Protein AF-0000000066200684 (afdb_homodimer)

Secondary structure (DSSP, 8-state):
-EEEEEE-SSEEEEEEE-TTS-EEEEEEEE---HHHHHHHHHHHHTTS--SEEEEEE-SSB---TTSTTTT-B-S--STTTTT--HHHHHHHHH-S-EEEEEHHHHHHHHHHHHSTTTT-S-EEEEEESSSEEEEEEETTEE--SSS---GGG-B-PPPTT------BTTTBSBHHHHHSHHHHHHHHSS-GGGGTT-HHHHHHHHHHHHHHHHHHHHHH--S-EEEESSGGG-THHHHHHHHHHHHHHTTSS--GGGTTTHHHHEE--TTGGGHHHHHHHHHHHHHHHHHHHHHHHH-/-EEEEEE-SSEEEEEEE-TTS-EEEEEEEE---HHHHHHHHHHHHTTS--SEEEEEE-S-B---TTSTTTT-B-S--STTTTT--HHHHHHHHH-S-EEEEEHHHHHHHHHHHHSTTTT-S-EEEEEESSSEEEEEEETTEE--SSS---GGG-B-PPPTT------BTTTBSBHHHHHSHHHHHHHHSS-GGGGTT-HHHHHHHHHHHHHHHHHHHHHH--S-EEEESSGGG-THHHHHHHHHHHHHHTTSS--GGGTTTHHHHEE--TTGGGHHHHHHHHHHHHHHHHHHHHHHHH-

Structure (mmCIF, N/CA/C/O backbone):
data_AF-0000000066200684-model_v1
#
loop_
_entity.id
_entity.type
_entity.pdbx_description
1 polymer 'Putative fructokinase'
#
loop_
_atom_site.group_PDB
_atom_site.id
_atom_site.type_symbol
_atom_site.label_atom_id
_atom_site.label_alt_id
_atom_site.label_comp_id
_atom_site.label_asym_id
_atom_site.label_entity_id
_atom_site.label_seq_id
_atom_site.pdbx_PDB_ins_code
_atom_site.Cartn_x
_atom_site.Cartn_y
_atom_site.Cartn_z
_atom_site.occupancy
_atom_site.B_iso_or_equiv
_atom_site.auth_seq_id
_atom_site.auth_comp_id
_atom_site.auth_asym_id
_atom_site.auth_atom_id
_atom_site.pdbx_PDB_model_num
ATOM 1 N N . MET A 1 1 ? 25.609 -21.672 -13.266 1 97.44 1 MET A N 1
ATOM 2 C CA . MET A 1 1 ? 24.172 -21.594 -13.477 1 97.44 1 MET A CA 1
ATOM 3 C C . MET A 1 1 ? 23.453 -21.281 -12.172 1 97.44 1 MET A C 1
ATOM 5 O O . MET A 1 1 ? 24.016 -21.453 -11.086 1 97.44 1 MET A O 1
ATOM 9 N N . LEU A 1 2 ? 22.281 -20.672 -12.352 1 98.81 2 LEU A N 1
ATOM 10 C CA . LEU A 1 2 ? 21.422 -20.406 -11.211 1 98.81 2 LEU A CA 1
ATOM 11 C C . LEU A 1 2 ? 20.219 -21.359 -11.203 1 98.81 2 LEU A C 1
ATOM 13 O O . LEU A 1 2 ? 19.797 -21.844 -12.258 1 98.81 2 LEU A O 1
ATOM 17 N N . GLY A 1 3 ? 19.734 -21.672 -10.055 1 98.88 3 GLY A N 1
ATOM 18 C CA . GLY A 1 3 ? 18.516 -22.438 -9.906 1 98.88 3 GLY A CA 1
ATOM 19 C C . GLY A 1 3 ? 17.359 -21.609 -9.352 1 98.88 3 GLY A C 1
ATOM 20 O O . GLY A 1 3 ? 17.578 -20.609 -8.672 1 98.88 3 GLY A O 1
ATOM 21 N N . GLY A 1 4 ? 16.188 -22 -9.742 1 98.88 4 GLY A N 1
ATOM 22 C CA . GLY A 1 4 ? 14.977 -21.359 -9.25 1 98.88 4 GLY A CA 1
ATOM 23 C C . GLY A 1 4 ? 13.891 -22.344 -8.859 1 98.88 4 GLY A C 1
ATOM 24 O O . GLY A 1 4 ? 13.695 -23.359 -9.531 1 98.88 4 GLY A O 1
ATOM 25 N N . ILE A 1 5 ? 13.18 -22.047 -7.75 1 98.88 5 ILE A N 1
ATOM 26 C CA . ILE A 1 5 ? 12.023 -22.812 -7.293 1 98.88 5 ILE A CA 1
ATOM 27 C C . ILE A 1 5 ? 10.812 -21.891 -7.145 1 98.88 5 ILE A C 1
ATOM 29 O O . ILE A 1 5 ? 10.828 -20.969 -6.328 1 98.88 5 ILE A O 1
ATOM 33 N N . GLU A 1 6 ? 9.852 -22.016 -7.914 1 98.56 6 GLU A N 1
ATOM 34 C CA . GLU A 1 6 ? 8.547 -21.406 -7.691 1 98.56 6 GLU A CA 1
ATOM 35 C C . GLU A 1 6 ? 7.582 -22.406 -7.051 1 98.56 6 GLU A C 1
ATOM 37 O O . GLU A 1 6 ? 7.082 -23.312 -7.723 1 98.56 6 GLU A O 1
ATOM 42 N N . ALA A 1 7 ? 7.348 -22.219 -5.812 1 97.44 7 ALA A N 1
ATOM 43 C CA . ALA A 1 7 ? 6.523 -23.125 -5.02 1 97.44 7 ALA A CA 1
ATOM 44 C C . ALA A 1 7 ? 5.074 -22.641 -4.965 1 97.44 7 ALA A C 1
ATOM 46 O O . ALA A 1 7 ? 4.734 -21.766 -4.168 1 97.44 7 ALA A O 1
ATOM 47 N N . GLY A 1 8 ? 4.242 -23.266 -5.758 1 92.31 8 GLY A N 1
ATOM 48 C CA . GLY A 1 8 ? 2.812 -23 -5.715 1 92.31 8 GLY A CA 1
ATOM 49 C C . GLY A 1 8 ? 2.047 -23.984 -4.855 1 92.31 8 GLY A C 1
ATOM 50 O O . GLY A 1 8 ? 2.592 -25.016 -4.449 1 92.31 8 GLY A O 1
ATOM 51 N N . GLY A 1 9 ? 0.836 -23.625 -4.629 1 83 9 GLY A N 1
ATOM 52 C CA . GLY A 1 9 ? 0.002 -24.516 -3.832 1 83 9 GLY A CA 1
ATOM 53 C C . GLY A 1 9 ? -0.308 -25.828 -4.531 1 83 9 GLY A C 1
ATOM 54 O O . GLY A 1 9 ? -0.46 -26.859 -3.877 1 83 9 GLY A O 1
ATOM 55 N N . THR A 1 10 ? -0.384 -25.844 -5.793 1 85.69 10 THR A N 1
ATOM 56 C CA . THR A 1 10 ? -0.782 -27.016 -6.559 1 85.69 10 THR A CA 1
ATOM 57 C C . THR A 1 10 ? 0.421 -27.625 -7.27 1 85.69 10 THR A C 1
ATOM 59 O O . THR A 1 10 ? 0.533 -28.859 -7.367 1 85.69 10 THR A O 1
ATOM 62 N N . LYS A 1 11 ? 1.293 -26.812 -7.715 1 93.25 11 LYS A N 1
ATOM 63 C CA . LYS A 1 11 ? 2.443 -27.328 -8.453 1 93.25 11 LYS A CA 1
ATOM 64 C C . LYS A 1 11 ? 3.717 -26.578 -8.078 1 93.25 11 LYS A C 1
ATOM 66 O O . LYS A 1 11 ? 3.664 -25.406 -7.703 1 93.25 11 LYS A O 1
ATOM 71 N N . PHE A 1 12 ? 4.82 -27.281 -8.211 1 97.5 12 PHE A N 1
ATOM 72 C CA . PHE A 1 12 ? 6.156 -26.703 -8.141 1 97.5 12 PHE A CA 1
ATOM 73 C C . PHE A 1 12 ? 6.762 -26.562 -9.531 1 97.5 12 PHE A C 1
ATOM 75 O O . PHE A 1 12 ? 6.625 -27.453 -10.367 1 97.5 12 PHE A O 1
ATOM 82 N N . VAL A 1 13 ? 7.344 -25.422 -9.758 1 98.44 13 VAL A N 1
ATOM 83 C CA . VAL A 1 13 ? 8.156 -25.219 -10.953 1 98.44 13 VAL A CA 1
ATOM 84 C C . VAL A 1 13 ? 9.617 -25.031 -10.555 1 98.44 13 VAL A C 1
ATOM 86 O O . VAL A 1 13 ? 9.938 -24.234 -9.672 1 98.44 13 VAL A O 1
ATOM 89 N N . CYS A 1 14 ? 10.492 -25.797 -11.148 1 98.81 14 CYS A N 1
ATOM 90 C CA . CYS A 1 14 ? 11.938 -25.641 -10.984 1 98.81 14 CYS A CA 1
ATOM 91 C C . CYS A 1 14 ? 12.609 -25.328 -12.312 1 98.81 14 CYS A C 1
ATOM 93 O O . CYS A 1 14 ? 12.164 -25.797 -13.367 1 98.81 14 CYS A O 1
ATOM 95 N N . ALA A 1 15 ? 13.633 -24.531 -12.227 1 98.81 15 ALA A N 1
ATOM 96 C CA . ALA A 1 15 ? 14.344 -24.188 -13.461 1 98.81 15 ALA A CA 1
ATOM 97 C C . ALA A 1 15 ? 15.812 -23.906 -13.18 1 98.81 15 ALA A C 1
ATOM 99 O O . ALA A 1 15 ? 16.188 -23.594 -12.055 1 98.81 15 ALA A O 1
ATOM 100 N N . VAL A 1 16 ? 16.625 -24.141 -14.156 1 98.81 16 VAL A N 1
ATOM 101 C CA . VAL A 1 16 ? 18 -23.703 -14.211 1 98.81 16 VAL A CA 1
ATOM 102 C C . VAL A 1 16 ? 18.156 -22.609 -15.281 1 98.81 16 VAL A C 1
ATOM 104 O O . VAL A 1 16 ? 17.562 -22.703 -16.359 1 98.81 16 VAL A O 1
ATOM 107 N N . GLY A 1 17 ? 18.875 -21.562 -14.906 1 98.69 17 GLY A N 1
ATOM 108 C CA . GLY A 1 17 ? 19.016 -20.469 -15.844 1 98.69 17 GLY A CA 1
ATOM 109 C C . GLY A 1 17 ? 20.172 -19.531 -15.523 1 98.69 17 GLY A C 1
ATOM 110 O O . GLY A 1 17 ? 21.141 -19.953 -14.891 1 98.69 17 GLY A O 1
ATOM 111 N N . ARG A 1 18 ? 20.062 -18.281 -16.141 1 98.38 18 ARG A N 1
ATOM 112 C CA . ARG A 1 18 ? 21.125 -17.281 -16.016 1 98.38 18 ARG A CA 1
ATOM 113 C C . ARG A 1 18 ? 20.625 -16 -15.352 1 98.38 18 ARG A C 1
ATOM 115 O O . ARG A 1 18 ? 19.406 -15.852 -15.148 1 98.38 18 ARG A O 1
ATOM 122 N N . GLU A 1 19 ? 21.531 -15.109 -15.008 1 96.75 19 GLU A N 1
ATOM 123 C CA . GLU A 1 19 ? 21.203 -13.891 -14.281 1 96.75 19 GLU A CA 1
ATOM 124 C C . GLU A 1 19 ? 20.344 -12.953 -15.125 1 96.75 19 GLU A C 1
ATOM 126 O O . GLU A 1 19 ? 19.672 -12.062 -14.594 1 96.75 19 GLU A O 1
ATOM 131 N N . ASP A 1 20 ? 20.266 -13.156 -16.422 1 97.19 20 ASP A N 1
ATOM 132 C CA . ASP A 1 20 ? 19.5 -12.281 -17.297 1 97.19 20 ASP A CA 1
ATOM 133 C C . ASP A 1 20 ? 18.078 -12.797 -17.484 1 97.19 20 ASP A C 1
ATOM 135 O O . ASP A 1 20 ? 17.328 -12.297 -18.344 1 97.19 20 ASP A O 1
ATOM 139 N N . GLY A 1 21 ? 17.734 -13.891 -16.766 1 97 21 GLY A N 1
ATOM 140 C CA . GLY A 1 21 ? 16.375 -14.414 -16.812 1 97 21 GLY A CA 1
ATOM 141 C C . GLY A 1 21 ? 16.203 -15.531 -17.828 1 97 21 GLY A C 1
ATOM 142 O O . GLY A 1 21 ? 15.125 -16.125 -17.922 1 97 21 GLY A O 1
ATOM 143 N N . THR A 1 22 ? 17.312 -15.891 -18.531 1 98.19 22 THR A N 1
ATOM 144 C CA . THR A 1 22 ? 17.25 -16.984 -19.484 1 98.19 22 THR A CA 1
ATOM 145 C C . THR A 1 22 ? 17.047 -18.312 -18.781 1 98.19 22 THR A C 1
ATOM 147 O O . THR A 1 22 ? 17.812 -18.656 -17.875 1 98.19 22 THR A O 1
ATOM 150 N N . ILE A 1 23 ? 16.062 -19.094 -19.234 1 98.56 23 ILE A N 1
ATOM 151 C CA . ILE A 1 23 ? 15.812 -20.422 -18.703 1 98.56 23 ILE A CA 1
ATOM 152 C C . ILE A 1 23 ? 16.5 -21.469 -19.594 1 98.56 23 ILE A C 1
ATOM 154 O O . ILE A 1 23 ? 16.281 -21.5 -20.797 1 98.56 23 ILE A O 1
ATOM 158 N N . ILE A 1 24 ? 17.281 -22.25 -19.047 1 98.69 24 ILE A N 1
ATOM 159 C CA . ILE A 1 24 ? 18.016 -23.281 -19.75 1 98.69 24 ILE A CA 1
ATOM 160 C C . ILE A 1 24 ? 17.266 -24.609 -19.672 1 98.69 24 ILE A C 1
ATOM 162 O O . ILE A 1 24 ? 17.203 -25.359 -20.656 1 98.69 24 ILE A O 1
ATOM 166 N N . ASP A 1 25 ? 16.75 -24.984 -18.516 1 98.69 25 ASP A N 1
ATOM 167 C CA . ASP A 1 25 ? 15.969 -26.188 -18.25 1 98.69 25 ASP A CA 1
ATOM 168 C C . ASP A 1 25 ? 14.867 -25.922 -17.234 1 98.69 25 ASP A C 1
ATOM 170 O O . ASP A 1 25 ? 14.984 -25 -16.422 1 98.69 25 ASP A O 1
ATOM 174 N N . ARG A 1 26 ? 13.867 -26.75 -17.344 1 98.25 26 ARG A N 1
ATOM 175 C CA . ARG A 1 26 ? 12.703 -26.5 -16.5 1 98.25 26 ARG A CA 1
ATOM 176 C C . ARG A 1 26 ? 11.898 -27.781 -16.297 1 98.25 26 ARG A C 1
ATOM 178 O O . ARG A 1 26 ? 11.836 -28.641 -17.188 1 98.25 26 ARG A O 1
ATOM 185 N N . ILE A 1 27 ? 11.219 -27.875 -15.148 1 98.44 27 ILE A N 1
ATOM 186 C CA . ILE A 1 27 ? 10.352 -29 -14.852 1 98.44 27 ILE A CA 1
ATOM 187 C C . ILE A 1 27 ? 9.203 -28.562 -13.953 1 98.44 27 ILE A C 1
ATOM 189 O O . ILE A 1 27 ? 9.297 -27.516 -13.297 1 98.44 27 ILE A O 1
ATOM 193 N N . GLU A 1 28 ? 8.078 -29.188 -14.031 1 98.12 28 GLU A N 1
ATOM 194 C CA . GLU A 1 28 ? 6.934 -28.969 -13.148 1 98.12 28 GLU A CA 1
ATOM 195 C C . GLU A 1 28 ? 6.449 -30.281 -12.539 1 98.12 28 GLU A C 1
ATOM 197 O O . GLU A 1 28 ? 6.457 -31.328 -13.203 1 98.12 28 GLU A O 1
ATOM 202 N N . PHE A 1 29 ? 6.094 -30.328 -11.336 1 97.25 29 PHE A N 1
ATOM 203 C CA . PHE A 1 29 ? 5.504 -31.484 -10.68 1 97.25 29 PHE A CA 1
ATOM 204 C C . PHE A 1 29 ? 4.562 -31.062 -9.562 1 97.25 29 PHE A C 1
ATOM 206 O O . PHE A 1 29 ? 4.633 -29.922 -9.086 1 97.25 29 PHE A O 1
ATOM 213 N N . PRO A 1 30 ? 3.604 -31.891 -9.141 1 96.12 30 PRO A N 1
ATOM 214 C CA . PRO A 1 30 ? 2.596 -31.531 -8.141 1 96.12 30 PRO A CA 1
ATOM 215 C C . PRO A 1 30 ? 3.199 -31.25 -6.766 1 96.12 30 PRO A C 1
ATOM 217 O O . PRO A 1 30 ? 4.156 -31.922 -6.363 1 96.12 30 PRO A O 1
ATOM 220 N N . THR A 1 31 ? 2.684 -30.234 -6.141 1 94.5 31 THR A N 1
ATOM 221 C CA . THR A 1 31 ? 3.021 -30.016 -4.738 1 94.5 31 THR A CA 1
ATOM 222 C C . THR A 1 31 ? 2.436 -31.109 -3.863 1 94.5 31 THR A C 1
ATOM 224 O O . THR A 1 31 ? 1.216 -31.281 -3.797 1 94.5 31 THR A O 1
ATOM 227 N N . LYS A 1 32 ? 3.242 -31.891 -3.248 1 96.12 32 LYS A N 1
ATOM 228 C CA . LYS A 1 32 ? 2.865 -32.938 -2.289 1 96.12 32 LYS A CA 1
ATOM 229 C C . LYS A 1 32 ? 3.391 -32.625 -0.895 1 96.12 32 LYS A C 1
ATOM 231 O O . LYS A 1 32 ? 3.506 -31.438 -0.523 1 96.12 32 LYS A O 1
ATOM 236 N N . MET A 1 33 ? 3.541 -33.594 -0.08 1 96.62 33 MET A N 1
ATOM 237 C CA . MET A 1 33 ? 4.141 -33.344 1.232 1 96.62 33 MET A CA 1
ATOM 238 C C . MET A 1 33 ? 5.566 -32.844 1.098 1 96.62 33 MET A C 1
ATOM 240 O O . MET A 1 33 ? 6.254 -33.125 0.118 1 96.62 33 MET A O 1
ATOM 244 N N . PRO A 1 34 ? 6.012 -32.062 2.076 1 96.88 34 PRO A N 1
ATOM 245 C CA . PRO A 1 34 ? 7.312 -31.406 1.968 1 96.88 34 PRO A CA 1
ATOM 246 C C . PRO A 1 34 ? 8.445 -32.375 1.637 1 96.88 34 PRO A C 1
ATOM 248 O O . PRO A 1 34 ? 9.219 -32.125 0.709 1 96.88 34 PRO A O 1
ATOM 251 N N . ASP A 1 35 ? 8.539 -33.5 2.352 1 96.69 35 ASP A N 1
ATOM 252 C CA . ASP A 1 35 ? 9.641 -34.438 2.156 1 96.69 35 ASP A CA 1
ATOM 253 C C . ASP A 1 35 ? 9.672 -34.969 0.726 1 96.69 35 ASP A C 1
ATOM 255 O O . ASP A 1 35 ? 10.727 -35 0.092 1 96.69 35 ASP A O 1
ATOM 259 N N . GLU A 1 36 ? 8.5 -35.312 0.261 1 97.44 36 GLU A N 1
ATOM 260 C CA . GLU A 1 36 ? 8.375 -35.844 -1.096 1 97.44 36 GLU A CA 1
ATOM 261 C C . GLU A 1 36 ? 8.703 -34.781 -2.133 1 97.44 36 GLU A C 1
ATOM 263 O O . GLU A 1 36 ? 9.422 -35.031 -3.102 1 97.44 36 GLU A O 1
ATOM 268 N N . THR A 1 37 ? 8.156 -33.625 -1.969 1 97.94 37 THR A N 1
ATOM 269 C CA . THR A 1 37 ? 8.336 -32.531 -2.922 1 97.94 37 THR A CA 1
ATOM 270 C C . THR A 1 37 ? 9.797 -32.094 -2.961 1 97.94 37 THR A C 1
ATOM 272 O O . THR A 1 37 ? 10.367 -31.922 -4.039 1 97.94 37 THR A O 1
ATOM 275 N N . ILE A 1 38 ? 10.43 -31.953 -1.785 1 98.06 38 ILE A N 1
ATOM 276 C CA . ILE A 1 38 ? 11.797 -31.453 -1.69 1 98.06 38 ILE A CA 1
ATOM 277 C C . ILE A 1 38 ? 12.758 -32.5 -2.26 1 98.06 38 ILE A C 1
ATOM 279 O O . ILE A 1 38 ? 13.766 -32.125 -2.883 1 98.06 38 ILE A O 1
ATOM 283 N N . GLU A 1 39 ? 12.469 -33.719 -2.045 1 98.12 39 GLU A N 1
ATOM 284 C CA . GLU A 1 39 ? 13.297 -34.781 -2.635 1 98.12 39 GLU A CA 1
ATOM 285 C C . GLU A 1 39 ? 13.352 -34.656 -4.152 1 98.12 39 GLU A C 1
ATOM 287 O O . GLU A 1 39 ? 14.414 -34.781 -4.754 1 98.12 39 GLU A O 1
ATOM 292 N N . LYS A 1 40 ? 12.211 -34.375 -4.785 1 98.38 40 LYS A N 1
ATOM 293 C CA . LYS A 1 40 ? 12.148 -34.219 -6.234 1 98.38 40 LYS A CA 1
ATOM 294 C C . LYS A 1 40 ? 12.938 -32.969 -6.668 1 98.38 40 LYS A C 1
ATOM 296 O O . LYS A 1 40 ? 13.609 -33 -7.699 1 98.38 40 LYS A O 1
ATOM 301 N N . VAL A 1 41 ? 12.805 -31.969 -5.883 1 98.62 41 VAL A N 1
ATOM 302 C CA . VAL A 1 41 ? 13.516 -30.719 -6.16 1 98.62 41 VAL A CA 1
ATOM 303 C C . VAL A 1 41 ? 15.023 -30.969 -6.148 1 98.62 41 VAL A C 1
ATOM 305 O O . VAL A 1 41 ? 15.727 -30.594 -7.082 1 98.62 41 VAL A O 1
ATOM 308 N N . ILE A 1 42 ? 15.523 -31.641 -5.09 1 98.19 42 ILE A N 1
ATOM 309 C CA . ILE A 1 42 ? 16.953 -31.891 -4.922 1 98.19 42 ILE A CA 1
ATOM 310 C C . ILE A 1 42 ? 17.438 -32.812 -6.031 1 98.19 42 ILE A C 1
ATOM 312 O O . ILE A 1 42 ? 18.516 -32.594 -6.59 1 98.19 42 ILE A O 1
ATOM 316 N N . GLN A 1 43 ? 16.641 -33.812 -6.32 1 98.25 43 GLN A N 1
ATOM 317 C CA . GLN A 1 43 ? 16.984 -34.719 -7.398 1 98.25 43 GLN A CA 1
ATOM 318 C C . GLN A 1 43 ? 17.141 -33.969 -8.727 1 98.25 43 GLN A C 1
ATOM 320 O O . GLN A 1 43 ? 18.078 -34.219 -9.477 1 98.25 43 GLN A O 1
ATOM 325 N N . TYR A 1 44 ? 16.25 -33.125 -9.031 1 98.56 44 TYR A N 1
ATOM 326 C CA . TYR A 1 44 ? 16.297 -32.344 -10.258 1 98.56 44 TYR A CA 1
ATOM 327 C C . TYR A 1 44 ? 17.562 -31.5 -10.32 1 98.56 44 TYR A C 1
ATOM 329 O O . TYR A 1 44 ? 18.266 -31.5 -11.336 1 98.56 44 TYR A O 1
ATOM 337 N N . PHE A 1 45 ? 17.859 -30.797 -9.242 1 98.56 45 PHE A N 1
ATOM 338 C CA . PHE A 1 45 ? 18.953 -29.844 -9.266 1 98.56 45 PHE A CA 1
ATOM 339 C C . PHE A 1 45 ? 20.297 -30.547 -9.164 1 98.56 45 PHE A C 1
ATOM 341 O O . PHE A 1 45 ? 21.344 -29.984 -9.516 1 98.56 45 PHE A O 1
ATOM 348 N N . SER A 1 46 ? 20.312 -31.812 -8.672 1 97.06 46 SER A N 1
ATOM 349 C CA . SER A 1 46 ? 21.562 -32.562 -8.484 1 97.06 46 SER A CA 1
ATOM 350 C C . SER A 1 46 ? 22.25 -32.812 -9.82 1 97.06 46 SER A C 1
ATOM 352 O O . SER A 1 46 ? 23.438 -33.156 -9.859 1 97.06 46 SER A O 1
ATOM 354 N N . GLN A 1 47 ? 21.547 -32.594 -10.883 1 97 47 GLN A N 1
ATOM 355 C CA . GLN A 1 47 ? 22.078 -32.875 -12.211 1 97 47 GLN A CA 1
ATOM 356 C C . GLN A 1 47 ? 22.859 -31.672 -12.742 1 97 47 GLN A C 1
ATOM 358 O O . GLN A 1 47 ? 23.5 -31.75 -13.797 1 97 47 GLN A O 1
ATOM 363 N N . PHE A 1 48 ? 22.859 -30.609 -12 1 98.25 48 PHE A N 1
ATOM 364 C CA . PHE A 1 48 ? 23.453 -29.375 -12.484 1 98.25 48 PHE A CA 1
ATOM 365 C C . PHE A 1 48 ? 24.469 -28.828 -11.477 1 98.25 48 PHE A C 1
ATOM 367 O O . PHE A 1 48 ? 24.391 -29.141 -10.289 1 98.25 48 PHE A O 1
ATOM 374 N N . SER A 1 49 ? 25.453 -28.094 -12 1 97.81 49 SER A N 1
ATOM 375 C CA . SER A 1 49 ? 26.344 -27.297 -11.148 1 97.81 49 SER A CA 1
ATOM 376 C C . SER A 1 49 ? 25.781 -25.891 -10.938 1 97.81 49 SER A C 1
ATOM 378 O O . SER A 1 49 ? 25.844 -25.047 -11.844 1 97.81 49 SER A O 1
ATOM 380 N N . LEU A 1 50 ? 25.281 -25.641 -9.789 1 98.62 50 LEU A N 1
ATOM 381 C CA . LEU A 1 50 ? 24.594 -24.375 -9.5 1 98.62 50 LEU A CA 1
ATOM 382 C C . LEU A 1 50 ? 25.422 -23.516 -8.562 1 98.62 50 LEU A C 1
ATOM 384 O O . LEU A 1 50 ? 26.062 -24.016 -7.637 1 98.62 50 LEU A O 1
ATOM 388 N N . GLN A 1 51 ? 25.344 -22.203 -8.789 1 98.56 51 GLN A N 1
ATOM 389 C CA . GLN A 1 51 ? 26.031 -21.25 -7.934 1 98.56 51 GLN A CA 1
ATOM 390 C C . GLN A 1 51 ? 25.125 -20.75 -6.82 1 98.56 51 GLN A C 1
ATOM 392 O O . GLN A 1 51 ? 25.594 -20.344 -5.754 1 98.56 51 GLN A O 1
ATOM 397 N N . ALA A 1 52 ? 23.891 -20.688 -7.039 1 98.81 52 ALA A N 1
ATOM 398 C CA . ALA A 1 52 ? 22.875 -20.219 -6.098 1 98.81 52 ALA A CA 1
ATOM 399 C C . ALA A 1 52 ? 21.484 -20.688 -6.508 1 98.81 52 ALA A C 1
ATOM 401 O O . ALA A 1 52 ? 21.266 -21.078 -7.656 1 98.81 52 ALA A O 1
ATOM 402 N N . ILE A 1 53 ? 20.562 -20.656 -5.59 1 98.81 53 ILE A N 1
ATOM 403 C CA . ILE A 1 53 ? 19.172 -21.016 -5.84 1 98.81 53 ILE A CA 1
ATOM 404 C C . ILE A 1 53 ? 18.25 -19.938 -5.266 1 98.81 53 ILE A C 1
ATOM 406 O O . ILE A 1 53 ? 18.547 -19.359 -4.215 1 98.81 53 ILE A O 1
ATOM 410 N N . GLY A 1 54 ? 17.234 -19.578 -6 1 98.88 54 GLY A N 1
ATOM 411 C CA . GLY A 1 54 ? 16.188 -18.703 -5.492 1 98.88 54 GLY A CA 1
ATOM 412 C C . GLY A 1 54 ? 14.867 -19.422 -5.281 1 98.88 54 GLY A C 1
ATOM 413 O O . GLY A 1 54 ? 14.477 -20.266 -6.09 1 98.88 54 GLY A O 1
ATOM 414 N N . ILE A 1 55 ? 14.172 -19.078 -4.211 1 98.88 55 ILE A N 1
ATOM 415 C CA . ILE A 1 55 ? 12.891 -19.688 -3.877 1 98.88 55 ILE A CA 1
ATOM 416 C C . ILE A 1 55 ? 11.805 -18.625 -3.816 1 98.88 55 ILE A C 1
ATOM 418 O O . ILE A 1 55 ? 11.922 -17.641 -3.072 1 98.88 55 ILE A O 1
ATOM 422 N N . GLY A 1 56 ? 10.812 -18.688 -4.625 1 98.62 56 GLY A N 1
ATOM 423 C CA . GLY A 1 56 ? 9.539 -18.016 -4.484 1 98.62 56 GLY A CA 1
ATOM 424 C C . GLY A 1 56 ? 8.43 -18.922 -3.98 1 98.62 56 GLY A C 1
ATOM 425 O O . GLY A 1 56 ? 7.965 -19.797 -4.707 1 98.62 56 GLY A O 1
ATOM 426 N N . SER A 1 57 ? 7.938 -18.672 -2.811 1 97.88 57 SER A N 1
ATOM 427 C CA . SER A 1 57 ? 7.09 -19.641 -2.129 1 97.88 57 SER A CA 1
ATOM 428 C C . SER A 1 57 ? 5.676 -19.109 -1.938 1 97.88 57 SER A C 1
ATOM 430 O O . SER A 1 57 ? 5.484 -17.906 -1.755 1 97.88 57 SER A O 1
ATOM 432 N N . PHE A 1 58 ? 4.762 -20.062 -1.97 1 93.81 58 PHE A N 1
ATOM 433 C CA . PHE A 1 58 ? 3.455 -19.688 -1.44 1 93.81 58 PHE A CA 1
ATOM 434 C C . PHE A 1 58 ? 3.549 -19.344 0.04 1 93.81 58 PHE A C 1
ATOM 436 O O . PHE A 1 58 ? 4.535 -19.672 0.7 1 93.81 58 PHE A O 1
ATOM 443 N N . GLY A 1 59 ? 2.543 -18.578 0.516 1 87.31 59 GLY A N 1
ATOM 444 C CA . GLY A 1 59 ? 2.666 -18.062 1.867 1 87.31 59 GLY A CA 1
ATOM 445 C C . GLY A 1 59 ? 1.455 -18.344 2.732 1 87.31 59 GLY A C 1
ATOM 446 O O . GLY A 1 59 ? 0.623 -19.188 2.383 1 87.31 59 GLY A O 1
ATOM 447 N N . PRO A 1 60 ? 1.637 -17.656 3.707 1 91.69 60 PRO A N 1
ATOM 448 C CA . PRO A 1 60 ? 2.582 -16.625 4.133 1 91.69 60 PRO A CA 1
ATOM 449 C C . PRO A 1 60 ? 3.938 -17.203 4.539 1 91.69 60 PRO A C 1
ATOM 451 O O . PRO A 1 60 ? 4.039 -18.375 4.871 1 91.69 60 PRO A O 1
ATOM 454 N N . VAL A 1 61 ? 4.988 -16.328 4.445 1 96.19 61 VAL A N 1
ATOM 455 C CA . VAL A 1 61 ? 6.34 -16.75 4.805 1 96.19 61 VAL A CA 1
ATOM 456 C C . VAL A 1 61 ? 6.996 -15.68 5.688 1 96.19 61 VAL A C 1
ATOM 458 O O . VAL A 1 61 ? 6.523 -14.547 5.754 1 96.19 61 VAL A O 1
ATOM 461 N N . ASP A 1 62 ? 8 -16.062 6.406 1 94.94 62 ASP A N 1
ATOM 462 C CA . ASP A 1 62 ? 8.867 -15.109 7.082 1 94.94 62 ASP A CA 1
ATOM 463 C C . ASP A 1 62 ? 9.984 -14.625 6.156 1 94.94 62 ASP A C 1
ATOM 465 O O . ASP A 1 62 ? 10.977 -15.328 5.965 1 94.94 62 ASP A O 1
ATOM 469 N N . ASN A 1 63 ? 9.867 -13.383 5.684 1 94.31 63 ASN A N 1
ATOM 470 C CA . ASN A 1 63 ? 10.82 -12.812 4.738 1 94.31 63 ASN A CA 1
ATOM 471 C C . ASN A 1 63 ? 11.797 -11.867 5.434 1 94.31 63 ASN A C 1
ATOM 473 O O . ASN A 1 63 ? 12.609 -11.211 4.777 1 94.31 63 ASN A O 1
ATOM 477 N N . ASP A 1 64 ? 11.672 -11.789 6.664 1 91.62 64 ASP A N 1
ATOM 478 C CA . ASP A 1 64 ? 12.57 -10.914 7.422 1 91.62 64 ASP A CA 1
ATOM 479 C C . ASP A 1 64 ? 13.938 -11.57 7.613 1 91.62 64 ASP A C 1
ATOM 481 O O . ASP A 1 64 ? 14.078 -12.492 8.422 1 91.62 64 ASP A O 1
ATOM 485 N N . LYS A 1 65 ? 14.906 -11.039 6.98 1 92.44 65 LYS A N 1
ATOM 486 C CA . LYS A 1 65 ? 16.234 -11.633 6.98 1 92.44 65 LYS A CA 1
ATOM 487 C C . LYS A 1 65 ? 16.859 -11.602 8.375 1 92.44 65 LYS A C 1
ATOM 489 O O . LYS A 1 65 ? 17.812 -12.336 8.656 1 92.44 65 LYS A O 1
ATOM 494 N N . THR A 1 66 ? 16.312 -10.719 9.234 1 90.5 66 THR A N 1
ATOM 495 C CA . THR A 1 66 ? 16.859 -10.609 10.578 1 90.5 66 THR A CA 1
ATOM 496 C C . THR A 1 66 ? 16.141 -11.555 11.531 1 90.5 66 THR A C 1
ATOM 498 O O . THR A 1 66 ? 16.531 -11.703 12.695 1 90.5 66 THR A O 1
ATOM 501 N N . SER A 1 67 ? 15.156 -12.195 11.055 1 93.44 67 SER A N 1
ATOM 502 C CA . SER A 1 67 ? 14.375 -13.109 11.883 1 93.44 67 SER A CA 1
ATOM 503 C C . SER A 1 67 ? 15.062 -14.461 12.016 1 93.44 67 SER A C 1
ATOM 505 O O . SER A 1 67 ? 15.672 -14.953 11.055 1 93.44 67 SER A O 1
ATOM 507 N N . GLN A 1 68 ? 14.836 -15.133 13.109 1 94.25 68 GLN A N 1
ATOM 508 C CA . GLN A 1 68 ? 15.383 -16.469 13.336 1 94.25 68 GLN A CA 1
ATOM 509 C C . GLN A 1 68 ? 14.688 -17.5 12.453 1 94.25 68 GLN A C 1
ATOM 511 O O . GLN A 1 68 ? 15.227 -18.578 12.219 1 94.25 68 GLN A O 1
ATOM 516 N N . THR A 1 69 ? 13.531 -17.141 12.016 1 94.94 69 THR A N 1
ATOM 517 C CA . THR A 1 69 ? 12.766 -18.094 11.211 1 94.94 69 THR A CA 1
ATOM 518 C C . THR A 1 69 ? 12.688 -17.641 9.758 1 94.94 69 THR A C 1
ATOM 520 O O . THR A 1 69 ? 11.797 -18.062 9.016 1 94.94 69 THR A O 1
ATOM 523 N N . TYR A 1 70 ? 13.625 -16.781 9.383 1 96.06 70 TYR A N 1
ATOM 524 C CA . TYR A 1 70 ? 13.68 -16.344 7.992 1 96.06 70 TYR A CA 1
ATOM 525 C C . TYR A 1 70 ? 13.656 -17.531 7.043 1 96.06 70 TYR A C 1
ATOM 527 O O . TYR A 1 70 ? 14.406 -18.484 7.223 1 96.06 70 TYR A O 1
ATOM 535 N N . GLY A 1 71 ? 12.703 -17.469 6.074 1 97.62 71 GLY A N 1
ATOM 536 C CA . GLY A 1 71 ? 12.648 -18.5 5.051 1 97.62 71 GLY A CA 1
ATOM 537 C C . GLY A 1 71 ? 11.68 -19.609 5.379 1 97.62 71 GLY A C 1
ATOM 538 O O . GLY A 1 71 ? 11.547 -20.578 4.617 1 97.62 71 GLY A O 1
ATOM 539 N N . THR A 1 72 ? 10.922 -19.438 6.488 1 97.31 72 THR A N 1
ATOM 540 C CA . THR A 1 72 ? 9.969 -20.438 6.938 1 97.31 72 THR A CA 1
ATOM 541 C C . THR A 1 72 ? 8.562 -20.109 6.445 1 97.31 72 THR A C 1
ATOM 543 O O . THR A 1 72 ? 8.148 -18.953 6.461 1 97.31 72 THR A O 1
ATOM 546 N N . ILE A 1 73 ? 7.883 -21.125 5.941 1 95.75 73 ILE A N 1
ATOM 547 C CA . ILE A 1 73 ? 6.449 -20.984 5.719 1 95.75 73 ILE A CA 1
ATOM 548 C C . ILE A 1 73 ? 5.719 -20.922 7.059 1 95.75 73 ILE A C 1
ATOM 550 O O . ILE A 1 73 ? 6.016 -21.703 7.965 1 95.75 73 ILE A O 1
ATOM 554 N N . THR A 1 74 ? 4.781 -19.984 7.211 1 91.12 74 THR A N 1
ATOM 555 C CA . THR A 1 74 ? 4.148 -19.781 8.508 1 91.12 74 THR A CA 1
ATOM 556 C C . THR A 1 74 ? 2.752 -20.391 8.531 1 91.12 74 THR A C 1
ATOM 558 O O . THR A 1 74 ? 2.605 -21.625 8.555 1 91.12 74 THR A O 1
ATOM 561 N N . ALA A 1 75 ? 1.654 -19.562 8.508 1 82.94 75 ALA A N 1
ATOM 562 C CA . ALA A 1 75 ? 0.297 -20.047 8.734 1 82.94 75 ALA A CA 1
ATOM 563 C C . ALA A 1 75 ? -0.356 -20.469 7.422 1 82.94 75 ALA A C 1
ATOM 565 O O . ALA A 1 75 ? -1.23 -19.781 6.902 1 82.94 75 ALA A O 1
ATOM 566 N N . THR A 1 76 ? 0.048 -21.594 6.863 1 86 76 THR A N 1
ATOM 567 C CA . THR A 1 76 ? -0.591 -22.125 5.66 1 86 76 THR A CA 1
ATOM 568 C C . THR A 1 76 ? -1.462 -23.328 5.988 1 86 76 THR A C 1
ATOM 570 O O . THR A 1 76 ? -1.126 -24.125 6.871 1 86 76 THR A O 1
ATOM 573 N N . PRO A 1 77 ? -2.58 -23.422 5.328 1 80.5 77 PRO A N 1
ATOM 574 C CA . PRO A 1 77 ? -3.424 -24.594 5.551 1 80.5 77 PRO A CA 1
ATOM 575 C C . PRO A 1 77 ? -2.922 -25.828 4.812 1 80.5 77 PRO A C 1
ATOM 577 O O . PRO A 1 77 ? -3.461 -26.922 4.992 1 80.5 77 PRO A O 1
ATOM 580 N N . LYS A 1 78 ? -1.913 -25.688 4.035 1 85.56 78 LYS A N 1
ATOM 581 C CA . LYS A 1 78 ? -1.423 -26.797 3.23 1 85.56 78 LYS A CA 1
ATOM 582 C C . LYS A 1 78 ? -0.755 -27.859 4.105 1 85.56 78 LYS A C 1
ATOM 584 O O . LYS A 1 78 ? 0.148 -27.547 4.883 1 85.56 78 LYS A O 1
ATOM 589 N N . ALA A 1 79 ? -1.184 -29.016 3.85 1 86.25 79 ALA A N 1
ATOM 590 C CA . ALA A 1 79 ? -0.767 -30.125 4.703 1 86.25 79 ALA A CA 1
ATOM 591 C C . ALA A 1 79 ? 0.753 -30.266 4.719 1 86.25 79 ALA A C 1
ATOM 593 O O . ALA A 1 79 ? 1.387 -30.344 3.662 1 86.25 79 ALA A O 1
ATOM 594 N N . GLY A 1 80 ? 1.324 -30.25 5.883 1 93.56 80 GLY A N 1
ATOM 595 C CA . GLY A 1 80 ? 2.736 -30.531 6.074 1 93.56 80 GLY A CA 1
ATOM 596 C C . GLY A 1 80 ? 3.621 -29.312 5.922 1 93.56 80 GLY A C 1
ATOM 597 O O . GLY A 1 80 ? 4.785 -29.328 6.332 1 93.56 80 GLY A O 1
ATOM 598 N N . TRP A 1 81 ? 3.111 -28.297 5.387 1 95.69 81 TRP A N 1
ATOM 599 C CA . TRP A 1 81 ? 3.955 -27.172 5.02 1 95.69 81 TRP A CA 1
ATOM 600 C C . TRP A 1 81 ? 3.932 -26.094 6.105 1 95.69 81 TRP A C 1
ATOM 602 O O . TRP A 1 81 ? 4.754 -25.188 6.098 1 95.69 81 TRP A O 1
ATOM 612 N N . ARG A 1 82 ? 3.002 -26.219 7.027 1 92.75 82 ARG A N 1
ATOM 613 C CA . ARG A 1 82 ? 2.914 -25.25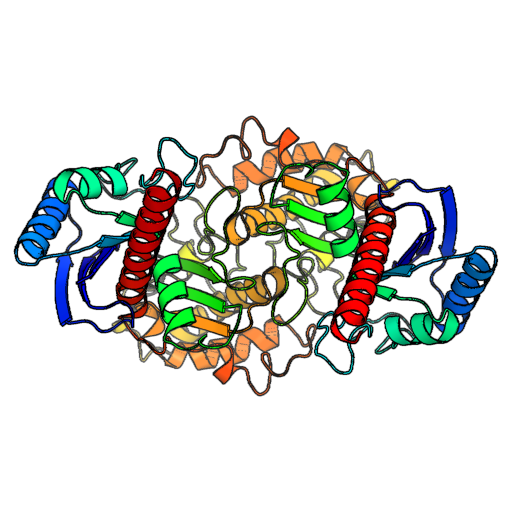 8.117 1 92.75 82 ARG A CA 1
ATOM 614 C C . ARG A 1 82 ? 4.203 -25.219 8.93 1 92.75 82 ARG A C 1
ATOM 616 O O . ARG A 1 82 ? 4.676 -26.266 9.391 1 92.75 82 ARG A O 1
ATOM 623 N N . HIS A 1 83 ? 4.855 -24.047 8.992 1 94.44 83 HIS A N 1
ATOM 624 C CA . HIS A 1 83 ? 6.082 -23.797 9.734 1 94.44 83 HIS A CA 1
ATOM 625 C C . HIS A 1 83 ? 7.258 -24.562 9.141 1 94.44 83 HIS A C 1
ATOM 627 O O . HIS A 1 83 ? 8.188 -24.938 9.859 1 94.44 83 HIS A O 1
ATOM 633 N N . TYR A 1 84 ? 7.176 -24.844 7.926 1 96.81 84 TYR A N 1
ATOM 634 C CA . TYR A 1 84 ? 8.242 -25.562 7.246 1 96.81 84 TYR A CA 1
ATOM 635 C C . TYR A 1 84 ? 9.438 -24.656 6.988 1 96.81 84 TYR A C 1
ATOM 637 O O . TYR A 1 84 ? 9.305 -23.609 6.363 1 96.81 84 TYR A O 1
ATOM 645 N N . PRO A 1 85 ? 10.633 -25 7.477 1 98 85 PRO A N 1
ATOM 646 C CA . PRO A 1 85 ? 11.844 -24.203 7.258 1 98 85 PRO A CA 1
ATOM 647 C C . PRO A 1 85 ? 12.422 -24.375 5.855 1 98 85 PRO A C 1
ATOM 649 O O . PRO A 1 85 ? 13.516 -24.922 5.699 1 98 85 PRO A O 1
ATOM 652 N N . PHE A 1 86 ? 11.773 -23.828 4.863 1 98.38 86 PHE A N 1
ATOM 653 C CA . PHE A 1 86 ? 11.984 -24.062 3.439 1 98.38 86 PHE A CA 1
ATOM 654 C C . PHE A 1 86 ? 13.391 -23.641 3.027 1 98.38 86 PHE A C 1
ATOM 656 O O . PHE A 1 86 ? 14.156 -24.438 2.484 1 98.38 86 PHE A O 1
ATOM 663 N N . LEU A 1 87 ? 13.742 -22.406 3.309 1 98.56 87 LEU A N 1
ATOM 664 C CA . LEU A 1 87 ? 15.047 -21.859 2.947 1 98.56 87 LEU A CA 1
ATOM 665 C C . LEU A 1 87 ? 16.172 -22.688 3.547 1 98.56 87 LEU A C 1
ATOM 667 O O . LEU A 1 87 ? 17.109 -23.094 2.84 1 98.56 87 LEU A O 1
ATOM 671 N N . GLN A 1 88 ? 16.109 -22.969 4.852 1 98.06 88 GLN A N 1
ATOM 672 C CA . GLN A 1 88 ? 17.156 -23.688 5.555 1 98.06 88 GLN A CA 1
ATOM 673 C C . GLN A 1 88 ? 17.312 -25.109 5.012 1 98.06 88 GLN A C 1
ATOM 675 O O . GLN A 1 88 ? 18.422 -25.625 4.91 1 98.06 88 GLN A O 1
ATOM 680 N N . THR A 1 89 ? 16.188 -25.734 4.727 1 98.38 89 THR A N 1
ATOM 681 C CA . THR A 1 89 ? 16.219 -27.094 4.188 1 98.38 89 THR A CA 1
ATOM 682 C C . THR A 1 89 ? 16.984 -27.141 2.873 1 98.38 89 THR A C 1
ATOM 684 O O . THR A 1 89 ? 17.875 -27.984 2.693 1 98.38 89 THR A O 1
ATOM 687 N N . VAL A 1 90 ? 16.656 -26.219 1.979 1 98.38 90 VAL A N 1
ATOM 688 C CA . VAL A 1 90 ? 17.328 -26.188 0.682 1 98.38 90 VAL A CA 1
ATOM 689 C C . VAL A 1 90 ? 18.797 -25.828 0.869 1 98.38 90 VAL A C 1
ATOM 691 O O . VAL A 1 90 ? 19.672 -26.406 0.219 1 98.38 90 VAL A O 1
ATOM 694 N N . LYS A 1 91 ? 19.047 -24.891 1.725 1 97.62 91 LYS A N 1
ATOM 695 C CA . LYS A 1 91 ? 20.422 -24.484 2.006 1 97.62 91 LYS A CA 1
ATOM 696 C C . LYS A 1 91 ? 21.25 -25.656 2.518 1 97.62 91 LYS A C 1
ATOM 698 O O . LYS A 1 91 ? 22.406 -25.828 2.119 1 97.62 91 LYS A O 1
ATOM 703 N N . ASN A 1 92 ? 20.703 -26.438 3.434 1 97.62 92 ASN A N 1
ATOM 704 C CA . ASN A 1 92 ? 21.391 -27.594 4.016 1 97.62 92 ASN A CA 1
ATOM 705 C C . ASN A 1 92 ? 21.688 -28.656 2.967 1 97.62 92 ASN A C 1
ATOM 707 O O . ASN A 1 92 ? 22.734 -29.312 3.018 1 97.62 92 ASN A O 1
ATOM 711 N N . GLU A 1 93 ? 20.812 -28.859 2.09 1 97.44 93 GLU A N 1
ATOM 712 C CA . GLU A 1 93 ? 20.938 -29.922 1.095 1 97.44 93 GLU A CA 1
ATOM 713 C C . GLU A 1 93 ? 21.875 -29.516 -0.044 1 97.44 93 GLU A C 1
ATOM 715 O O . GLU A 1 93 ? 22.656 -30.312 -0.545 1 97.44 93 GLU A O 1
ATOM 720 N N . MET A 1 94 ? 21.812 -28.281 -0.458 1 97.56 94 MET A N 1
ATOM 721 C CA . MET A 1 94 ? 22.484 -27.844 -1.677 1 97.56 94 MET A CA 1
ATOM 722 C C . MET A 1 94 ? 23.828 -27.203 -1.355 1 97.56 94 MET A C 1
ATOM 724 O O . MET A 1 94 ? 24.719 -27.172 -2.205 1 97.56 94 MET A O 1
ATOM 728 N N . LYS A 1 95 ? 23.984 -26.547 -0.17 1 97.5 95 LYS A N 1
ATOM 729 C CA . LYS A 1 95 ? 25.219 -25.953 0.332 1 97.5 95 LYS A CA 1
ATOM 730 C C . LYS A 1 95 ? 25.703 -24.828 -0.576 1 97.5 95 LYS A C 1
ATOM 732 O O . LYS A 1 95 ? 26.906 -24.719 -0.865 1 97.5 95 LYS A O 1
ATOM 737 N N . ILE A 1 96 ? 24.828 -24.109 -1.107 1 98 96 ILE A N 1
ATOM 738 C CA . ILE A 1 96 ? 25.078 -22.906 -1.896 1 98 96 ILE A CA 1
ATOM 739 C C . ILE A 1 96 ? 24.172 -21.781 -1.414 1 98 96 ILE A C 1
ATOM 741 O O . ILE A 1 96 ? 23.234 -22 -0.65 1 98 96 ILE A O 1
ATOM 745 N N . PRO A 1 97 ? 24.453 -20.484 -1.809 1 98.31 97 PRO A N 1
ATOM 746 C CA . PRO A 1 97 ? 23.578 -19.375 -1.425 1 98.31 97 PRO A CA 1
ATOM 747 C C . PRO A 1 97 ? 22.125 -19.594 -1.88 1 98.31 97 PRO A C 1
ATOM 749 O O . PRO A 1 97 ? 21.891 -20.078 -2.984 1 98.31 97 PRO A O 1
ATOM 752 N N . VAL A 1 98 ? 21.188 -19.188 -1.012 1 98.69 98 VAL A N 1
ATOM 753 C CA . VAL A 1 98 ? 19.781 -19.359 -1.318 1 98.69 98 VAL A CA 1
ATOM 754 C C . VAL A 1 98 ? 19.031 -18.047 -1.059 1 98.69 98 VAL A C 1
ATOM 756 O O . VAL A 1 98 ? 19.141 -17.469 0.03 1 98.69 98 VAL A O 1
ATOM 759 N N . GLY A 1 99 ? 18.422 -17.484 -2.082 1 98.44 99 GLY A N 1
ATOM 760 C CA . GLY A 1 99 ? 17.5 -16.375 -1.933 1 98.44 99 GLY A CA 1
ATOM 761 C C . GLY A 1 99 ? 16.078 -16.828 -1.66 1 98.44 99 GLY A C 1
ATOM 762 O O . GLY A 1 99 ? 15.695 -17.953 -2.021 1 98.44 99 GLY A O 1
ATOM 763 N N . PHE A 1 100 ? 15.281 -15.969 -1.053 1 98.56 100 PHE A N 1
ATOM 764 C CA . PHE A 1 100 ? 13.969 -16.406 -0.612 1 98.56 100 PHE A CA 1
ATOM 765 C C . PHE A 1 100 ? 12.984 -15.25 -0.584 1 98.56 100 PHE A C 1
ATOM 767 O O . PHE A 1 100 ? 13.328 -14.148 -0.15 1 98.56 100 PHE A O 1
ATOM 774 N N . SER A 1 101 ? 11.805 -15.438 -1.055 1 98.19 101 SER A N 1
ATOM 775 C CA . SER A 1 101 ? 10.664 -14.523 -0.949 1 98.19 101 SER A CA 1
ATOM 776 C C . SER A 1 101 ? 9.359 -15.242 -1.271 1 98.19 101 SER A C 1
ATOM 778 O O . SER A 1 101 ? 9.305 -16.469 -1.28 1 98.19 101 SER A O 1
ATOM 780 N N . THR A 1 102 ? 8.336 -14.547 -1.391 1 97.69 102 THR A N 1
ATOM 781 C CA . THR A 1 102 ? 7.074 -15.125 -1.838 1 97.69 102 THR A CA 1
ATOM 782 C C . THR A 1 102 ? 7.07 -15.32 -3.352 1 97.69 102 THR A C 1
ATOM 784 O O . THR A 1 102 ? 7.855 -14.688 -4.062 1 97.69 102 THR A O 1
ATOM 787 N N . ASP A 1 103 ? 6.195 -16.188 -3.822 1 97.69 103 ASP A N 1
ATOM 788 C CA . ASP A 1 103 ? 6.07 -16.438 -5.254 1 97.69 103 ASP A CA 1
ATOM 789 C C . ASP A 1 103 ? 5.648 -15.164 -5.996 1 97.69 103 ASP A C 1
ATOM 791 O O . ASP A 1 103 ? 6.148 -14.883 -7.09 1 97.69 103 ASP A O 1
ATOM 795 N N . VAL A 1 104 ? 4.84 -14.32 -5.406 1 98.06 104 VAL A N 1
ATOM 796 C CA . VAL A 1 104 ? 4.363 -13.117 -6.082 1 98.06 104 VAL A CA 1
ATOM 797 C C . VAL A 1 104 ? 5.441 -12.039 -6.043 1 98.06 104 VAL A C 1
ATOM 799 O O . VAL A 1 104 ? 5.559 -11.234 -6.973 1 98.06 104 VAL A O 1
ATOM 802 N N . ASN A 1 105 ? 6.223 -11.969 -4.98 1 98.44 105 ASN A N 1
ATOM 803 C CA . ASN A 1 105 ? 7.387 -11.094 -4.988 1 98.44 105 ASN A CA 1
ATOM 804 C C . ASN A 1 105 ? 8.375 -11.477 -6.09 1 98.44 105 ASN A C 1
ATOM 806 O O . ASN A 1 105 ? 8.922 -10.602 -6.766 1 98.44 105 ASN A O 1
ATOM 810 N N . ALA A 1 106 ? 8.57 -12.781 -6.223 1 98.62 106 ALA A N 1
ATOM 811 C CA . ALA A 1 106 ? 9.438 -13.242 -7.297 1 98.62 106 ALA A CA 1
ATOM 812 C C . ALA A 1 106 ? 8.898 -12.82 -8.664 1 98.62 106 ALA A C 1
ATOM 814 O O . ALA A 1 106 ? 9.648 -12.32 -9.5 1 98.62 106 ALA A O 1
ATOM 815 N N . ALA A 1 107 ? 7.621 -13.016 -8.844 1 98.62 107 ALA A N 1
ATOM 816 C CA . ALA A 1 107 ? 7.008 -12.625 -10.117 1 98.62 107 ALA A CA 1
ATOM 817 C C . ALA A 1 107 ? 7.152 -11.125 -10.352 1 98.62 107 ALA A C 1
ATOM 819 O O . ALA A 1 107 ? 7.453 -10.695 -11.469 1 98.62 107 ALA A O 1
ATOM 820 N N . ALA A 1 108 ? 6.941 -10.336 -9.336 1 98.81 108 ALA A N 1
ATOM 821 C CA . ALA A 1 108 ? 7.125 -8.891 -9.438 1 98.81 108 ALA A CA 1
ATOM 822 C C . ALA A 1 108 ? 8.555 -8.539 -9.859 1 98.81 108 ALA A C 1
ATOM 824 O O . ALA A 1 108 ? 8.766 -7.707 -10.742 1 98.81 108 ALA A O 1
ATOM 825 N N . LEU A 1 109 ? 9.516 -9.211 -9.25 1 98.69 109 LEU A N 1
ATOM 826 C CA . LEU A 1 109 ? 10.922 -8.984 -9.578 1 98.69 109 LEU A CA 1
ATOM 827 C C . LEU A 1 109 ? 11.203 -9.32 -11.039 1 98.69 109 LEU A C 1
ATOM 829 O O . LEU A 1 109 ? 11.914 -8.586 -11.727 1 98.69 109 LEU A O 1
ATOM 833 N N . GLY A 1 110 ? 10.648 -10.477 -11.453 1 98.81 110 GLY A N 1
ATOM 834 C CA . GLY A 1 110 ? 10.82 -10.859 -12.844 1 98.81 110 GLY A CA 1
ATOM 835 C C . GLY A 1 110 ? 10.328 -9.812 -13.828 1 98.81 110 GLY A C 1
ATOM 836 O O . GLY A 1 110 ? 11.062 -9.398 -14.719 1 98.81 110 GLY A O 1
ATOM 837 N N . GLU A 1 111 ? 9.102 -9.383 -13.641 1 98.88 111 GLU A N 1
ATOM 838 C CA . GLU A 1 111 ? 8.5 -8.406 -14.539 1 98.88 111 GLU A CA 1
ATOM 839 C C . GLU A 1 111 ? 9.18 -7.047 -14.422 1 98.88 111 GLU A C 1
ATOM 841 O O . GLU A 1 111 ? 9.273 -6.301 -15.398 1 98.88 111 GLU A O 1
ATOM 846 N N . PHE A 1 112 ? 9.688 -6.734 -13.242 1 98.69 112 PHE A N 1
ATOM 847 C CA . PHE A 1 112 ? 10.383 -5.48 -12.969 1 98.69 112 PHE A CA 1
ATOM 848 C C . PHE A 1 112 ? 11.695 -5.406 -13.742 1 98.69 112 PHE A C 1
ATOM 850 O O . PHE A 1 112 ? 12.023 -4.359 -14.312 1 98.69 112 PHE A O 1
ATOM 857 N N . LEU A 1 113 ? 12.367 -6.5 -13.812 1 98.62 113 LEU A N 1
ATOM 858 C CA . LEU A 1 113 ? 13.703 -6.469 -14.391 1 98.62 113 LEU A CA 1
ATOM 859 C C . LEU A 1 113 ? 13.664 -6.836 -15.875 1 98.62 113 LEU A C 1
ATOM 861 O O . LEU A 1 113 ? 14.438 -6.309 -16.672 1 98.62 113 LEU A O 1
ATOM 865 N N . PHE A 1 114 ? 12.711 -7.734 -16.234 1 98.62 114 PHE A N 1
ATOM 866 C CA . PHE A 1 114 ? 12.812 -8.305 -17.578 1 98.62 114 PHE A CA 1
ATOM 867 C C . PHE A 1 114 ? 11.484 -8.211 -18.312 1 98.62 114 PHE A C 1
ATOM 869 O O . PHE A 1 114 ? 11.383 -8.625 -19.469 1 98.62 114 PHE A O 1
ATOM 876 N N . GLY A 1 115 ? 10.461 -7.648 -17.703 1 98.69 115 GLY A N 1
ATOM 877 C CA . GLY A 1 115 ? 9.133 -7.703 -18.297 1 98.69 115 GLY A CA 1
ATOM 878 C C . GLY A 1 115 ? 8.484 -6.34 -18.422 1 98.69 115 GLY A C 1
ATOM 879 O O . GLY A 1 115 ? 9.117 -5.391 -18.906 1 98.69 115 GLY A O 1
ATOM 880 N N . GLU A 1 116 ? 7.172 -6.246 -18.078 1 98.69 116 GLU A N 1
ATOM 881 C CA . GLU A 1 116 ? 6.297 -5.113 -18.359 1 98.69 116 GLU A CA 1
ATOM 882 C C . GLU A 1 116 ? 6.719 -3.883 -17.562 1 98.69 116 GLU A C 1
ATOM 884 O O . GLU A 1 116 ? 6.41 -2.752 -17.938 1 98.69 116 GLU A O 1
ATOM 889 N N . ALA A 1 117 ? 7.441 -4.098 -16.469 1 98.62 117 ALA A N 1
ATOM 890 C CA . ALA A 1 117 ? 7.758 -2.963 -15.602 1 98.62 117 ALA A CA 1
ATOM 891 C C . ALA A 1 117 ? 9.219 -2.543 -15.758 1 98.62 117 ALA A C 1
ATOM 893 O O . ALA A 1 117 ? 9.742 -1.773 -14.953 1 98.62 117 ALA A O 1
ATOM 894 N N . LYS A 1 118 ? 9.898 -3.129 -16.781 1 98.31 118 LYS A N 1
ATOM 895 C CA . LYS A 1 118 ? 11.289 -2.764 -17.031 1 98.31 118 LYS A CA 1
ATOM 896 C C . LYS A 1 118 ? 11.43 -1.264 -17.281 1 98.31 118 LYS A C 1
ATOM 898 O O . LYS A 1 118 ? 10.664 -0.677 -18.031 1 98.31 118 LYS A O 1
ATOM 903 N N . GLY A 1 119 ? 12.406 -0.666 -16.578 1 97.75 119 GLY A N 1
ATOM 904 C CA . GLY A 1 119 ? 12.672 0.754 -16.734 1 97.75 119 GLY A CA 1
ATOM 905 C C . GLY A 1 119 ? 11.883 1.624 -15.781 1 97.75 119 GLY A C 1
ATOM 906 O O . GLY A 1 119 ? 12.133 2.828 -15.68 1 97.75 119 GLY A O 1
ATOM 907 N N . LEU A 1 120 ? 10.953 1.092 -15.07 1 97.31 120 LEU A N 1
ATOM 908 C CA . LEU A 1 120 ? 10.18 1.8 -14.055 1 97.31 120 LEU A CA 1
ATOM 909 C C . LEU A 1 120 ? 10.766 1.574 -12.672 1 97.31 120 LEU A C 1
ATOM 911 O O . LEU A 1 120 ? 11.664 0.745 -12.5 1 97.31 120 LEU A O 1
ATOM 915 N N . ASP A 1 121 ? 10.32 2.295 -11.719 1 96.5 121 ASP A N 1
ATOM 916 C CA . ASP A 1 121 ? 10.812 2.111 -10.359 1 96.5 121 ASP A CA 1
ATOM 917 C C . ASP A 1 121 ? 9.695 1.642 -9.43 1 96.5 121 ASP A C 1
ATOM 919 O O . ASP A 1 121 ? 9.891 1.556 -8.219 1 96.5 121 ASP A O 1
ATOM 923 N N . SER A 1 122 ? 8.539 1.354 -10.047 1 97.31 122 SER A N 1
ATOM 924 C CA . SER A 1 122 ? 7.426 0.861 -9.25 1 97.31 122 SER A CA 1
ATOM 925 C C . SER A 1 122 ? 6.461 0.034 -10.094 1 97.31 122 SER A C 1
ATOM 927 O O . SER A 1 122 ? 6.207 0.362 -11.25 1 97.31 122 SER A O 1
ATOM 929 N N . CYS A 1 123 ? 5.93 -1.049 -9.508 1 98.69 123 CYS A N 1
ATOM 930 C CA . CYS A 1 123 ? 4.902 -1.868 -10.141 1 98.69 123 CYS A CA 1
ATOM 931 C C . CYS A 1 123 ? 4.211 -2.762 -9.117 1 98.69 123 CYS A C 1
ATOM 933 O O . CYS A 1 123 ? 4.676 -2.889 -7.98 1 98.69 123 CYS A O 1
ATOM 935 N N . LEU A 1 124 ? 3.082 -3.234 -9.523 1 98.88 124 LEU A N 1
ATOM 936 C CA . LEU A 1 124 ? 2.291 -4.207 -8.773 1 98.88 124 LEU A CA 1
ATOM 937 C C . LEU A 1 124 ? 2.02 -5.449 -9.617 1 98.88 124 LEU A C 1
ATOM 939 O O . LEU A 1 124 ? 1.521 -5.344 -10.742 1 98.88 124 LEU A O 1
ATOM 943 N N . TYR A 1 125 ? 2.445 -6.566 -9.125 1 98.88 125 TYR A N 1
ATOM 944 C CA . TYR A 1 125 ? 2.094 -7.844 -9.734 1 98.88 125 TYR A CA 1
ATOM 945 C C . TYR A 1 125 ? 1.073 -8.586 -8.883 1 98.88 125 TYR A C 1
ATOM 947 O O . TYR A 1 125 ? 1.281 -8.781 -7.68 1 98.88 125 TYR A O 1
ATOM 955 N N . ILE A 1 126 ? -0.001 -9.008 -9.477 1 98.81 126 ILE A N 1
ATOM 956 C CA . ILE A 1 126 ? -1.051 -9.758 -8.789 1 98.81 126 ILE A CA 1
ATOM 957 C C . ILE A 1 126 ? -1.304 -11.07 -9.523 1 98.81 126 ILE A C 1
ATOM 959 O O . ILE A 1 126 ? -1.487 -11.086 -10.742 1 98.81 126 ILE A O 1
ATOM 963 N N . THR A 1 127 ? -1.26 -12.109 -8.812 1 97.62 127 THR A N 1
ATOM 964 C CA . THR A 1 127 ? -1.66 -13.406 -9.352 1 97.62 127 THR A CA 1
ATOM 965 C C . THR A 1 127 ? -3.072 -13.766 -8.898 1 97.62 127 THR A C 1
ATOM 967 O O . THR A 1 127 ? -3.381 -13.703 -7.707 1 97.62 127 THR A O 1
ATOM 970 N N . ILE A 1 128 ? -3.938 -14.078 -9.82 1 97.38 128 ILE A N 1
ATOM 971 C CA . ILE A 1 128 ? -5.277 -14.578 -9.547 1 97.38 128 ILE A CA 1
ATOM 972 C C . ILE A 1 128 ? -5.418 -16 -10.086 1 97.38 128 ILE A C 1
ATOM 974 O O . ILE A 1 128 ? -5.527 -16.203 -11.297 1 97.38 128 ILE A O 1
ATOM 978 N N . GLY A 1 129 ? -5.375 -16.969 -9.258 1 94.44 129 GLY A N 1
ATOM 979 C CA . GLY A 1 129 ? -5.465 -18.406 -9.539 1 94.44 129 GLY A CA 1
ATOM 980 C C . GLY A 1 129 ? -6.078 -19.203 -8.406 1 94.44 129 GLY A C 1
ATOM 981 O O . GLY A 1 129 ? -7.156 -18.859 -7.918 1 94.44 129 GLY A O 1
ATOM 982 N N . THR A 1 130 ? -5.324 -20.219 -7.926 1 91.06 130 THR A N 1
ATOM 983 C CA . THR A 1 130 ? -5.797 -20.953 -6.762 1 91.06 130 THR A CA 1
ATOM 984 C C . THR A 1 130 ? -6.043 -20.016 -5.586 1 91.06 130 THR A C 1
ATOM 986 O O . THR A 1 130 ? -7.039 -20.156 -4.871 1 91.06 130 THR A O 1
ATOM 989 N N . GLY A 1 131 ? -5.211 -19.156 -5.324 1 93.75 131 GLY A N 1
ATOM 990 C CA . GLY A 1 131 ? -5.359 -18.031 -4.418 1 93.75 131 GLY A CA 1
ATOM 991 C C . GLY A 1 131 ? -5.09 -16.688 -5.082 1 93.75 131 GLY A C 1
ATOM 992 O O . GLY A 1 131 ? -4.945 -16.609 -6.305 1 93.75 131 GLY A O 1
ATOM 993 N N . ILE A 1 132 ? -5.176 -15.656 -4.359 1 96.94 132 ILE A N 1
ATOM 994 C CA . ILE A 1 132 ? -4.809 -14.336 -4.855 1 96.94 132 ILE A CA 1
ATOM 995 C C . ILE A 1 132 ? -3.68 -13.766 -4.004 1 96.94 132 ILE A C 1
ATOM 997 O O . ILE A 1 132 ? -3.791 -13.695 -2.777 1 96.94 132 ILE A O 1
ATOM 1001 N N . GLY A 1 133 ? -2.605 -13.398 -4.602 1 96.81 133 GLY A N 1
ATOM 1002 C CA . GLY A 1 133 ? -1.462 -12.75 -3.975 1 96.81 133 GLY A CA 1
ATOM 1003 C C . GLY A 1 133 ? -0.864 -11.641 -4.824 1 96.81 133 GLY A C 1
ATOM 1004 O O . GLY A 1 133 ? -1.106 -11.578 -6.031 1 96.81 133 GLY A O 1
ATOM 1005 N N . ALA A 1 134 ? -0.132 -10.797 -4.148 1 98.19 134 ALA A N 1
ATOM 1006 C CA . ALA A 1 134 ? 0.464 -9.688 -4.883 1 98.19 134 ALA A CA 1
ATOM 1007 C C . ALA A 1 134 ? 1.837 -9.328 -4.32 1 98.19 134 ALA A C 1
ATOM 1009 O O . ALA A 1 134 ? 2.096 -9.523 -3.131 1 98.19 134 ALA A O 1
ATOM 1010 N N . GLY A 1 135 ? 2.699 -8.961 -5.184 1 98.19 135 GLY A N 1
ATOM 1011 C CA . GLY A 1 135 ? 3.969 -8.328 -4.867 1 98.19 135 GLY A CA 1
ATOM 1012 C C . GLY A 1 135 ? 4.113 -6.945 -5.48 1 98.19 135 GLY A C 1
ATOM 1013 O O . GLY A 1 135 ? 3.676 -6.715 -6.609 1 98.19 135 GLY A O 1
ATOM 1014 N N . ALA A 1 136 ? 4.75 -6.051 -4.734 1 98.5 136 ALA A N 1
ATOM 1015 C CA . ALA A 1 136 ? 4.887 -4.684 -5.223 1 98.5 136 ALA A CA 1
ATOM 1016 C C . ALA A 1 136 ? 6.336 -4.207 -5.125 1 98.5 136 ALA A C 1
ATOM 1018 O O . ALA A 1 136 ? 7.039 -4.539 -4.168 1 98.5 136 ALA A O 1
ATOM 1019 N N . ILE A 1 137 ? 6.75 -3.547 -6.137 1 98.06 137 ILE A N 1
ATOM 1020 C CA . ILE A 1 137 ? 8.008 -2.799 -6.137 1 98.06 137 ILE A CA 1
ATOM 1021 C C . ILE A 1 137 ? 7.719 -1.311 -5.957 1 98.06 137 ILE A C 1
ATOM 1023 O O . ILE A 1 137 ? 6.879 -0.744 -6.664 1 98.06 137 ILE A O 1
ATOM 1027 N N . VAL A 1 138 ? 8.32 -0.731 -4.965 1 96.56 138 VAL A N 1
ATOM 1028 C CA . VAL A 1 138 ? 8.227 0.695 -4.672 1 96.56 138 VAL A CA 1
ATOM 1029 C C . VAL A 1 138 ? 9.625 1.312 -4.641 1 96.56 138 VAL A C 1
ATOM 1031 O O . VAL A 1 138 ? 10.484 0.872 -3.875 1 96.56 138 VAL A O 1
ATOM 1034 N N . GLU A 1 139 ? 9.836 2.299 -5.41 1 93.12 139 GLU A N 1
ATOM 1035 C CA . GLU A 1 139 ? 11.133 2.957 -5.52 1 93.12 139 GLU A CA 1
ATOM 1036 C C . GLU A 1 139 ? 12.25 1.941 -5.758 1 93.12 139 GLU A C 1
ATOM 1038 O O . GLU A 1 139 ? 13.281 1.98 -5.09 1 93.12 139 GLU A O 1
ATOM 1043 N N . GLY A 1 140 ? 11.961 0.975 -6.504 1 95.56 140 GLY A N 1
ATOM 1044 C CA . GLY A 1 140 ? 12.953 0.027 -6.992 1 95.56 140 GLY A CA 1
ATOM 1045 C C . GLY A 1 140 ? 13.164 -1.148 -6.059 1 95.56 140 GLY A C 1
ATOM 1046 O O . GLY A 1 140 ? 14.016 -2.006 -6.316 1 95.56 140 GLY A O 1
ATOM 1047 N N . ARG A 1 141 ? 12.406 -1.231 -5.004 1 95.38 141 ARG A N 1
ATOM 1048 C CA . ARG A 1 141 ? 12.586 -2.301 -4.027 1 95.38 141 ARG A CA 1
ATOM 1049 C C . ARG A 1 141 ? 11.266 -3.004 -3.729 1 95.38 141 ARG A C 1
ATOM 1051 O O . ARG A 1 141 ? 10.203 -2.398 -3.834 1 95.38 141 ARG A O 1
ATOM 1058 N N . LEU A 1 142 ? 11.391 -4.254 -3.354 1 96.75 142 LEU A N 1
ATOM 1059 C CA . LEU A 1 142 ? 10.203 -4.984 -2.936 1 96.75 142 LEU A CA 1
ATOM 1060 C C . LEU A 1 142 ? 9.57 -4.34 -1.704 1 96.75 142 LEU A C 1
ATOM 1062 O O . LEU A 1 142 ? 10.281 -3.98 -0.759 1 96.75 142 LEU A O 1
ATOM 1066 N N . LEU A 1 143 ? 8.289 -4.168 -1.736 1 97.31 143 LEU A N 1
ATOM 1067 C CA . LEU A 1 143 ? 7.535 -3.656 -0.596 1 97.31 143 LEU A CA 1
ATOM 1068 C C . LEU A 1 143 ? 7.539 -4.66 0.554 1 97.31 143 LEU A C 1
ATOM 1070 O O . LEU A 1 143 ? 7.156 -5.816 0.376 1 97.31 143 LEU A O 1
ATOM 1074 N N . GLN A 1 144 ? 8.023 -4.184 1.68 1 94.56 144 GLN A N 1
ATOM 1075 C CA . GLN A 1 144 ? 8.078 -5 2.889 1 94.56 144 GLN A CA 1
ATOM 1076 C C . GLN A 1 144 ? 7.984 -4.137 4.141 1 94.56 144 GLN A C 1
ATOM 1078 O O . GLN A 1 144 ? 8.516 -3.023 4.176 1 94.56 144 GLN A O 1
ATOM 1083 N N . GLY A 1 145 ? 7.293 -4.555 5.152 1 94.25 145 GLY A N 1
ATOM 1084 C CA . GLY A 1 145 ? 7.223 -3.941 6.469 1 94.25 145 GLY A CA 1
ATOM 1085 C C . GLY A 1 145 ? 7.277 -4.949 7.602 1 94.25 145 GLY A C 1
ATOM 1086 O O . GLY A 1 145 ? 8.211 -5.746 7.688 1 94.25 145 GLY A O 1
ATOM 1087 N N . LEU A 1 146 ? 6.262 -5.008 8.367 1 92.75 146 LEU A N 1
ATOM 1088 C CA . LEU A 1 146 ? 6.156 -6.039 9.398 1 92.75 146 LEU A CA 1
ATOM 1089 C C . LEU A 1 146 ? 6.223 -7.434 8.773 1 92.75 146 LEU A C 1
ATOM 1091 O O . LEU A 1 146 ? 6.738 -8.367 9.391 1 92.75 146 LEU A O 1
ATOM 1095 N N . SER A 1 147 ? 5.719 -7.484 7.602 1 92.62 147 SER A N 1
ATOM 1096 C CA . SER A 1 147 ? 5.711 -8.672 6.754 1 92.62 147 SER A CA 1
ATOM 1097 C C . SER A 1 147 ? 5.59 -8.297 5.277 1 92.62 147 SER A C 1
ATOM 1099 O O . SER A 1 147 ? 5.578 -7.113 4.934 1 92.62 147 SER A O 1
ATOM 1101 N N . HIS A 1 148 ? 5.652 -9.336 4.422 1 94.31 148 HIS A N 1
ATOM 1102 C CA . HIS A 1 148 ? 5.242 -9.094 3.043 1 94.31 148 HIS A CA 1
ATOM 1103 C C . HIS A 1 148 ? 3.742 -8.828 2.957 1 94.31 148 HIS A C 1
ATOM 1105 O O . HIS A 1 148 ? 2.982 -9.234 3.836 1 94.31 148 HIS A O 1
ATOM 1111 N N . PRO A 1 149 ? 3.273 -8.148 1.891 1 94.25 149 PRO A N 1
ATOM 1112 C CA . PRO A 1 149 ? 1.846 -7.879 1.703 1 94.25 149 PRO A CA 1
ATOM 1113 C C . PRO A 1 149 ? 1.019 -9.156 1.552 1 94.25 149 PRO A C 1
ATOM 1115 O O . PRO A 1 149 ? 1.526 -10.172 1.071 1 94.25 149 PRO A O 1
ATOM 1118 N N . GLU A 1 150 ? -0.198 -9.109 1.98 1 96.44 150 GLU A N 1
ATOM 1119 C CA . GLU A 1 150 ? -1.228 -10.125 1.761 1 96.44 150 GLU A CA 1
ATOM 1120 C C . GLU A 1 150 ? -2.475 -9.508 1.127 1 96.44 150 GLU A C 1
ATOM 1122 O O . GLU A 1 150 ? -3.562 -9.578 1.7 1 96.44 150 GLU A O 1
ATOM 1127 N N . MET A 1 151 ? -2.256 -9.078 -0.086 1 98 151 MET A N 1
ATOM 1128 C CA . MET A 1 151 ? -3.191 -8.18 -0.755 1 98 151 MET A CA 1
ATOM 1129 C C . MET A 1 151 ? -4.438 -8.938 -1.211 1 98 151 MET A C 1
ATOM 1131 O O . MET A 1 151 ? -5.457 -8.32 -1.527 1 98 151 MET A O 1
ATOM 1135 N N . GLY A 1 152 ? -4.406 -10.234 -1.234 1 98.06 152 GLY A N 1
ATOM 1136 C CA . GLY A 1 152 ? -5.562 -11.016 -1.643 1 98.06 152 GLY A CA 1
ATOM 1137 C C . GLY A 1 152 ? -6.664 -11.039 -0.599 1 98.06 152 GLY A C 1
ATOM 1138 O O . GLY A 1 152 ? -7.789 -11.461 -0.886 1 98.06 152 GLY A O 1
ATOM 1139 N N . HIS A 1 153 ? -6.422 -10.523 0.562 1 97.44 153 HIS A N 1
ATOM 1140 C CA . HIS A 1 153 ? -7.352 -10.719 1.669 1 97.44 153 HIS A CA 1
ATOM 1141 C C . HIS A 1 153 ? -8.016 -9.406 2.068 1 97.44 153 HIS A C 1
ATOM 1143 O O . HIS A 1 153 ? -8.648 -9.32 3.125 1 97.44 153 HIS A O 1
ATOM 1149 N N . ILE A 1 154 ? -7.906 -8.391 1.217 1 98.25 154 ILE A N 1
ATOM 1150 C CA . ILE A 1 154 ? -8.57 -7.121 1.489 1 98.25 154 ILE A CA 1
ATOM 1151 C C . ILE A 1 154 ? -10.078 -7.285 1.315 1 98.25 154 ILE A C 1
ATOM 1153 O O . ILE A 1 154 ? -10.539 -8.203 0.632 1 98.25 154 ILE A O 1
ATOM 1157 N N . TYR A 1 155 ? -10.789 -6.34 1.926 1 96.81 155 TYR A N 1
ATOM 1158 C CA . TYR A 1 155 ? -12.234 -6.293 1.737 1 96.81 155 TYR A CA 1
ATOM 1159 C C . TYR A 1 155 ? -12.594 -5.586 0.438 1 96.81 155 TYR A C 1
ATOM 1161 O O . TYR A 1 155 ? -11.953 -4.594 0.067 1 96.81 155 TYR A O 1
ATOM 1169 N N . ILE A 1 156 ? -13.508 -6.125 -0.239 1 96.62 156 ILE A N 1
ATOM 1170 C CA . ILE A 1 156 ? -14.156 -5.469 -1.363 1 96.62 156 ILE A CA 1
ATOM 1171 C C . ILE A 1 156 ? -15.672 -5.531 -1.186 1 96.62 156 ILE A C 1
ATOM 1173 O O . ILE A 1 156 ? -16.172 -6.262 -0.33 1 96.62 156 ILE A O 1
ATOM 1177 N N . ARG A 1 157 ? -16.391 -4.742 -1.88 1 95.44 157 ARG A N 1
ATOM 1178 C CA . ARG A 1 157 ? -17.844 -4.703 -1.798 1 95.44 157 ARG A CA 1
ATOM 1179 C C . ARG A 1 157 ? -18.469 -5.777 -2.682 1 95.44 157 ARG A C 1
ATOM 1181 O O . ARG A 1 157 ? -18.141 -5.887 -3.863 1 95.44 157 ARG A O 1
ATOM 1188 N N . ARG A 1 158 ? -19.328 -6.508 -2.096 1 95.5 158 ARG A N 1
ATOM 1189 C CA . ARG A 1 158 ? -20.047 -7.527 -2.854 1 95.5 158 ARG A CA 1
ATOM 1190 C C . ARG A 1 158 ? -21 -6.891 -3.855 1 95.5 158 ARG A C 1
ATOM 1192 O O . ARG A 1 158 ? -21.672 -5.914 -3.537 1 95.5 158 ARG A O 1
ATOM 1199 N N . HIS A 1 159 ? -21 -7.43 -5.02 1 96.31 159 HIS A N 1
ATOM 1200 C CA . HIS A 1 159 ? -22.016 -7.02 -5.98 1 96.31 159 HIS A CA 1
ATOM 1201 C C . HIS A 1 159 ? -23.422 -7.234 -5.426 1 96.31 159 HIS A C 1
ATOM 1203 O O . HIS A 1 159 ? -23.688 -8.25 -4.785 1 96.31 159 HIS A O 1
ATOM 1209 N N . PRO A 1 160 ? -24.281 -6.293 -5.648 1 93.69 160 PRO A N 1
ATOM 1210 C CA . PRO A 1 160 ? -25.609 -6.371 -5.035 1 93.69 160 PRO A CA 1
ATOM 1211 C C . PRO A 1 160 ? -26.359 -7.645 -5.422 1 93.69 160 PRO A C 1
ATOM 1213 O O . PRO A 1 160 ? -27.156 -8.148 -4.637 1 93.69 160 PRO A O 1
ATOM 1216 N N . ASP A 1 161 ? -26.094 -8.211 -6.543 1 95.06 161 ASP A N 1
ATOM 1217 C CA . ASP A 1 161 ? -26.812 -9.375 -7.035 1 95.06 161 ASP A CA 1
ATOM 1218 C C . ASP A 1 161 ? -26.078 -10.664 -6.699 1 95.06 161 ASP A C 1
ATOM 1220 O O . ASP A 1 161 ? -26.547 -11.758 -7.023 1 95.06 161 ASP A O 1
ATOM 1224 N N . ASP A 1 162 ? -24.938 -10.57 -6.133 1 96.62 162 ASP A N 1
ATOM 1225 C CA . ASP A 1 162 ? -24.141 -11.766 -5.836 1 96.62 162 ASP A CA 1
ATOM 1226 C C . ASP A 1 162 ? -24.5 -12.336 -4.465 1 96.62 162 ASP A C 1
ATOM 1228 O O . ASP A 1 162 ? -24.188 -11.727 -3.438 1 96.62 162 ASP A O 1
ATOM 1232 N N . VAL A 1 163 ? -25.031 -13.523 -4.414 1 95.69 163 VAL A N 1
ATOM 1233 C CA . VAL A 1 163 ? -25.469 -14.125 -3.158 1 95.69 163 VAL A CA 1
ATOM 1234 C C . VAL A 1 163 ? -24.406 -15.117 -2.662 1 95.69 163 VAL A C 1
ATOM 1236 O O . VAL A 1 163 ? -24.578 -15.727 -1.603 1 95.69 163 VAL A O 1
ATOM 1239 N N . TYR A 1 164 ? -23.406 -15.289 -3.443 1 96.81 164 TYR A N 1
ATOM 1240 C CA . TYR A 1 164 ? -22.344 -16.219 -3.076 1 96.81 164 TYR A CA 1
ATOM 1241 C C . TYR A 1 164 ? -21.641 -15.766 -1.797 1 96.81 164 TYR A C 1
ATOM 1243 O O . TYR A 1 164 ? -21.234 -14.609 -1.68 1 96.81 164 TYR A O 1
ATOM 1251 N N . GLN A 1 165 ? -21.406 -16.594 -0.818 1 96.19 165 GLN A N 1
ATOM 1252 C CA . GLN A 1 165 ? -20.984 -16.25 0.532 1 96.19 165 GLN A CA 1
ATOM 1253 C C . GLN A 1 165 ? -19.469 -16.031 0.589 1 96.19 165 GLN A C 1
ATOM 1255 O O . GLN A 1 165 ? -18.984 -15.312 1.465 1 96.19 165 GLN A O 1
ATOM 1260 N N . GLY A 1 166 ? -18.688 -16.609 -0.328 1 96.75 166 GLY A N 1
ATOM 1261 C CA . GLY A 1 166 ? -17.25 -16.531 -0.293 1 96.75 166 GLY A CA 1
ATOM 1262 C C . GLY A 1 166 ? -16.578 -17.797 0.22 1 96.75 166 GLY A C 1
ATOM 1263 O O . GLY A 1 166 ? -17.219 -18.594 0.914 1 96.75 166 GLY A O 1
ATOM 1264 N N . LYS A 1 167 ? -15.25 -17.969 -0.047 1 94.5 167 LYS A N 1
ATOM 1265 C CA . LYS A 1 167 ? -14.594 -19.25 0.19 1 94.5 167 LYS A CA 1
ATOM 1266 C C . LYS A 1 167 ? -13.359 -19.078 1.063 1 94.5 167 LYS A C 1
ATOM 1268 O O . LYS A 1 167 ? -12.664 -20.062 1.355 1 94.5 167 LYS A O 1
ATOM 1273 N N . CYS A 1 168 ? -13.008 -17.906 1.465 1 95.19 168 CYS A N 1
ATOM 1274 C CA . CYS A 1 168 ? -11.828 -17.719 2.305 1 95.19 168 CYS A CA 1
ATOM 1275 C C . CYS A 1 168 ? -12.078 -18.266 3.709 1 95.19 168 CYS A C 1
ATOM 1277 O O . CYS A 1 168 ? -13.031 -17.875 4.371 1 95.19 168 CYS A O 1
ATOM 1279 N N . PRO A 1 169 ? -11.258 -19.125 4.219 1 92.69 169 PRO A N 1
ATOM 1280 C CA . PRO A 1 169 ? -11.492 -19.703 5.539 1 92.69 169 PRO A CA 1
ATOM 1281 C C . PRO A 1 169 ? -11.359 -18.688 6.672 1 92.69 169 PRO A C 1
ATOM 1283 O O . PRO A 1 169 ? -11.867 -18.922 7.773 1 92.69 169 PRO A O 1
ATOM 1286 N N . TYR A 1 170 ? -10.734 -17.641 6.387 1 92.75 170 TYR A N 1
ATOM 1287 C CA . TYR A 1 170 ? -10.508 -16.641 7.434 1 92.75 170 TYR A CA 1
ATOM 1288 C C . TYR A 1 170 ? -11.539 -15.523 7.359 1 92.75 170 TYR A C 1
ATOM 1290 O O . TYR A 1 170 ? -12.055 -15.078 8.383 1 92.75 170 TYR A O 1
ATOM 1298 N N . HIS A 1 171 ? -11.938 -15.039 6.082 1 95.75 171 HIS A N 1
ATOM 1299 C CA . HIS A 1 171 ? -12.695 -13.797 5.945 1 95.75 171 HIS A CA 1
ATOM 1300 C C . HIS A 1 171 ? -14.008 -14.039 5.215 1 95.75 171 HIS A C 1
ATOM 1302 O O . HIS A 1 171 ? -14.852 -13.141 5.129 1 95.75 171 HIS A O 1
ATOM 1308 N N . GLY A 1 172 ? -14.141 -15.234 4.656 1 96.06 172 GLY A N 1
ATOM 1309 C CA . GLY A 1 172 ? -15.305 -15.523 3.838 1 96.06 172 GLY A CA 1
ATOM 1310 C C . GLY A 1 172 ? -15.281 -14.828 2.492 1 96.06 172 GLY A C 1
ATOM 1311 O O . GLY A 1 172 ? -14.844 -15.406 1.495 1 96.06 172 GLY A O 1
ATOM 1312 N N . ASP A 1 173 ? -15.586 -13.508 2.475 1 97.31 173 ASP A N 1
ATOM 1313 C CA . ASP A 1 173 ? -15.82 -12.789 1.225 1 97.31 173 ASP A CA 1
ATOM 1314 C C . ASP A 1 173 ? -14.789 -11.68 1.021 1 97.31 173 ASP A C 1
ATOM 1316 O O . ASP A 1 173 ? -15.125 -10.578 0.583 1 97.31 173 ASP A O 1
ATOM 1320 N N . CYS A 1 174 ? -13.539 -11.93 1.44 1 98 174 CYS A N 1
ATOM 1321 C CA . CYS A 1 174 ? -12.484 -11.016 1.006 1 98 174 CYS A CA 1
ATOM 1322 C C . CYS A 1 174 ? -12.234 -11.141 -0.493 1 98 174 CYS A C 1
ATOM 1324 O O . CYS A 1 174 ? -12.914 -11.914 -1.175 1 98 174 CYS A O 1
ATOM 1326 N N . PHE A 1 175 ? -11.312 -10.43 -1.042 1 98.62 175 PHE A N 1
ATOM 1327 C CA . PHE A 1 175 ? -11.008 -10.445 -2.469 1 98.62 175 PHE A CA 1
ATOM 1328 C C . PHE A 1 175 ? -10.766 -11.875 -2.951 1 98.62 175 PHE A C 1
ATOM 1330 O O . PHE A 1 175 ? -11.422 -12.336 -3.893 1 98.62 175 PHE A O 1
ATOM 1337 N N . GLU A 1 176 ? -9.898 -12.617 -2.303 1 98.06 176 GLU A N 1
ATOM 1338 C CA . GLU A 1 176 ? -9.633 -14.008 -2.648 1 98.06 176 GLU A CA 1
ATOM 1339 C C . GLU A 1 176 ? -10.883 -14.867 -2.494 1 98.06 176 GLU A C 1
ATOM 1341 O O . GLU A 1 176 ? -11.164 -15.727 -3.336 1 98.06 176 GLU A O 1
ATOM 1346 N N . GLY A 1 177 ? -11.617 -14.609 -1.46 1 98.06 177 GLY A N 1
ATOM 1347 C CA . GLY A 1 177 ? -12.82 -15.383 -1.207 1 98.06 177 GLY A CA 1
ATOM 1348 C C . GLY A 1 177 ? -13.875 -15.227 -2.289 1 98.06 177 GLY A C 1
ATOM 1349 O O . GLY A 1 177 ? -14.742 -16.078 -2.447 1 98.06 177 GLY A O 1
ATOM 1350 N N . LEU A 1 178 ? -13.781 -14.164 -3.047 1 98.44 178 LEU A N 1
ATOM 1351 C CA . LEU A 1 178 ? -14.836 -13.875 -4.016 1 98.44 178 LEU A CA 1
ATOM 1352 C C . LEU A 1 178 ? -14.328 -14.062 -5.441 1 98.44 178 LEU A C 1
ATOM 1354 O O . LEU A 1 178 ? -15.117 -14.289 -6.363 1 98.44 178 LEU A O 1
ATOM 1358 N N . ALA A 1 179 ? -12.969 -14.023 -5.641 1 98.5 179 ALA A N 1
ATOM 1359 C CA . ALA A 1 179 ? -12.539 -13.828 -7.02 1 98.5 179 ALA A CA 1
ATOM 1360 C C . ALA A 1 179 ? -11.469 -14.844 -7.414 1 98.5 179 ALA A C 1
ATOM 1362 O O . ALA A 1 179 ? -10.977 -14.828 -8.539 1 98.5 179 ALA A O 1
ATOM 1363 N N . SER A 1 180 ? -11.055 -15.727 -6.5 1 97.44 180 SER A N 1
ATOM 1364 C CA . SER A 1 180 ? -10.078 -16.75 -6.836 1 97.44 180 SER A CA 1
ATOM 1365 C C . SER A 1 180 ? -10.688 -17.812 -7.746 1 97.44 180 SER A C 1
ATOM 1367 O O . SER A 1 180 ? -11.898 -17.844 -7.949 1 97.44 180 SER A O 1
ATOM 1369 N N . GLY A 1 181 ? -9.805 -18.672 -8.336 1 96.44 181 GLY A N 1
ATOM 1370 C CA . GLY A 1 181 ? -10.281 -19.797 -9.133 1 96.44 181 GLY A CA 1
ATOM 1371 C C . GLY A 1 181 ? -11.289 -20.656 -8.406 1 96.44 181 GLY A C 1
ATOM 1372 O O . GLY A 1 181 ? -12.398 -20.875 -8.898 1 96.44 181 GLY A O 1
ATOM 1373 N N . PRO A 1 182 ? -10.969 -21.141 -7.234 1 96.06 182 PRO A N 1
ATOM 1374 C CA . PRO A 1 182 ? -11.906 -21.922 -6.426 1 96.06 182 PRO A CA 1
ATOM 1375 C C . PRO A 1 182 ? -13.203 -21.172 -6.137 1 96.06 182 PRO A C 1
ATOM 1377 O O . PRO A 1 182 ? -14.273 -21.766 -6.09 1 96.06 182 PRO A O 1
ATOM 1380 N N . ALA A 1 183 ? -13.188 -19.891 -5.941 1 97.81 183 ALA A N 1
ATOM 1381 C CA . ALA A 1 183 ? -14.398 -19.094 -5.715 1 97.81 183 ALA A CA 1
ATOM 1382 C C . ALA A 1 183 ? -15.289 -19.094 -6.953 1 97.81 183 ALA A C 1
ATOM 1384 O O . ALA A 1 183 ? -16.5 -19.25 -6.852 1 97.81 183 ALA A O 1
ATOM 1385 N N . ILE A 1 184 ? -14.688 -18.891 -8.141 1 97.94 184 ILE A N 1
ATOM 1386 C CA . ILE A 1 184 ? -15.43 -18.938 -9.391 1 97.94 184 ILE A CA 1
ATOM 1387 C C . ILE A 1 184 ? -16.109 -20.297 -9.547 1 97.94 184 ILE A C 1
ATOM 1389 O O . ILE A 1 184 ? -17.297 -20.375 -9.859 1 97.94 184 ILE A O 1
ATOM 1393 N N . GLU A 1 185 ? -15.32 -21.359 -9.32 1 97.62 185 GLU A N 1
ATOM 1394 C CA . GLU A 1 185 ? -15.844 -22.703 -9.461 1 97.62 185 GLU A CA 1
ATOM 1395 C C . GLU A 1 185 ? -17.016 -22.953 -8.508 1 97.62 185 GLU A C 1
ATOM 1397 O O . GLU A 1 185 ? -18.031 -23.531 -8.898 1 97.62 185 GLU A O 1
ATOM 1402 N N . ALA A 1 186 ? -16.859 -22.531 -7.281 1 97.69 186 ALA A N 1
ATOM 1403 C CA . ALA A 1 186 ? -17.906 -22.734 -6.277 1 97.69 186 ALA A CA 1
ATOM 1404 C C . ALA A 1 186 ? -19.156 -21.938 -6.629 1 97.69 186 ALA A C 1
ATOM 1406 O O . ALA A 1 186 ? -20.281 -22.422 -6.43 1 97.69 186 ALA A O 1
ATOM 1407 N N . ARG A 1 187 ? -18.984 -20.766 -7.137 1 97.62 187 ARG A N 1
ATOM 1408 C CA . ARG A 1 187 ? -20.094 -19.875 -7.449 1 97.62 187 ARG A CA 1
ATOM 1409 C C . ARG A 1 187 ? -20.875 -20.375 -8.656 1 97.62 187 ARG A C 1
ATOM 1411 O O . ARG A 1 187 ? -22.109 -20.359 -8.648 1 97.62 187 ARG A O 1
ATOM 1418 N N . TRP A 1 188 ? -20.203 -20.875 -9.688 1 97.38 188 TRP A N 1
ATOM 1419 C CA . TRP A 1 188 ? -20.828 -21.125 -10.977 1 97.38 188 TRP A CA 1
ATOM 1420 C C . TRP A 1 188 ? -20.938 -22.625 -11.258 1 97.38 188 TRP A C 1
ATOM 1422 O O . TRP A 1 188 ? -21.578 -23.031 -12.219 1 97.38 188 TRP A O 1
ATOM 1432 N N . GLY A 1 189 ? -20.156 -23.469 -10.5 1 96.69 189 GLY A N 1
ATOM 1433 C CA . GLY A 1 189 ? -20.297 -24.922 -10.578 1 96.69 189 GLY A CA 1
ATOM 1434 C C . GLY A 1 189 ? -19.344 -25.547 -11.586 1 96.69 189 GLY A C 1
ATOM 1435 O O . GLY A 1 189 ? -19.422 -26.766 -11.828 1 96.69 189 GLY A O 1
ATOM 1436 N N . LYS A 1 190 ? -18.562 -24.75 -12.25 1 96.38 190 LYS A N 1
ATOM 1437 C CA . LYS A 1 190 ? -17.578 -25.219 -13.219 1 96.38 190 LYS A CA 1
ATOM 1438 C C . LYS A 1 190 ? -16.266 -24.453 -13.07 1 96.38 190 LYS A C 1
ATOM 1440 O O . LYS A 1 190 ? -16.25 -23.344 -12.539 1 96.38 190 LYS A O 1
ATOM 1445 N N . LYS A 1 191 ? -15.195 -25.141 -13.531 1 94.06 191 LYS A N 1
ATOM 1446 C CA . LYS A 1 191 ? -13.906 -24.453 -13.539 1 94.06 191 LYS A CA 1
ATOM 1447 C C . LYS A 1 191 ? -13.945 -23.219 -14.438 1 94.06 191 LYS A C 1
ATOM 1449 O O . LYS A 1 191 ? -14.617 -23.219 -15.469 1 94.06 191 LYS A O 1
ATOM 1454 N N . ALA A 1 192 ? -13.148 -22.234 -14.07 1 92.81 192 ALA A N 1
ATOM 1455 C CA . ALA A 1 192 ? -13.117 -20.969 -14.797 1 92.81 192 ALA A CA 1
ATOM 1456 C C . ALA A 1 192 ? -12.867 -21.188 -16.281 1 92.81 192 ALA A C 1
ATOM 1458 O O . ALA A 1 192 ? -13.492 -20.547 -17.125 1 92.81 192 ALA A O 1
ATOM 1459 N N . ALA A 1 193 ? -11.992 -22.109 -16.609 1 92.06 193 ALA A N 1
ATOM 1460 C CA . ALA A 1 193 ? -11.617 -22.391 -18 1 92.06 193 ALA A CA 1
ATOM 1461 C C . ALA A 1 193 ? -12.812 -22.859 -18.812 1 92.06 193 ALA A C 1
ATOM 1463 O O . ALA A 1 193 ? -12.891 -22.625 -20.016 1 92.06 193 ALA A O 1
ATOM 1464 N N . ASP A 1 194 ? -13.766 -23.406 -18.203 1 95.25 194 ASP A N 1
ATOM 1465 C CA . ASP A 1 194 ? -14.945 -23.938 -18.859 1 95.25 194 ASP A CA 1
ATOM 1466 C C . ASP A 1 194 ? -16.062 -22.906 -18.938 1 95.25 194 ASP A C 1
ATOM 1468 O O . ASP A 1 194 ? -17.141 -23.188 -19.484 1 95.25 194 ASP A O 1
ATOM 1472 N N . LEU A 1 195 ? -15.844 -21.75 -18.422 1 96.62 195 LEU A N 1
ATOM 1473 C CA . LEU A 1 195 ? -16.875 -20.719 -18.344 1 96.62 195 LEU A CA 1
ATOM 1474 C C . LEU A 1 195 ? -16.531 -19.547 -19.266 1 96.62 195 LEU A C 1
ATOM 1476 O O . LEU A 1 195 ? -17.141 -18.469 -19.156 1 96.62 195 LEU A O 1
ATOM 1480 N N . SER A 1 196 ? -15.578 -19.734 -20.188 1 95.12 196 SER A N 1
ATOM 1481 C CA . SER A 1 196 ? -15 -18.656 -20.984 1 95.12 196 SER A CA 1
ATOM 1482 C C . SER A 1 196 ? -16.062 -17.938 -21.797 1 95.12 196 SER A C 1
ATOM 1484 O O . SER A 1 196 ? -15.969 -16.734 -22.047 1 95.12 196 SER A O 1
ATOM 1486 N N . ASP A 1 197 ? -17.109 -18.609 -22.109 1 95.44 197 ASP A N 1
ATOM 1487 C CA . ASP A 1 197 ? -18.078 -18.047 -23.047 1 95.44 197 ASP A CA 1
ATOM 1488 C C . ASP A 1 197 ? -19.266 -17.438 -22.312 1 95.44 197 ASP A C 1
ATOM 1490 O O . ASP A 1 197 ? -20.203 -16.938 -22.953 1 95.44 197 ASP A O 1
ATOM 1494 N N . ILE A 1 198 ? -19.234 -17.453 -21.016 1 97 198 ILE A N 1
ATOM 1495 C CA . ILE A 1 198 ? -20.328 -16.891 -20.234 1 97 198 ILE A CA 1
ATOM 1496 C C . ILE A 1 198 ? -19.938 -15.492 -19.75 1 97 198 ILE A C 1
ATOM 1498 O O . ILE A 1 198 ? -19.25 -15.344 -18.734 1 97 198 ILE A O 1
ATOM 1502 N N . ALA A 1 199 ? -20.484 -14.508 -20.375 1 96.94 199 ALA A N 1
ATOM 1503 C CA . ALA A 1 199 ? -20.094 -13.109 -20.188 1 96.94 199 ALA A CA 1
ATOM 1504 C C . ALA A 1 199 ? -20.297 -12.68 -18.734 1 96.94 199 ALA A C 1
ATOM 1506 O O . ALA A 1 199 ? -19.484 -11.938 -18.172 1 96.94 199 ALA A O 1
ATOM 1507 N N . GLN A 1 200 ? -21.375 -13.188 -18.125 1 97.25 200 GLN A N 1
ATOM 1508 C CA . GLN A 1 200 ? -21.75 -12.781 -16.766 1 97.25 200 GLN A CA 1
ATOM 1509 C C . GLN A 1 200 ? -20.656 -13.156 -15.766 1 97.25 200 GLN A C 1
ATOM 1511 O O . GLN A 1 200 ? -20.438 -12.453 -14.781 1 97.25 200 GLN A O 1
ATOM 1516 N N . VAL A 1 201 ? -20 -14.266 -16 1 97.94 201 VAL A N 1
ATOM 1517 C CA . VAL A 1 201 ? -18.938 -14.734 -15.117 1 97.94 201 VAL A CA 1
ATOM 1518 C C . VAL A 1 201 ? -17.812 -13.703 -15.094 1 97.94 201 VAL A C 1
ATOM 1520 O O . VAL A 1 201 ? -17.359 -13.297 -14.016 1 97.94 201 VAL A O 1
ATOM 1523 N N . TRP A 1 202 ? -17.484 -13.195 -16.203 1 98.19 202 TRP A N 1
ATOM 1524 C CA . TRP A 1 202 ? -16.297 -12.367 -16.344 1 98.19 202 TRP A CA 1
ATOM 1525 C C . TRP A 1 202 ? -16.609 -10.898 -16.062 1 98.19 202 TRP A C 1
ATOM 1527 O O . TRP A 1 202 ? -15.742 -10.148 -15.609 1 98.19 202 TRP A O 1
ATOM 1537 N N . GLU A 1 203 ? -17.828 -10.5 -16.328 1 98.38 203 GLU A N 1
ATOM 1538 C CA . GLU A 1 203 ? -18.25 -9.18 -15.883 1 98.38 203 GLU A CA 1
ATOM 1539 C C . GLU A 1 203 ? -18.156 -9.055 -14.359 1 98.38 203 GLU A C 1
ATOM 1541 O O . GLU A 1 203 ? -17.625 -8.078 -13.836 1 98.38 203 GLU A O 1
ATOM 1546 N N . LEU A 1 204 ? -18.703 -10.117 -13.664 1 98.5 204 LEU A N 1
ATOM 1547 C CA . LEU A 1 204 ? -18.672 -10.109 -12.203 1 98.5 204 LEU A CA 1
ATOM 1548 C C . LEU A 1 204 ? -17.234 -10.188 -11.703 1 98.5 204 LEU A C 1
ATOM 1550 O O . LEU A 1 204 ? -16.859 -9.484 -10.758 1 98.5 204 LEU A O 1
ATOM 1554 N N . GLU A 1 205 ? -16.422 -11.055 -12.352 1 98.62 205 GLU A N 1
ATOM 1555 C CA . GLU A 1 205 ? -15.008 -11.172 -11.992 1 98.62 205 GLU A CA 1
ATOM 1556 C C . GLU A 1 205 ? -14.281 -9.836 -12.164 1 98.62 205 GLU A C 1
ATOM 1558 O O . GLU A 1 205 ? -13.539 -9.414 -11.281 1 98.62 205 GLU A O 1
ATOM 1563 N N . GLY A 1 206 ? -14.523 -9.164 -13.312 1 98.69 206 GLY A N 1
ATOM 1564 C CA . GLY A 1 206 ? -13.93 -7.863 -13.578 1 98.69 206 GLY A CA 1
ATOM 1565 C C . GLY A 1 206 ? -14.344 -6.809 -12.57 1 98.69 206 GLY A C 1
ATOM 1566 O O . GLY A 1 206 ? -13.539 -5.957 -12.188 1 98.69 206 GLY A O 1
ATOM 1567 N N . TYR A 1 207 ? -15.617 -6.91 -12.125 1 98.69 207 TYR A N 1
ATOM 1568 C CA . TYR A 1 207 ? -16.141 -6.008 -11.109 1 98.69 207 TYR A CA 1
ATOM 1569 C C . TYR A 1 207 ? -15.336 -6.125 -9.812 1 98.69 207 TYR A C 1
ATOM 1571 O O . TYR A 1 207 ? -14.922 -5.117 -9.234 1 98.69 207 TYR A O 1
ATOM 1579 N N . TYR A 1 208 ? -15.062 -7.324 -9.359 1 98.69 208 TYR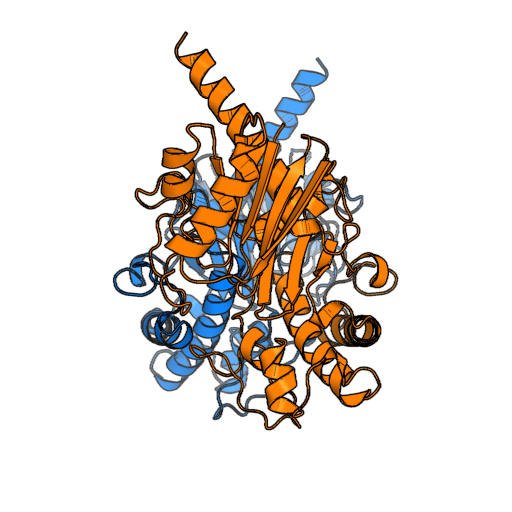 A N 1
ATOM 1580 C CA . TYR A 1 208 ? -14.344 -7.555 -8.109 1 98.69 208 TYR A CA 1
ATOM 1581 C C . TYR A 1 208 ? -12.875 -7.18 -8.242 1 98.69 208 TYR A C 1
ATOM 1583 O O . TYR A 1 208 ? -12.312 -6.527 -7.359 1 98.69 208 TYR A O 1
ATOM 1591 N N . ILE A 1 209 ? -12.25 -7.555 -9.367 1 98.88 209 ILE A N 1
ATOM 1592 C CA . ILE A 1 209 ? -10.844 -7.238 -9.586 1 98.88 209 ILE A CA 1
ATOM 1593 C C . ILE A 1 209 ? -10.664 -5.723 -9.641 1 98.88 209 ILE A C 1
ATOM 1595 O O . ILE A 1 209 ? -9.727 -5.184 -9.047 1 98.88 209 ILE A O 1
ATOM 1599 N N . ALA A 1 210 ? -11.578 -5.039 -10.328 1 98.81 210 ALA A N 1
ATOM 1600 C CA . ALA A 1 210 ? -11.492 -3.59 -10.469 1 98.81 210 ALA A CA 1
ATOM 1601 C C . ALA A 1 210 ? -11.555 -2.9 -9.109 1 98.81 210 ALA A C 1
ATOM 1603 O O . ALA A 1 210 ? -10.859 -1.912 -8.867 1 98.81 210 ALA A O 1
ATOM 1604 N N . GLN A 1 211 ? -12.367 -3.395 -8.234 1 98.44 211 GLN A N 1
ATOM 1605 C CA . GLN A 1 211 ? -12.445 -2.834 -6.895 1 98.44 211 GLN A CA 1
ATOM 1606 C C . GLN A 1 211 ? -11.117 -2.967 -6.156 1 98.44 211 GLN A C 1
ATOM 1608 O O . GLN A 1 211 ? -10.664 -2.02 -5.512 1 98.44 211 GLN A O 1
ATOM 1613 N N . ALA A 1 212 ? -10.555 -4.129 -6.254 1 98.75 212 ALA A N 1
ATOM 1614 C CA . ALA A 1 212 ? -9.258 -4.352 -5.617 1 98.75 212 ALA A CA 1
ATOM 1615 C C . ALA A 1 212 ? -8.195 -3.422 -6.195 1 98.75 212 ALA A C 1
ATOM 1617 O O . ALA A 1 212 ? -7.445 -2.789 -5.453 1 98.75 212 ALA A O 1
ATOM 1618 N N . LEU A 1 213 ? -8.172 -3.316 -7.516 1 98.81 213 LEU A N 1
ATOM 1619 C CA . LEU A 1 213 ? -7.18 -2.484 -8.188 1 98.81 213 LEU A CA 1
ATOM 1620 C C . LEU A 1 213 ? -7.34 -1.021 -7.797 1 98.81 213 LEU A C 1
ATOM 1622 O O . LEU A 1 213 ? -6.352 -0.313 -7.602 1 98.81 213 LEU A O 1
ATOM 1626 N N . ALA A 1 214 ? -8.57 -0.577 -7.699 1 98.25 214 ALA A N 1
ATOM 1627 C CA . ALA A 1 214 ? -8.812 0.801 -7.273 1 98.25 214 ALA A CA 1
ATOM 1628 C C . ALA A 1 214 ? -8.188 1.068 -5.906 1 98.25 214 ALA A C 1
ATOM 1630 O O . ALA A 1 214 ? -7.566 2.113 -5.695 1 98.25 214 ALA A O 1
ATOM 1631 N N . GLN A 1 215 ? -8.281 0.146 -5.035 1 98.06 215 GLN A N 1
ATOM 1632 C CA . GLN A 1 215 ? -7.688 0.299 -3.711 1 98.06 215 GLN A CA 1
ATOM 1633 C C . GLN A 1 215 ? -6.164 0.319 -3.787 1 98.06 215 GLN A C 1
ATOM 1635 O O . GLN A 1 215 ? -5.516 1.139 -3.133 1 98.06 215 GLN A O 1
ATOM 1640 N N . TYR A 1 216 ? -5.609 -0.585 -4.574 1 98.69 216 TYR A N 1
ATOM 1641 C CA . TYR A 1 216 ? -4.156 -0.626 -4.723 1 98.69 216 TYR A CA 1
ATOM 1642 C C . TYR A 1 216 ? -3.635 0.661 -5.348 1 98.69 216 TYR A C 1
ATOM 1644 O O . TYR A 1 216 ? -2.566 1.151 -4.977 1 98.69 216 TYR A O 1
ATOM 1652 N N . ILE A 1 217 ? -4.371 1.207 -6.285 1 98.12 217 ILE A N 1
ATOM 1653 C CA . ILE A 1 217 ? -3.986 2.457 -6.93 1 98.12 217 ILE A CA 1
ATOM 1654 C C . ILE A 1 217 ? -4.016 3.594 -5.91 1 98.12 217 ILE A C 1
ATOM 1656 O O . ILE A 1 217 ? -3.086 4.402 -5.844 1 98.12 217 ILE A O 1
ATOM 1660 N N . LEU A 1 218 ? -4.977 3.609 -5.055 1 97.88 218 LEU A N 1
ATOM 1661 C CA . LEU A 1 218 ? -5.145 4.668 -4.066 1 97.88 218 LEU A CA 1
ATOM 1662 C C . LEU A 1 218 ? -4.105 4.543 -2.955 1 97.88 218 LEU A C 1
ATOM 1664 O O . LEU A 1 218 ? -3.725 5.543 -2.342 1 97.88 218 LEU A O 1
ATOM 1668 N N . ILE A 1 219 ? -3.584 3.361 -2.719 1 98.44 219 ILE A N 1
ATOM 1669 C CA . ILE A 1 219 ? -2.729 3.117 -1.563 1 98.44 219 ILE A CA 1
ATOM 1670 C C . ILE A 1 219 ? -1.265 3.096 -1.999 1 98.44 219 ILE A C 1
ATOM 1672 O O . ILE A 1 219 ? -0.392 3.609 -1.295 1 98.44 219 ILE A O 1
ATOM 1676 N N . LEU A 1 220 ? -1.021 2.559 -3.23 1 98.19 220 LEU A N 1
ATOM 1677 C CA . LEU A 1 220 ? 0.355 2.336 -3.66 1 98.19 220 LEU A CA 1
ATOM 1678 C C . LEU A 1 220 ? 0.707 3.23 -4.844 1 98.19 220 LEU A C 1
ATOM 1680 O O . LEU A 1 220 ? 1.885 3.482 -5.109 1 98.19 220 LEU A O 1
ATOM 1684 N N . ALA A 1 221 ? -0.218 3.562 -5.645 1 96.94 221 ALA A N 1
ATOM 1685 C CA . ALA A 1 221 ? -0.06 4.34 -6.871 1 96.94 221 ALA A CA 1
ATOM 1686 C C . ALA A 1 221 ? 1.034 3.75 -7.758 1 96.94 221 ALA A C 1
ATOM 1688 O O . ALA A 1 221 ? 1.935 4.465 -8.203 1 96.94 221 ALA A O 1
ATOM 1689 N N . PRO A 1 222 ? 0.925 2.463 -8.023 1 98.19 222 PRO A N 1
ATOM 1690 C CA . PRO A 1 222 ? 1.989 1.862 -8.828 1 98.19 222 PRO A CA 1
ATOM 1691 C C . PRO A 1 222 ? 2.033 2.416 -10.258 1 98.19 222 PRO A C 1
ATOM 1693 O O . PRO A 1 222 ? 1 2.816 -10.797 1 98.19 222 PRO A O 1
ATOM 1696 N N . LYS A 1 223 ? 3.191 2.379 -10.891 1 98 223 LYS A N 1
ATOM 1697 C CA . LYS A 1 223 ? 3.348 2.9 -12.242 1 98 223 LYS A CA 1
ATOM 1698 C C . LYS A 1 223 ? 2.934 1.863 -13.281 1 98 223 LYS A C 1
ATOM 1700 O O . LYS A 1 223 ? 2.742 2.193 -14.453 1 98 223 LYS A O 1
ATOM 1705 N N . LYS A 1 224 ? 2.787 0.651 -12.883 1 98.75 224 LYS A N 1
ATOM 1706 C CA . LYS A 1 224 ? 2.316 -0.452 -13.719 1 98.75 224 LYS A CA 1
ATOM 1707 C C . LYS A 1 224 ? 1.606 -1.51 -12.875 1 98.75 224 LYS A C 1
ATOM 1709 O O . LYS A 1 224 ? 2.049 -1.834 -11.773 1 98.75 224 LYS A O 1
ATOM 1714 N N . ILE A 1 225 ? 0.549 -2.051 -13.352 1 98.88 225 ILE A N 1
ATOM 1715 C CA . ILE A 1 225 ? -0.158 -3.154 -12.711 1 98.88 225 ILE A CA 1
ATOM 1716 C C . ILE A 1 225 ? -0.192 -4.359 -13.648 1 98.88 225 ILE A C 1
ATOM 1718 O O . ILE A 1 225 ? -0.671 -4.258 -14.781 1 98.88 225 ILE A O 1
ATOM 1722 N N . ILE A 1 226 ? 0.346 -5.441 -13.172 1 98.94 226 ILE A N 1
ATOM 1723 C CA . ILE A 1 226 ? 0.472 -6.652 -13.977 1 98.94 226 ILE A CA 1
ATOM 1724 C C . ILE A 1 226 ? -0.376 -7.766 -13.359 1 98.94 226 ILE A C 1
ATOM 1726 O O . ILE A 1 226 ? -0.185 -8.133 -12.203 1 98.94 226 ILE A O 1
ATOM 1730 N N . LEU A 1 227 ? -1.328 -8.289 -14.117 1 98.81 227 LEU A N 1
ATOM 1731 C CA . LEU A 1 227 ? -2.262 -9.297 -13.633 1 98.81 227 LEU A CA 1
ATOM 1732 C C . LEU A 1 227 ? -1.976 -10.656 -14.273 1 98.81 227 LEU A C 1
ATOM 1734 O O . LEU A 1 227 ? -2.199 -10.844 -15.469 1 98.81 227 LEU A O 1
ATOM 1738 N N . GLY A 1 228 ? -1.472 -11.539 -13.414 1 98 228 GLY A N 1
ATOM 1739 C CA . GLY A 1 228 ? -1.211 -12.898 -13.859 1 98 228 GLY A CA 1
ATOM 1740 C C . GLY A 1 228 ? -2.029 -13.938 -13.117 1 98 228 GLY A C 1
ATOM 1741 O O . GLY A 1 228 ? -2.973 -13.594 -12.406 1 98 228 GLY A O 1
ATOM 1742 N N . GLY A 1 229 ? -1.712 -15.25 -13.398 1 95.44 229 GLY A N 1
ATOM 1743 C CA . GLY A 1 229 ? -2.43 -16.359 -12.781 1 95.44 229 GLY A CA 1
ATOM 1744 C C . GLY A 1 229 ? -3.404 -17.031 -13.727 1 95.44 229 GLY A C 1
ATOM 1745 O O . GLY A 1 229 ? -3.725 -16.484 -14.789 1 95.44 229 GLY A O 1
ATOM 1746 N N . GLY A 1 230 ? -3.854 -18.156 -13.32 1 94.06 230 GLY A N 1
ATOM 1747 C CA . GLY A 1 230 ? -4.676 -19 -14.18 1 94.06 230 GLY A CA 1
ATOM 1748 C C . GLY A 1 230 ? -5.977 -18.328 -14.594 1 94.06 230 GLY A C 1
ATOM 1749 O O . GLY A 1 230 ? -6.422 -18.484 -15.734 1 94.06 230 GLY A O 1
ATOM 1750 N N . VAL A 1 231 ? -6.613 -17.594 -13.727 1 96.12 231 VAL A N 1
ATOM 1751 C CA . VAL A 1 231 ? -7.879 -16.922 -14.016 1 96.12 231 VAL A CA 1
ATOM 1752 C C . VAL A 1 231 ? -7.668 -15.844 -15.078 1 96.12 231 VAL A C 1
ATOM 1754 O O . VAL A 1 231 ? -8.516 -15.656 -15.953 1 96.12 231 VAL A O 1
ATOM 1757 N N . MET A 1 232 ? -6.5 -15.227 -15.062 1 96.88 232 MET A N 1
ATOM 1758 C CA . MET A 1 232 ? -6.234 -14.086 -15.938 1 96.88 232 MET A CA 1
ATOM 1759 C C . MET A 1 232 ? -5.863 -14.555 -17.344 1 96.88 232 MET A C 1
ATOM 1761 O O . MET A 1 232 ? -5.695 -13.742 -18.25 1 96.88 232 MET A O 1
ATOM 1765 N N . GLN A 1 233 ? -5.707 -15.891 -17.5 1 94.88 233 GLN A N 1
ATOM 1766 C CA . GLN A 1 233 ? -5.574 -16.391 -18.859 1 94.88 233 GLN A CA 1
ATOM 1767 C C . GLN A 1 233 ? -6.828 -16.109 -19.688 1 94.88 233 GLN A C 1
ATOM 1769 O O . GLN A 1 233 ? -6.793 -16.141 -20.922 1 94.88 233 GLN A O 1
ATOM 1774 N N . GLN A 1 234 ? -7.918 -15.906 -19.016 1 95.25 234 GLN A N 1
ATOM 1775 C CA . GLN A 1 234 ? -9.141 -15.438 -19.656 1 95.25 234 GLN A CA 1
ATOM 1776 C C . GLN A 1 234 ? -9.07 -13.945 -19.938 1 95.25 234 GLN A C 1
ATOM 1778 O O . GLN A 1 234 ? -9.523 -13.133 -19.141 1 95.25 234 GLN A O 1
ATOM 1783 N N . LYS A 1 235 ? -8.711 -13.578 -21.125 1 95.31 235 LYS A N 1
ATOM 1784 C CA . LYS A 1 235 ? -8.312 -12.219 -21.453 1 95.31 235 LYS A CA 1
ATOM 1785 C C . LYS A 1 235 ? -9.523 -11.289 -21.531 1 95.31 235 LYS A C 1
ATOM 1787 O O . LYS A 1 235 ? -9.383 -10.07 -21.422 1 95.31 235 LYS A O 1
ATOM 1792 N N . GLN A 1 236 ? -10.672 -11.867 -21.672 1 96.56 236 GLN A N 1
ATOM 1793 C CA . GLN A 1 236 ? -11.867 -11.047 -21.797 1 96.56 236 GLN A CA 1
ATOM 1794 C C . GLN A 1 236 ? -12.141 -10.273 -20.5 1 96.56 236 GLN A C 1
ATOM 1796 O O . GLN A 1 236 ? -12.867 -9.281 -20.516 1 96.56 236 GLN A O 1
ATOM 1801 N N . VAL A 1 237 ? -11.609 -10.711 -19.406 1 98.12 237 VAL A N 1
ATOM 1802 C CA . VAL A 1 237 ? -11.852 -10.07 -18.125 1 98.12 237 VAL A CA 1
ATOM 1803 C C . VAL A 1 237 ? -11.266 -8.664 -18.125 1 98.12 237 VAL A C 1
ATOM 1805 O O . VAL A 1 237 ? -11.766 -7.77 -17.453 1 98.12 237 VAL A O 1
ATOM 1808 N N . PHE A 1 238 ? -10.203 -8.375 -18.938 1 98.56 238 PHE A N 1
ATOM 1809 C CA . PHE A 1 238 ? -9.523 -7.09 -18.969 1 98.56 238 PHE A CA 1
ATOM 1810 C C . PHE A 1 238 ? -10.469 -5.988 -19.438 1 98.56 238 PHE A C 1
ATOM 1812 O O . PHE A 1 238 ? -10.43 -4.867 -18.922 1 98.56 238 PHE A O 1
ATOM 1819 N N . SER A 1 239 ? -11.297 -6.293 -20.406 1 98.31 239 SER A N 1
ATOM 1820 C CA . SER A 1 239 ? -12.227 -5.285 -20.891 1 98.31 239 SER A CA 1
ATOM 1821 C C . SER A 1 239 ? -13.133 -4.77 -19.781 1 98.31 239 SER A C 1
ATOM 1823 O O . SER A 1 239 ? -13.438 -3.576 -19.734 1 98.31 239 SER A O 1
ATOM 1825 N N . TYR A 1 240 ? -13.531 -5.676 -18.891 1 98.56 240 TYR A N 1
ATOM 1826 C CA . TYR A 1 240 ? -14.383 -5.285 -17.766 1 98.56 240 TYR A CA 1
ATOM 1827 C C . TYR A 1 240 ? -13.586 -4.496 -16.734 1 98.56 240 TYR A C 1
ATOM 1829 O O . TYR A 1 240 ? -14.094 -3.523 -16.172 1 98.56 240 TYR A O 1
ATOM 1837 N N . ILE A 1 241 ? -12.367 -4.887 -16.516 1 98.75 241 ILE A N 1
ATOM 1838 C CA . ILE A 1 241 ? -11.492 -4.16 -15.594 1 98.75 241 ILE A CA 1
ATOM 1839 C C . ILE A 1 241 ? -11.32 -2.723 -16.078 1 98.75 241 ILE A C 1
ATOM 1841 O O . ILE A 1 241 ? -11.445 -1.777 -15.297 1 98.75 241 ILE A O 1
ATOM 1845 N N . TYR A 1 242 ? -11.117 -2.539 -17.438 1 98.62 242 TYR A N 1
ATOM 1846 C CA . TYR A 1 242 ? -10.898 -1.233 -18.047 1 98.62 242 TYR A CA 1
ATOM 1847 C C . TYR A 1 242 ? -12.148 -0.369 -17.953 1 98.62 242 TYR A C 1
ATOM 1849 O O . TYR A 1 242 ? -12.062 0.861 -17.984 1 98.62 242 TYR A O 1
ATOM 1857 N N . GLN A 1 243 ? -13.242 -0.998 -17.812 1 97.94 243 GLN A N 1
ATOM 1858 C CA . GLN A 1 243 ? -14.508 -0.28 -17.672 1 97.94 243 GLN A CA 1
ATOM 1859 C C . GLN A 1 243 ? -14.758 0.108 -16.219 1 97.94 243 GLN A C 1
ATOM 1861 O O . GLN A 1 243 ? -15.133 1.247 -15.938 1 97.94 243 GLN A O 1
ATOM 1866 N N . TYR A 1 244 ? -14.492 -0.819 -15.312 1 98.38 244 TYR A N 1
ATOM 1867 C CA . TYR A 1 244 ? -14.938 -0.639 -13.938 1 98.38 244 TYR A CA 1
ATOM 1868 C C . TYR A 1 244 ? -13.953 0.216 -13.148 1 98.38 244 TYR A C 1
ATOM 1870 O O . TYR A 1 244 ? -14.344 0.978 -12.266 1 98.38 244 TYR A O 1
ATOM 1878 N N . VAL A 1 245 ? -12.633 0.139 -13.453 1 98.44 245 VAL A N 1
ATOM 1879 C CA . VAL A 1 245 ? -11.648 0.883 -12.672 1 98.44 245 VAL A CA 1
ATOM 1880 C C . VAL A 1 245 ? -11.914 2.381 -12.797 1 98.44 245 VAL A C 1
ATOM 1882 O O . VAL A 1 245 ? -12.094 3.074 -11.797 1 98.44 245 VAL A O 1
ATOM 1885 N N . PRO A 1 246 ? -12 2.914 -14.062 1 97.44 246 PRO A N 1
ATOM 1886 C CA . PRO A 1 246 ? -12.297 4.344 -14.172 1 97.44 246 PRO A CA 1
ATOM 1887 C C . PRO A 1 246 ? -13.633 4.715 -13.531 1 97.44 246 PRO A C 1
ATOM 1889 O O . PRO A 1 246 ? -13.766 5.793 -12.953 1 97.44 246 PRO A O 1
ATOM 1892 N N . LYS A 1 247 ? -14.594 3.84 -13.664 1 96.81 247 LYS A N 1
ATOM 1893 C CA . LYS A 1 247 ? -15.906 4.102 -13.086 1 96.81 247 LYS A CA 1
ATOM 1894 C C . LYS A 1 247 ? -15.812 4.246 -11.57 1 96.81 247 LYS A C 1
ATOM 1896 O O . LYS A 1 247 ? -16.406 5.16 -10.984 1 96.81 247 LYS A O 1
ATOM 1901 N N . ILE A 1 248 ? -15.062 3.357 -10.922 1 96.75 248 ILE A N 1
ATOM 1902 C CA . ILE A 1 248 ? -14.891 3.367 -9.469 1 96.75 248 ILE A CA 1
ATOM 1903 C C . ILE A 1 248 ? -14.109 4.613 -9.055 1 96.75 248 ILE A C 1
ATOM 1905 O O . ILE A 1 248 ? -14.453 5.262 -8.062 1 96.75 248 ILE A O 1
ATOM 1909 N N . MET A 1 249 ? -13.078 4.941 -9.812 1 95.81 249 MET A N 1
ATOM 1910 C CA . MET A 1 249 ? -12.219 6.078 -9.484 1 95.81 249 MET A CA 1
ATOM 1911 C C . MET A 1 249 ? -12.961 7.395 -9.68 1 95.81 249 MET A C 1
ATOM 1913 O O . MET A 1 249 ? -12.617 8.398 -9.055 1 95.81 249 MET A O 1
ATOM 1917 N N . ASN A 1 250 ? -13.898 7.387 -10.617 1 94.44 250 ASN A N 1
ATOM 1918 C CA . ASN A 1 250 ? -14.82 8.5 -10.844 1 94.44 250 ASN A CA 1
ATOM 1919 C C . ASN A 1 250 ? -14.062 9.812 -11.039 1 94.44 250 ASN A C 1
ATOM 1921 O O . ASN A 1 250 ? -14.43 10.836 -10.453 1 94.44 250 ASN A O 1
ATOM 1925 N N . SER A 1 251 ? -12.922 9.852 -11.641 1 89.31 251 SER A N 1
ATOM 1926 C CA . SER A 1 251 ? -12.125 11 -12.055 1 89.31 251 SER A CA 1
ATOM 1927 C C . SER A 1 251 ? -11.516 11.711 -10.852 1 89.31 251 SER A C 1
ATOM 1929 O O . SER A 1 251 ? -11.234 12.914 -10.914 1 89.31 251 SER A O 1
ATOM 1931 N N . TYR A 1 252 ? -11.5 11.023 -9.812 1 89.44 252 TYR A N 1
ATOM 1932 C CA . TYR A 1 252 ? -10.844 11.609 -8.648 1 89.44 252 TYR A CA 1
ATOM 1933 C C . TYR A 1 252 ? -9.375 11.898 -8.922 1 89.44 252 TYR A C 1
ATOM 1935 O O . TYR A 1 252 ? -8.859 12.945 -8.547 1 89.44 252 TYR A O 1
ATOM 1943 N N . LEU A 1 253 ? -8.68 10.938 -9.531 1 87.62 253 LEU A N 1
ATOM 1944 C CA . LEU A 1 253 ? -7.32 11.102 -10.023 1 87.62 253 LEU A CA 1
ATOM 1945 C C . LEU A 1 253 ? -7.309 11.281 -11.539 1 87.62 253 LEU A C 1
ATOM 1947 O O . LEU A 1 253 ? -7.898 10.484 -12.273 1 87.62 253 LEU A O 1
ATOM 1951 N N . ASP A 1 254 ? -6.617 12.258 -11.922 1 85.06 254 ASP A N 1
ATOM 1952 C CA . ASP A 1 254 ? -6.652 12.617 -13.336 1 85.06 254 ASP A CA 1
ATOM 1953 C C . ASP A 1 254 ? -5.363 12.195 -14.047 1 85.06 254 ASP A C 1
ATOM 1955 O O . ASP A 1 254 ? -4.582 13.047 -14.477 1 85.06 254 ASP A O 1
ATOM 1959 N N . PHE A 1 255 ? -5.133 10.961 -14.195 1 89.44 255 PHE A N 1
ATOM 1960 C CA . PHE A 1 255 ? -3.992 10.406 -14.914 1 89.44 255 PHE A CA 1
ATOM 1961 C C . PHE A 1 255 ? -4.445 9.68 -16.172 1 89.44 255 PHE A C 1
ATOM 1963 O O . PHE A 1 255 ? -5.488 9.023 -16.172 1 89.44 255 PHE A O 1
ATOM 1970 N N . SER A 1 256 ? -3.674 9.844 -17.172 1 93.44 256 SER A N 1
ATOM 1971 C CA . SER A 1 256 ? -4.004 9.156 -18.406 1 93.44 256 SER A CA 1
ATOM 1972 C C . SER A 1 256 ? -4.023 7.641 -18.219 1 93.44 256 SER A C 1
ATOM 1974 O O . SER A 1 256 ? -4.754 6.934 -18.922 1 93.44 256 SER A O 1
ATOM 1976 N N . GLU A 1 257 ? -3.252 7.109 -17.281 1 94.44 257 GLU A N 1
ATOM 1977 C CA . GLU A 1 257 ? -3.195 5.695 -16.938 1 94.44 257 GLU A CA 1
ATOM 1978 C C . GLU A 1 257 ? -4.562 5.184 -16.484 1 94.44 257 GLU A C 1
ATOM 1980 O O . GLU A 1 257 ? -4.84 3.986 -16.578 1 94.44 257 GLU A O 1
ATOM 1985 N N . LEU A 1 258 ? -5.457 6.043 -16.031 1 95.31 258 LEU A N 1
ATOM 1986 C CA . LEU A 1 258 ? -6.77 5.645 -15.531 1 95.31 258 LEU A CA 1
ATOM 1987 C C . LEU A 1 258 ? -7.863 5.988 -16.531 1 95.31 258 LEU A C 1
ATOM 1989 O O . LEU A 1 258 ? -9.047 5.977 -16.203 1 95.31 258 LEU A O 1
ATOM 1993 N N . SER A 1 259 ? -7.484 6.371 -17.766 1 94.81 259 SER A N 1
ATOM 1994 C CA . SER A 1 259 ? -8.422 6.699 -18.828 1 94.81 259 SER A CA 1
ATOM 1995 C C . SER A 1 259 ? -7.93 6.184 -20.188 1 94.81 259 SER A C 1
ATOM 1997 O O . SER A 1 259 ? -8.016 4.988 -20.469 1 94.81 259 SER A O 1
ATOM 1999 N N . ASP A 1 260 ? -7.223 7.047 -20.891 1 95.5 260 ASP A N 1
ATOM 2000 C CA . ASP A 1 260 ? -6.875 6.715 -22.266 1 95.5 260 ASP A CA 1
ATOM 2001 C C . ASP A 1 260 ? -5.805 5.625 -22.312 1 95.5 260 ASP A C 1
ATOM 2003 O O . ASP A 1 260 ? -5.746 4.848 -23.266 1 95.5 260 ASP A O 1
ATOM 2007 N N . ASP A 1 261 ? -5.016 5.547 -21.328 1 97.69 261 ASP A N 1
ATOM 2008 C CA . ASP A 1 261 ? -3.861 4.652 -21.359 1 97.69 261 ASP A CA 1
ATOM 2009 C C . ASP A 1 261 ? -4.027 3.492 -20.391 1 97.69 261 ASP A C 1
ATOM 2011 O O . ASP A 1 261 ? -3.045 2.881 -19.969 1 97.69 261 ASP A O 1
ATOM 2015 N N . ILE A 1 262 ? -5.293 3.141 -20.078 1 98.12 262 ILE A N 1
ATOM 2016 C CA . ILE A 1 262 ? -5.523 2.168 -19.016 1 98.12 262 ILE A CA 1
ATOM 2017 C C . ILE A 1 262 ? -5.062 0.786 -19.484 1 98.12 262 ILE A C 1
ATOM 2019 O O . ILE A 1 262 ? -4.574 -0.008 -18.672 1 98.12 262 ILE A O 1
ATOM 2023 N N . SER A 1 263 ? -5.145 0.468 -20.781 1 98.31 263 SER A N 1
ATOM 2024 C CA . SER A 1 263 ? -4.758 -0.844 -21.297 1 98.31 263 SER A CA 1
ATOM 2025 C C . SER A 1 263 ? -3.244 -1.01 -21.312 1 98.31 263 SER A C 1
ATOM 2027 O O . SER A 1 263 ? -2.736 -2.127 -21.422 1 98.31 263 SER A O 1
ATOM 2029 N N . ASP A 1 264 ? -2.508 0.11 -21.203 1 98.19 264 ASP A N 1
ATOM 2030 C CA . ASP A 1 264 ? -1.053 0.072 -21.078 1 98.19 264 ASP A CA 1
ATOM 2031 C C . ASP A 1 264 ? -0.618 0.103 -19.609 1 98.19 264 ASP A C 1
ATOM 2033 O O . ASP A 1 264 ? 0.539 -0.185 -19.297 1 98.19 264 ASP A O 1
ATOM 2037 N N . TYR A 1 265 ? -1.548 0.424 -18.75 1 98.5 265 TYR A N 1
ATOM 2038 C CA . TYR A 1 265 ? -1.288 0.581 -17.312 1 98.5 265 TYR A CA 1
ATOM 2039 C C . TYR A 1 265 ? -1.577 -0.712 -16.562 1 98.5 265 TYR A C 1
ATOM 2041 O O . TYR A 1 265 ? -0.805 -1.116 -15.695 1 98.5 265 TYR A O 1
ATOM 2049 N N . ILE A 1 266 ? -2.688 -1.345 -16.891 1 98.81 266 ILE A N 1
ATOM 2050 C CA . ILE A 1 266 ? -3.107 -2.639 -16.359 1 98.81 266 ILE A CA 1
ATOM 2051 C C . ILE A 1 266 ? -2.975 -3.707 -17.438 1 98.81 266 ILE A C 1
ATOM 2053 O O . ILE A 1 266 ? -3.746 -3.721 -18.406 1 98.81 266 ILE A O 1
ATOM 2057 N N . VAL A 1 267 ? -1.998 -4.617 -17.25 1 98.81 267 VAL A N 1
ATOM 2058 C CA . VAL A 1 267 ? -1.603 -5.453 -18.375 1 98.81 267 VAL A CA 1
ATOM 2059 C C . VAL A 1 267 ? -1.388 -6.891 -17.906 1 98.81 267 VAL A C 1
ATOM 2061 O O . VAL A 1 267 ? -1.201 -7.133 -16.719 1 98.81 267 VAL A O 1
ATOM 2064 N N . PRO A 1 268 ? -1.494 -7.887 -18.812 1 98.69 268 PRO A N 1
ATOM 2065 C CA . PRO A 1 268 ? -0.981 -9.219 -18.5 1 98.69 268 PRO A CA 1
ATOM 2066 C C . PRO A 1 268 ? 0.543 -9.266 -18.422 1 98.69 268 PRO A C 1
ATOM 2068 O O . PRO A 1 268 ? 1.216 -8.336 -18.875 1 98.69 268 PRO A O 1
ATOM 2071 N N . PRO A 1 269 ? 1.105 -10.258 -17.828 1 98.62 269 PRO A N 1
ATOM 2072 C CA . PRO A 1 269 ? 2.564 -10.352 -17.719 1 98.62 269 PRO A CA 1
ATOM 2073 C C . PRO A 1 269 ? 3.238 -10.523 -19.078 1 98.62 269 PRO A C 1
ATOM 2075 O O . PRO A 1 269 ? 2.779 -11.312 -19.906 1 98.62 269 PRO A O 1
ATOM 2078 N N . ARG A 1 270 ? 4.258 -9.734 -19.281 1 98.44 270 ARG A N 1
ATOM 2079 C CA . ARG A 1 270 ? 5.074 -9.914 -20.484 1 98.44 270 ARG A CA 1
ATOM 2080 C C . ARG A 1 270 ? 5.742 -11.289 -20.484 1 98.44 270 ARG A C 1
ATOM 2082 O O . ARG A 1 270 ? 5.848 -11.93 -21.531 1 98.44 270 ARG A O 1
ATOM 2089 N N . LEU A 1 271 ? 6.133 -11.75 -19.312 1 98.25 271 LEU A N 1
ATOM 2090 C CA . LEU A 1 271 ? 6.867 -13 -19.172 1 98.25 271 LEU A CA 1
ATOM 2091 C C . LEU A 1 271 ? 5.91 -14.188 -19.109 1 98.25 271 LEU A C 1
ATOM 2093 O O . LEU A 1 271 ? 6.34 -15.328 -18.906 1 98.25 271 LEU A O 1
ATOM 2097 N N . GLY A 1 272 ? 4.656 -13.875 -19.219 1 96.12 272 GLY A N 1
ATOM 2098 C CA . GLY A 1 272 ? 3.656 -14.93 -19.188 1 96.12 272 GLY A CA 1
ATOM 2099 C C . GLY A 1 272 ? 3.691 -15.758 -17.922 1 96.12 272 GLY A C 1
ATOM 2100 O O . GLY A 1 272 ? 3.711 -15.211 -16.812 1 96.12 272 GLY A O 1
ATOM 2101 N N . SER A 1 273 ? 3.646 -17.094 -18.141 1 93.94 273 SER A N 1
ATOM 2102 C CA . SER A 1 273 ? 3.602 -18.016 -17 1 93.94 273 SER A CA 1
ATOM 2103 C C . SER A 1 273 ? 4.98 -18.188 -16.375 1 93.94 273 SER A C 1
ATOM 2105 O O . SER A 1 273 ? 5.125 -18.891 -15.367 1 93.94 273 SER A O 1
ATOM 2107 N N . ASN A 1 274 ? 5.996 -17.438 -16.891 1 97.56 274 ASN A N 1
ATOM 2108 C CA . ASN A 1 274 ? 7.355 -17.609 -16.391 1 97.56 274 ASN A CA 1
ATOM 2109 C C . ASN A 1 274 ? 7.758 -16.453 -15.461 1 97.56 274 ASN A C 1
ATOM 2111 O O . ASN A 1 274 ? 8.898 -16.391 -15.008 1 97.56 274 ASN A O 1
ATOM 2115 N N . ALA A 1 275 ? 6.844 -15.547 -15.18 1 98 275 ALA A N 1
ATOM 2116 C CA . ALA A 1 275 ? 7.18 -14.398 -14.344 1 98 275 ALA A CA 1
ATOM 2117 C C . ALA A 1 275 ? 7.75 -14.844 -13 1 98 275 ALA A C 1
ATOM 2119 O O . ALA A 1 275 ? 8.797 -14.352 -12.57 1 98 275 ALA A O 1
ATOM 2120 N N . GLY A 1 276 ? 7.102 -15.781 -12.406 1 98.19 276 GLY A N 1
ATOM 2121 C CA . GLY A 1 276 ? 7.523 -16.266 -11.102 1 98.19 276 GLY A CA 1
ATOM 2122 C C . GLY A 1 276 ? 8.875 -16.953 -11.125 1 98.19 276 GLY A C 1
ATOM 2123 O O . GLY A 1 276 ? 9.773 -16.594 -10.367 1 98.19 276 GLY A O 1
ATOM 2124 N N . ILE A 1 277 ? 9.039 -17.906 -12.07 1 98.69 277 ILE A N 1
ATOM 2125 C CA . ILE A 1 277 ? 10.25 -18.719 -12.086 1 98.69 277 ILE A CA 1
ATOM 2126 C C . ILE A 1 277 ? 11.445 -17.859 -12.484 1 98.69 277 ILE A C 1
ATOM 2128 O O . ILE A 1 277 ? 12.547 -18.031 -11.945 1 98.69 277 ILE A O 1
ATOM 2132 N N . ILE A 1 278 ? 11.258 -16.938 -13.391 1 98.81 278 ILE A N 1
ATOM 2133 C CA . ILE A 1 278 ? 12.328 -16.016 -13.758 1 98.81 278 ILE A CA 1
ATOM 2134 C C . ILE A 1 278 ? 12.688 -15.141 -12.555 1 98.81 278 ILE A C 1
ATOM 2136 O O . ILE A 1 278 ? 13.867 -14.875 -12.305 1 98.81 278 ILE A O 1
ATOM 2140 N N . GLY A 1 279 ? 11.641 -14.719 -11.805 1 98.81 279 GLY A N 1
ATOM 2141 C CA . GLY A 1 279 ? 11.883 -13.953 -10.586 1 98.81 279 GLY A CA 1
ATOM 2142 C C . GLY A 1 279 ? 12.727 -14.703 -9.578 1 98.81 279 GLY A C 1
ATOM 2143 O O . GLY A 1 279 ? 13.508 -14.102 -8.836 1 98.81 279 GLY A O 1
ATOM 2144 N N . THR A 1 280 ? 12.562 -16 -9.539 1 98.81 280 THR A N 1
ATOM 2145 C CA . THR A 1 280 ? 13.359 -16.797 -8.594 1 98.81 280 THR A CA 1
ATOM 2146 C C . THR A 1 280 ? 14.82 -16.812 -9.016 1 98.81 280 THR A C 1
ATOM 2148 O O . THR A 1 280 ? 15.711 -16.906 -8.164 1 98.81 280 THR A O 1
ATOM 2151 N N . LEU A 1 281 ? 15.148 -16.734 -10.312 1 98.81 281 LEU A N 1
ATOM 2152 C CA . LEU A 1 281 ? 16.531 -16.625 -10.758 1 98.81 281 LEU A CA 1
ATOM 2153 C C . LEU A 1 281 ? 17.141 -15.289 -10.32 1 98.81 281 LEU A C 1
ATOM 2155 O O . LEU A 1 281 ? 18.328 -15.219 -9.992 1 98.81 281 LEU A O 1
ATOM 2159 N N . VAL A 1 282 ? 16.297 -14.289 -10.273 1 98.62 282 VAL A N 1
ATOM 2160 C CA . VAL A 1 282 ? 16.734 -13 -9.758 1 98.62 282 VAL A CA 1
ATOM 2161 C C . VAL A 1 282 ? 17.094 -13.133 -8.281 1 98.62 282 VAL A C 1
ATOM 2163 O O . VAL A 1 282 ? 18.141 -12.633 -7.844 1 98.62 282 VAL A O 1
ATOM 2166 N N . LEU A 1 283 ? 16.25 -13.797 -7.539 1 98.62 283 LEU A N 1
ATOM 2167 C CA . LEU A 1 283 ? 16.5 -14.023 -6.121 1 98.62 283 LEU A CA 1
ATOM 2168 C C . LEU A 1 283 ? 17.812 -14.789 -5.93 1 98.62 283 LEU A C 1
ATOM 2170 O O . LEU A 1 283 ? 18.578 -14.492 -5.008 1 98.62 283 LEU A O 1
ATOM 2174 N N . ALA A 1 284 ? 18.047 -15.75 -6.777 1 98.81 284 ALA A N 1
ATOM 2175 C CA . ALA A 1 284 ? 19.297 -16.516 -6.727 1 98.81 284 ALA A CA 1
ATOM 2176 C C . ALA A 1 284 ? 20.5 -15.625 -6.949 1 98.81 284 ALA A C 1
ATOM 2178 O O . ALA A 1 284 ? 21.484 -15.695 -6.199 1 98.81 284 ALA A O 1
ATOM 2179 N N . HIS A 1 285 ? 20.406 -14.82 -7.945 1 98.62 285 HIS A N 1
ATOM 2180 C CA . HIS A 1 285 ? 21.5 -13.93 -8.273 1 98.62 285 HIS A CA 1
ATOM 2181 C C . HIS A 1 285 ? 21.781 -12.953 -7.137 1 98.62 285 HIS A C 1
ATOM 2183 O O . HIS A 1 285 ? 22.938 -12.688 -6.809 1 98.62 285 HIS A O 1
ATOM 2189 N N . GLN A 1 286 ? 20.75 -12.438 -6.562 1 97.62 286 GLN A N 1
ATOM 2190 C CA . GLN A 1 286 ? 20.891 -11.523 -5.43 1 97.62 286 GLN A CA 1
ATOM 2191 C C . GLN A 1 286 ? 21.578 -12.211 -4.254 1 97.62 286 GLN A C 1
ATOM 2193 O O . GLN A 1 286 ? 22.406 -11.609 -3.572 1 97.62 286 GLN A O 1
ATOM 2198 N N . ALA A 1 287 ? 21.172 -13.445 -4.023 1 97.75 287 ALA A N 1
ATOM 2199 C CA . ALA A 1 287 ? 21.812 -14.211 -2.947 1 97.75 287 ALA A CA 1
ATOM 2200 C C . ALA A 1 287 ? 23.297 -14.414 -3.221 1 97.75 287 ALA A C 1
ATOM 2202 O O . ALA A 1 287 ? 24.109 -14.344 -2.303 1 97.75 287 ALA A O 1
ATOM 2203 N N . LEU A 1 288 ? 23.625 -14.703 -4.434 1 97.69 288 LEU A N 1
ATOM 2204 C CA . LEU A 1 288 ? 25.016 -14.898 -4.844 1 97.69 288 LEU A CA 1
ATOM 2205 C C . LEU A 1 288 ? 25.828 -13.633 -4.621 1 97.69 288 LEU A C 1
ATOM 2207 O O . LEU A 1 288 ? 26.953 -13.688 -4.113 1 97.69 288 LEU A O 1
ATOM 2211 N N . GLN A 1 289 ? 25.266 -12.5 -4.953 1 96.81 289 GLN A N 1
ATOM 2212 C CA . GLN A 1 289 ? 25.953 -11.219 -4.789 1 96.81 289 GLN A CA 1
ATOM 2213 C C . GLN A 1 289 ? 26.141 -10.875 -3.314 1 96.81 289 GLN A C 1
ATOM 2215 O O . GLN A 1 289 ? 27.156 -10.305 -2.93 1 96.81 289 GLN A O 1
ATOM 2220 N N . ALA A 1 290 ? 25.156 -11.148 -2.566 1 93.69 290 ALA A N 1
ATOM 2221 C CA . ALA A 1 290 ? 25.234 -10.875 -1.134 1 93.69 290 ALA A CA 1
ATOM 2222 C C . ALA A 1 290 ? 26.344 -11.688 -0.475 1 93.69 290 ALA A C 1
ATOM 2224 O O . ALA A 1 290 ? 27.016 -11.211 0.435 1 93.69 290 ALA A O 1
ATOM 2225 N N . GLU A 1 291 ? 26.469 -12.914 -0.87 1 91.75 291 GLU A N 1
ATOM 2226 C CA . GLU A 1 291 ? 27.516 -13.781 -0.343 1 91.75 291 GLU A CA 1
ATOM 2227 C C . GLU A 1 291 ? 28.906 -13.258 -0.72 1 91.75 291 GLU A C 1
ATOM 2229 O O . GLU A 1 291 ? 29.828 -13.312 0.088 1 91.75 291 GLU A O 1
ATOM 2234 N N . ALA A 1 292 ? 28.984 -12.82 -1.895 1 88.06 292 ALA A N 1
ATOM 2235 C CA . ALA A 1 292 ? 30.266 -12.297 -2.367 1 88.06 292 ALA A CA 1
ATOM 2236 C C . ALA A 1 292 ? 30.641 -11.031 -1.61 1 88.06 292 ALA A C 1
ATOM 2238 O O . ALA A 1 292 ? 31.812 -10.812 -1.295 1 88.06 292 ALA A O 1
ATOM 2239 N N . ALA A 1 293 ? 29.688 -10.242 -1.398 1 85.12 293 ALA A N 1
ATOM 2240 C CA . ALA A 1 293 ? 29.938 -8.992 -0.696 1 85.12 293 ALA A CA 1
ATOM 2241 C C . ALA A 1 293 ? 30.344 -9.242 0.751 1 85.12 293 ALA A C 1
ATOM 2243 O O . ALA A 1 293 ? 31.156 -8.508 1.311 1 85.12 293 ALA A O 1
ATOM 2244 N N . SER A 1 294 ? 29.781 -10.203 1.373 1 80.5 294 SER A N 1
ATOM 2245 C CA . SER A 1 294 ? 30.094 -10.555 2.754 1 80.5 294 SER A CA 1
ATOM 2246 C C . SER A 1 294 ? 31.484 -11.172 2.859 1 80.5 294 SER A C 1
ATOM 2248 O O . SER A 1 294 ? 32.156 -11.055 3.893 1 80.5 294 SER A O 1
ATOM 2250 N N . GLY A 1 295 ? 31.844 -11.891 1.886 1 72.06 295 GLY A N 1
ATOM 2251 C CA . GLY A 1 295 ? 33.188 -12.461 1.854 1 72.06 295 GLY A CA 1
ATOM 2252 C C . GLY A 1 295 ? 34.281 -11.422 1.645 1 72.06 295 GLY A C 1
ATOM 2253 O O . GLY A 1 295 ? 35.375 -11.555 2.174 1 72.06 295 GLY A O 1
ATOM 2254 N N . GLU A 1 296 ? 34.062 -10.469 0.921 1 56.34 296 GLU A N 1
ATOM 2255 C CA . GLU A 1 296 ? 35.031 -9.391 0.675 1 56.34 296 GLU A CA 1
ATOM 2256 C C . GLU A 1 296 ? 35.25 -8.562 1.934 1 56.34 296 GLU A C 1
ATOM 2258 O O . GLU A 1 296 ? 36.375 -8.078 2.172 1 56.34 296 GLU A O 1
ATOM 2263 N N . VAL A 1 297 ? 34.312 -8.383 2.775 1 55.31 297 VAL A N 1
ATOM 2264 C CA . VAL A 1 297 ? 34.531 -7.609 3.992 1 55.31 297 VAL A CA 1
ATOM 2265 C C . VAL A 1 297 ? 35.375 -8.398 4.977 1 55.31 297 VAL A C 1
ATOM 2267 O O . VAL A 1 297 ? 35.938 -7.836 5.922 1 55.31 297 VAL A O 1
ATOM 2270 N N . ARG A 1 298 ? 35.406 -9.68 4.949 1 57.09 298 ARG A N 1
ATOM 2271 C CA . ARG A 1 298 ? 36.156 -10.555 5.844 1 57.09 298 ARG A CA 1
ATOM 2272 C C . ARG A 1 298 ? 37.562 -10.758 5.344 1 57.09 298 ARG A C 1
ATOM 2274 O O . ARG A 1 298 ? 38.438 -11.266 6.07 1 57.09 298 ARG A O 1
ATOM 2281 N N . SER A 1 299 ? 37.844 -10.594 4.137 1 35.22 299 SER A N 1
ATOM 2282 C CA . SER A 1 299 ? 39.25 -10.734 3.705 1 35.22 299 SER A CA 1
ATOM 2283 C C . SER A 1 299 ? 40 -9.43 3.873 1 35.22 299 SER A C 1
ATOM 2285 O O . SER A 1 299 ? 39.5 -8.359 3.502 1 35.22 299 SER A O 1
ATOM 2287 N N . MET B 1 1 ? 17.578 29.688 10.008 1 97.44 1 MET B N 1
ATOM 2288 C CA . MET B 1 1 ? 16.297 29.094 10.406 1 97.44 1 MET B CA 1
ATOM 2289 C C . MET B 1 1 ? 15.57 28.516 9.203 1 97.44 1 MET B C 1
ATOM 2291 O O . MET B 1 1 ? 15.875 28.859 8.062 1 97.44 1 MET B O 1
ATOM 2295 N N . LEU B 1 2 ? 14.75 27.516 9.523 1 98.81 2 LEU B N 1
ATOM 2296 C CA . LEU B 1 2 ? 13.891 26.922 8.508 1 98.81 2 LEU B CA 1
ATOM 2297 C C . LEU B 1 2 ? 12.445 27.391 8.68 1 98.81 2 LEU B C 1
ATOM 2299 O O . LEU B 1 2 ? 12.023 27.703 9.797 1 98.81 2 LEU B O 1
ATOM 2303 N N . GLY B 1 3 ? 11.742 27.469 7.617 1 98.88 3 GLY B N 1
ATOM 2304 C CA . GLY B 1 3 ? 10.312 27.734 7.648 1 98.88 3 GLY B CA 1
ATOM 2305 C C . GLY B 1 3 ? 9.469 26.531 7.238 1 98.88 3 GLY B C 1
ATOM 2306 O O . GLY B 1 3 ? 9.938 25.656 6.504 1 98.88 3 GLY B O 1
ATOM 2307 N N . GLY B 1 4 ? 8.289 26.484 7.789 1 98.88 4 GLY B N 1
ATOM 2308 C CA . GLY B 1 4 ? 7.344 25.438 7.441 1 98.88 4 GLY B CA 1
ATOM 2309 C C . GLY B 1 4 ? 5.934 25.938 7.23 1 98.88 4 GLY B C 1
ATOM 2310 O O . GLY B 1 4 ? 5.477 26.844 7.945 1 98.88 4 GLY B O 1
ATOM 2311 N N . ILE B 1 5 ? 5.234 25.391 6.215 1 98.88 5 ILE B N 1
ATOM 2312 C CA . ILE B 1 5 ? 3.832 25.672 5.934 1 98.88 5 ILE B CA 1
ATOM 2313 C C . ILE B 1 5 ? 3.035 24.375 5.93 1 98.88 5 ILE B C 1
ATOM 2315 O O . ILE B 1 5 ? 3.27 23.5 5.094 1 98.88 5 ILE B O 1
ATOM 2319 N N . GLU B 1 6 ? 2.205 24.172 6.824 1 98.56 6 GLU B N 1
ATOM 2320 C CA . GLU B 1 6 ? 1.183 23.125 6.766 1 98.56 6 GLU B CA 1
ATOM 2321 C C . GLU B 1 6 ? -0.152 23.688 6.285 1 98.56 6 GLU B C 1
ATOM 2323 O O . GLU B 1 6 ? -0.852 24.375 7.039 1 98.56 6 GLU B O 1
ATOM 2328 N N . ALA B 1 7 ? -0.457 23.391 5.082 1 97.5 7 ALA B N 1
ATOM 2329 C CA . ALA B 1 7 ? -1.649 23.922 4.426 1 97.5 7 ALA B CA 1
ATOM 2330 C C . ALA B 1 7 ? -2.82 22.953 4.555 1 97.5 7 ALA B C 1
ATOM 2332 O O . ALA B 1 7 ? -2.932 22 3.779 1 97.5 7 ALA B O 1
ATOM 2333 N N . GLY B 1 8 ? -3.709 23.25 5.477 1 92.5 8 GLY B N 1
ATOM 2334 C CA . GLY B 1 8 ? -4.938 22.484 5.617 1 92.5 8 GLY B CA 1
ATOM 2335 C C . GLY B 1 8 ? -6.117 23.094 4.895 1 92.5 8 GLY B C 1
ATOM 2336 O O . GLY B 1 8 ? -6.043 24.25 4.449 1 92.5 8 GLY B O 1
ATOM 2337 N N . GLY B 1 9 ? -7.133 22.312 4.824 1 83.31 9 GLY B N 1
ATOM 2338 C CA . GLY B 1 9 ? -8.328 22.812 4.172 1 83.31 9 GLY B CA 1
ATOM 2339 C C . GLY B 1 9 ? -9 23.938 4.938 1 83.31 9 GLY B C 1
ATOM 2340 O O . GLY B 1 9 ? -9.602 24.844 4.336 1 83.31 9 GLY B O 1
ATOM 2341 N N . THR B 1 10 ? -8.914 23.969 6.184 1 85.94 10 THR B N 1
ATOM 2342 C CA . THR B 1 10 ? -9.602 24.938 7.027 1 85.94 10 THR B CA 1
ATOM 2343 C C . THR B 1 10 ? -8.617 25.969 7.582 1 85.94 10 THR B C 1
ATOM 2345 O O . THR B 1 10 ? -8.945 27.156 7.695 1 85.94 10 THR B O 1
ATOM 2348 N N . LYS B 1 11 ? -7.461 25.531 7.883 1 93.44 11 LYS B N 1
ATOM 2349 C CA . LYS B 1 11 ? -6.488 26.453 8.469 1 93.44 11 LYS B CA 1
ATOM 2350 C C . LYS B 1 11 ? -5.086 26.203 7.918 1 93.44 11 LYS B C 1
ATOM 2352 O O . LYS B 1 11 ? -4.762 25.078 7.523 1 93.44 11 LYS B O 1
ATOM 2357 N N . PHE B 1 12 ? -4.305 27.25 7.918 1 97.56 12 PHE B N 1
ATOM 2358 C CA . PHE B 1 12 ? -2.871 27.203 7.656 1 97.56 12 PHE B CA 1
ATOM 2359 C C . PHE B 1 12 ? -2.08 27.312 8.953 1 97.56 12 PHE B C 1
ATOM 2361 O O . PHE B 1 12 ? -2.42 28.125 9.82 1 97.56 12 PHE B O 1
ATOM 2368 N N . VAL B 1 13 ? -1.1 26.469 9.078 1 98.44 13 VAL B N 1
ATOM 2369 C CA . VAL B 1 13 ? -0.115 26.609 10.141 1 98.44 13 VAL B CA 1
ATOM 2370 C C . VAL B 1 13 ? 1.248 26.953 9.555 1 98.44 13 VAL B C 1
ATOM 2372 O O . VAL B 1 13 ? 1.713 26.297 8.617 1 98.44 13 VAL B O 1
ATOM 2375 N N . CYS B 1 14 ? 1.854 28 10.039 1 98.88 14 CYS B N 1
ATOM 2376 C CA . CYS B 1 14 ? 3.217 28.391 9.68 1 98.88 14 CYS B CA 1
ATOM 2377 C C . CYS B 1 14 ? 4.129 28.375 10.898 1 98.88 14 CYS B C 1
ATOM 2379 O O . CYS B 1 14 ? 3.689 28.672 12.008 1 98.88 14 CYS B O 1
ATOM 2381 N N . ALA B 1 15 ? 5.355 27.969 10.656 1 98.81 15 ALA B N 1
ATOM 2382 C CA . ALA B 1 15 ? 6.297 27.953 11.773 1 98.81 15 ALA B CA 1
ATOM 2383 C C . ALA B 1 15 ? 7.723 28.219 11.289 1 98.81 15 ALA B C 1
ATOM 2385 O O . ALA B 1 15 ? 8.031 28.016 10.117 1 98.81 15 ALA B O 1
ATOM 2386 N N . VAL B 1 16 ? 8.5 28.75 12.156 1 98.81 16 VAL B N 1
ATOM 2387 C CA . VAL B 1 16 ? 9.953 28.844 12.016 1 98.81 16 VAL B CA 1
ATOM 2388 C C . VAL B 1 16 ? 10.633 27.922 13.023 1 98.81 16 VAL B C 1
ATOM 2390 O O . VAL B 1 16 ? 10.195 27.812 14.172 1 98.81 16 VAL B O 1
ATOM 2393 N N . GLY B 1 17 ? 11.617 27.188 12.531 1 98.69 17 GLY B N 1
ATOM 2394 C CA . GLY B 1 17 ? 12.258 26.219 13.422 1 98.69 17 GLY B CA 1
ATOM 2395 C C . GLY B 1 17 ? 13.617 25.766 12.922 1 98.69 17 GLY B C 1
ATOM 2396 O O . GLY B 1 17 ? 14.289 26.484 12.18 1 98.69 17 GLY B O 1
ATOM 2397 N N . ARG B 1 18 ? 14.062 24.578 13.516 1 98.38 18 ARG B N 1
ATOM 2398 C CA . ARG B 1 18 ? 15.391 24.031 13.227 1 98.38 18 ARG B CA 1
ATOM 2399 C C . ARG B 1 18 ? 15.289 22.641 12.609 1 98.38 18 ARG B C 1
ATOM 2401 O O . ARG B 1 18 ? 14.203 22.047 12.57 1 98.38 18 ARG B O 1
ATOM 2408 N N . GLU B 1 19 ? 16.391 22.109 12.125 1 96.81 19 GLU B N 1
ATOM 2409 C CA . GLU B 1 19 ? 16.438 20.828 11.422 1 96.81 19 GLU B CA 1
ATOM 2410 C C . GLU B 1 19 ? 16.094 19.672 12.352 1 96.81 19 GLU B C 1
ATOM 2412 O O . GLU B 1 19 ? 15.719 18.594 11.891 1 96.81 19 GLU B O 1
ATOM 2417 N N . ASP B 1 20 ? 16.125 19.875 13.648 1 97.19 20 ASP B N 1
ATOM 2418 C CA . ASP B 1 20 ? 15.844 18.797 14.602 1 97.19 20 ASP B CA 1
ATOM 2419 C C . ASP B 1 20 ? 14.367 18.781 15 1 97.19 20 ASP B C 1
ATOM 2421 O O . ASP B 1 20 ? 13.977 18.078 15.922 1 97.19 20 ASP B O 1
ATOM 2425 N N . GLY B 1 21 ? 13.578 19.656 14.352 1 96.94 21 GLY B N 1
ATOM 2426 C CA . GLY B 1 21 ? 12.141 19.656 14.594 1 96.94 21 GLY B CA 1
ATOM 2427 C C . GLY B 1 21 ? 11.711 20.672 15.633 1 96.94 21 GLY B C 1
ATOM 2428 O O . GLY B 1 21 ? 10.516 20.828 15.891 1 96.94 21 GLY B O 1
ATOM 2429 N N . THR B 1 22 ? 12.711 21.422 16.188 1 98.19 22 THR B N 1
ATOM 2430 C CA . THR B 1 22 ? 12.375 22.438 17.188 1 98.19 22 THR B CA 1
ATOM 2431 C C . THR B 1 22 ? 11.617 23.594 16.531 1 98.19 22 THR B C 1
ATOM 2433 O O . THR B 1 22 ? 12.078 24.172 15.547 1 98.19 22 THR B O 1
ATOM 2436 N N . ILE B 1 23 ? 10.484 23.969 17.141 1 98.56 23 ILE B N 1
ATOM 2437 C CA . ILE B 1 23 ? 9.703 25.109 16.688 1 98.56 23 ILE B CA 1
ATOM 2438 C C . ILE B 1 23 ? 10.078 26.344 17.484 1 98.56 23 ILE B C 1
ATOM 2440 O O . ILE B 1 23 ? 10.031 26.328 18.719 1 98.56 23 ILE B O 1
ATOM 2444 N N . ILE B 1 24 ? 10.453 27.344 16.859 1 98.69 24 ILE B N 1
ATOM 2445 C CA . ILE B 1 24 ? 10.859 28.594 17.484 1 98.69 24 ILE B CA 1
ATOM 2446 C C . ILE B 1 24 ? 9.672 29.562 17.547 1 98.69 24 ILE B C 1
ATOM 2448 O O . ILE B 1 24 ? 9.477 30.266 18.531 1 98.69 24 ILE B O 1
ATOM 2452 N N . ASP B 1 25 ? 8.898 29.703 16.5 1 98.69 25 ASP B N 1
ATOM 2453 C CA . ASP B 1 25 ? 7.715 30.531 16.375 1 98.69 25 ASP B CA 1
ATOM 2454 C C . ASP B 1 25 ? 6.66 29.859 15.492 1 98.69 25 ASP B C 1
ATOM 2456 O O . ASP B 1 25 ? 6.988 29.031 14.648 1 98.69 25 ASP B O 1
ATOM 2460 N N . ARG B 1 26 ? 5.453 30.266 15.758 1 98.25 26 ARG B N 1
ATOM 2461 C CA . ARG B 1 26 ? 4.352 29.609 15.062 1 98.25 26 ARG B CA 1
ATOM 2462 C C . ARG B 1 26 ? 3.121 30.5 15 1 98.25 26 ARG B C 1
ATOM 2464 O O . ARG B 1 26 ? 2.875 31.281 15.914 1 98.25 26 ARG B O 1
ATOM 2471 N N . ILE B 1 27 ? 2.311 30.312 13.953 1 98.44 27 ILE B N 1
ATOM 2472 C CA . ILE B 1 27 ? 1.058 31.047 13.812 1 98.44 27 ILE B CA 1
ATOM 2473 C C . ILE B 1 27 ? 0.041 30.188 13.062 1 98.44 27 ILE B C 1
ATOM 2475 O O . ILE B 1 27 ? 0.412 29.234 12.375 1 98.44 27 ILE B O 1
ATOM 2479 N N . GLU B 1 28 ? -1.223 30.375 13.289 1 98.12 28 GLU B N 1
ATOM 2480 C CA . GLU B 1 28 ? -2.314 29.734 12.562 1 98.12 28 GLU B CA 1
ATOM 2481 C C . GLU B 1 28 ? -3.316 30.766 12.055 1 98.12 28 GLU B C 1
ATOM 2483 O O . GLU B 1 28 ? -3.594 31.75 12.734 1 98.12 28 GLU B O 1
ATOM 2488 N N . PHE B 1 29 ? -3.814 30.641 10.906 1 97.25 29 PHE B N 1
ATOM 2489 C CA . PHE B 1 29 ? -4.863 31.5 10.367 1 97.25 29 PHE B CA 1
ATOM 2490 C C . PHE B 1 29 ? -5.73 30.719 9.375 1 97.25 29 PHE B C 1
ATOM 2492 O O . PHE B 1 29 ? -5.312 29.688 8.859 1 97.25 29 PHE B O 1
ATOM 2499 N N . PRO B 1 30 ? -6.973 31.141 9.102 1 96.19 30 PRO B N 1
ATOM 2500 C CA . PRO B 1 30 ? -7.906 30.406 8.242 1 96.19 30 PRO B CA 1
ATOM 2501 C C . PRO B 1 30 ? -7.438 30.344 6.793 1 96.19 30 PRO B C 1
ATOM 2503 O O . PRO B 1 30 ? -6.859 31.297 6.281 1 96.19 30 PRO B O 1
ATOM 2506 N N . THR B 1 31 ? -7.633 29.172 6.23 1 94.69 31 THR B N 1
ATOM 2507 C CA . THR B 1 31 ? -7.438 29.062 4.789 1 94.69 31 THR B CA 1
ATOM 2508 C C . THR B 1 31 ? -8.492 29.859 4.031 1 94.69 31 THR B C 1
ATOM 2510 O O . THR B 1 31 ? -9.688 29.578 4.141 1 94.69 31 THR B O 1
ATOM 2513 N N . LYS B 1 32 ? -8.109 30.859 3.328 1 96.25 32 LYS B N 1
ATOM 2514 C CA . LYS B 1 32 ? -8.961 31.672 2.459 1 96.25 32 LYS B CA 1
ATOM 2515 C C . LYS B 1 32 ? -8.547 31.531 0.996 1 96.25 32 LYS B C 1
ATOM 2517 O O . LYS B 1 32 ? -8.07 30.469 0.583 1 96.25 32 LYS B O 1
ATOM 2522 N N . MET B 1 33 ? -8.867 32.469 0.203 1 96.69 33 MET B N 1
ATOM 2523 C CA . MET B 1 33 ? -8.406 32.438 -1.184 1 96.69 33 MET B CA 1
ATOM 2524 C C . MET B 1 33 ? -6.887 32.469 -1.255 1 96.69 33 MET B C 1
ATOM 2526 O O . MET B 1 33 ? -6.23 33.031 -0.368 1 96.69 33 MET B O 1
ATOM 2530 N N . PRO B 1 34 ? -6.328 31.891 -2.307 1 96.94 34 PRO B N 1
ATOM 2531 C CA . PRO B 1 34 ? -4.871 31.75 -2.391 1 96.94 34 PRO B CA 1
ATOM 2532 C C . PRO B 1 34 ? -4.133 33.062 -2.188 1 96.94 34 PRO B C 1
ATOM 2534 O O . PRO B 1 34 ? -3.203 33.125 -1.379 1 96.94 34 PRO B O 1
ATOM 2537 N N . ASP B 1 35 ? -4.551 34.125 -2.881 1 96.69 35 ASP B 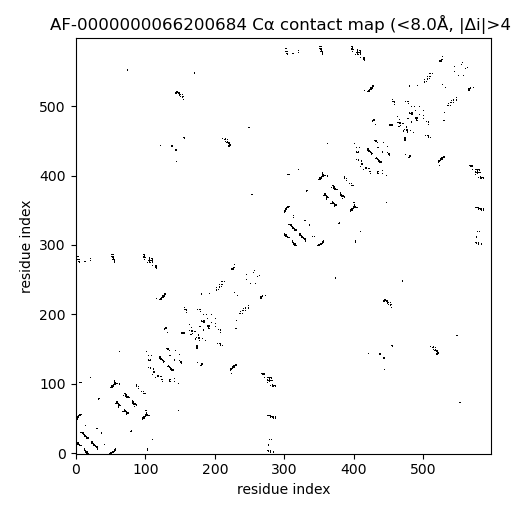N 1
ATOM 2538 C CA . ASP B 1 35 ? -3.838 35.406 -2.812 1 96.69 35 ASP B CA 1
ATOM 2539 C C . ASP B 1 35 ? -3.814 35.938 -1.383 1 96.69 35 ASP B C 1
ATOM 2541 O O . ASP B 1 35 ? -2.768 36.375 -0.895 1 96.69 35 ASP B O 1
ATOM 2545 N N . GLU B 1 36 ? -4.957 35.875 -0.75 1 97.5 36 GLU B N 1
ATOM 2546 C CA . GLU B 1 36 ? -5.074 36.344 0.624 1 97.5 36 GLU B CA 1
ATOM 2547 C C . GLU B 1 36 ? -4.246 35.5 1.58 1 97.5 36 GLU B C 1
ATOM 2549 O O . GLU B 1 36 ? -3.555 36.031 2.453 1 97.5 36 GLU B O 1
ATOM 2554 N N . THR B 1 37 ? -4.363 34.219 1.458 1 97.94 37 THR B N 1
ATOM 2555 C CA . THR B 1 37 ? -3.676 33.281 2.352 1 97.94 37 THR B CA 1
ATOM 2556 C C . THR B 1 37 ? -2.162 33.406 2.182 1 97.94 37 THR B C 1
ATOM 2558 O O . THR B 1 37 ? -1.427 33.469 3.168 1 97.94 37 THR B O 1
ATOM 2561 N N . ILE B 1 38 ? -1.685 33.469 0.925 1 98.12 38 ILE B N 1
ATOM 2562 C CA . ILE B 1 38 ? -0.255 33.5 0.637 1 98.12 38 ILE B CA 1
ATOM 2563 C C . ILE B 1 38 ? 0.338 34.812 1.1 1 98.12 38 ILE B C 1
ATOM 2565 O O . ILE B 1 38 ? 1.475 34.875 1.575 1 98.12 38 ILE B O 1
ATOM 2569 N N . GLU B 1 39 ? -0.405 35.875 0.951 1 98.19 39 GLU B N 1
ATOM 2570 C CA . GLU B 1 39 ? 0.054 37.156 1.452 1 98.19 39 GLU B CA 1
ATOM 2571 C C . GLU B 1 39 ? 0.36 37.094 2.945 1 98.19 39 GLU B C 1
ATOM 2573 O O . GLU B 1 39 ? 1.371 37.625 3.402 1 98.19 39 GLU B O 1
ATOM 2578 N N . LYS B 1 40 ? -0.515 36.469 3.723 1 98.38 40 LYS B N 1
ATOM 2579 C CA . LYS B 1 40 ? -0.312 36.312 5.16 1 98.38 40 LYS B CA 1
ATOM 2580 C C . LYS B 1 40 ? 0.921 35.438 5.453 1 98.38 40 LYS B C 1
ATOM 2582 O O . LYS B 1 40 ? 1.67 35.719 6.391 1 98.38 40 LYS B O 1
ATOM 2587 N N . VAL B 1 41 ? 1.047 34.438 4.672 1 98.62 41 VAL B N 1
ATOM 2588 C CA . VAL B 1 41 ? 2.189 33.562 4.82 1 98.62 41 VAL B CA 1
ATOM 2589 C C . VAL B 1 41 ? 3.486 34.344 4.613 1 98.62 41 VAL B C 1
ATOM 2591 O O . VAL B 1 41 ? 4.402 34.25 5.438 1 98.62 41 VAL B O 1
ATOM 2594 N N . ILE B 1 42 ? 3.562 35.094 3.516 1 98.19 42 ILE B N 1
ATOM 2595 C CA . ILE B 1 42 ? 4.766 35.844 3.166 1 98.19 42 ILE B CA 1
ATOM 2596 C C . ILE B 1 42 ? 5.035 36.938 4.223 1 98.19 42 ILE B C 1
ATOM 2598 O O . ILE B 1 42 ? 6.18 37.125 4.629 1 98.19 42 ILE B O 1
ATOM 2602 N N . GLN B 1 43 ? 3.979 37.562 4.633 1 98.25 43 GLN B N 1
ATOM 2603 C CA . GLN B 1 43 ? 4.113 38.562 5.68 1 98.25 43 GLN B CA 1
ATOM 2604 C C . GLN B 1 43 ? 4.703 37.969 6.953 1 98.25 43 GLN B C 1
ATOM 2606 O O . GLN B 1 43 ? 5.582 38.562 7.578 1 98.25 43 GLN B O 1
ATOM 2611 N N . TYR B 1 44 ? 4.223 36.844 7.352 1 98.62 44 TYR B N 1
ATOM 2612 C CA . TYR B 1 44 ? 4.719 36.156 8.539 1 98.62 44 TYR B CA 1
ATOM 2613 C C . TYR B 1 44 ? 6.203 35.844 8.414 1 98.62 44 TYR B C 1
ATOM 2615 O O . TYR B 1 44 ? 6.984 36.125 9.32 1 98.62 44 TYR B O 1
ATOM 2623 N N . PHE B 1 45 ? 6.586 35.281 7.285 1 98.56 45 PHE B N 1
ATOM 2624 C CA . PHE B 1 45 ? 7.949 34.812 7.141 1 98.56 45 PHE B CA 1
ATOM 2625 C C . PHE B 1 45 ? 8.922 35.938 6.875 1 98.56 45 PHE B C 1
ATOM 2627 O O . PHE B 1 45 ? 10.125 35.812 7.07 1 98.56 45 PHE B O 1
ATOM 2634 N N . SER B 1 46 ? 8.398 37.125 6.422 1 97.12 46 SER B N 1
ATOM 2635 C CA . SER B 1 46 ? 9.25 38.25 6.09 1 97.12 46 SER B CA 1
ATOM 2636 C C . SER B 1 46 ? 9.984 38.781 7.324 1 97.12 46 SER B C 1
ATOM 2638 O O . SER B 1 46 ? 10.969 39.5 7.203 1 97.12 46 SER B O 1
ATOM 2640 N N . GLN B 1 47 ? 9.547 38.344 8.469 1 97.06 47 GLN B N 1
ATOM 2641 C CA . GLN B 1 47 ? 10.133 38.844 9.719 1 97.06 47 GLN B CA 1
ATOM 2642 C C . GLN B 1 47 ? 11.352 38 10.109 1 97.06 47 GLN B C 1
ATOM 2644 O O . GLN B 1 47 ? 12.055 38.344 11.07 1 97.06 47 GLN B O 1
ATOM 2649 N N . PHE B 1 48 ? 11.633 36.969 9.344 1 98.25 48 PHE B N 1
ATOM 2650 C CA . PHE B 1 48 ? 12.695 36.062 9.711 1 98.25 48 PHE B CA 1
ATOM 2651 C C . PHE B 1 48 ? 13.688 35.875 8.57 1 98.25 48 PHE B C 1
ATOM 2653 O O . PHE B 1 48 ? 13.344 36.125 7.406 1 98.25 48 PHE B O 1
ATOM 2660 N N . SER B 1 49 ? 14.93 35.594 8.945 1 97.81 49 SER B N 1
ATOM 2661 C CA . SER B 1 49 ? 15.914 35.125 7.961 1 97.81 49 SER B CA 1
ATOM 2662 C C . SER B 1 49 ? 15.883 33.625 7.797 1 97.81 49 SER B C 1
ATOM 2664 O O . SER B 1 49 ? 16.375 32.875 8.664 1 97.81 49 SER B O 1
ATOM 2666 N N . LEU B 1 50 ? 15.344 33.156 6.715 1 98.62 50 LEU B N 1
ATOM 2667 C CA . LEU B 1 50 ? 15.133 31.734 6.496 1 98.62 50 LEU B CA 1
ATOM 2668 C C . LEU B 1 50 ? 16.078 31.203 5.434 1 98.62 50 LEU B C 1
ATOM 2670 O O . LEU B 1 50 ? 16.359 31.891 4.441 1 98.62 50 LEU B O 1
ATOM 2674 N N . GLN B 1 51 ? 16.516 29.969 5.629 1 98.56 51 GLN B N 1
ATOM 2675 C CA . GLN B 1 51 ? 17.391 29.297 4.664 1 98.56 51 GLN B CA 1
ATOM 2676 C C . GLN B 1 51 ? 16.594 28.469 3.668 1 98.56 51 GLN B C 1
ATOM 2678 O O . GLN B 1 51 ? 17.031 28.25 2.539 1 98.56 51 GLN B O 1
ATOM 2683 N N . ALA B 1 52 ? 15.508 27.984 4.051 1 98.81 52 ALA B N 1
ATOM 2684 C CA . ALA B 1 52 ? 14.617 27.156 3.238 1 98.81 52 ALA B CA 1
ATOM 2685 C C . ALA B 1 52 ? 13.219 27.094 3.844 1 98.81 52 ALA B C 1
ATOM 2687 O O . ALA B 1 52 ? 13.031 27.406 5.02 1 98.81 52 ALA B O 1
ATOM 2688 N N . ILE B 1 53 ? 12.266 26.719 3.057 1 98.81 53 ILE B N 1
ATOM 2689 C CA . ILE B 1 53 ? 10.883 26.547 3.496 1 98.81 53 ILE B CA 1
ATOM 2690 C C . ILE B 1 53 ? 10.352 25.188 3.021 1 98.81 53 ILE B C 1
ATOM 2692 O O . ILE B 1 53 ? 10.695 24.734 1.929 1 98.81 53 ILE B O 1
ATOM 2696 N N . GLY B 1 54 ? 9.633 24.516 3.877 1 98.88 54 GLY B N 1
ATOM 2697 C CA . GLY B 1 54 ? 8.914 23.312 3.492 1 98.88 54 GLY B CA 1
ATOM 2698 C C . GLY B 1 54 ? 7.41 23.484 3.477 1 98.88 54 GLY B C 1
ATOM 2699 O O . GLY B 1 54 ? 6.852 24.156 4.352 1 98.88 54 GLY B O 1
ATOM 2700 N N . ILE B 1 55 ? 6.758 22.891 2.5 1 98.88 55 ILE B N 1
ATOM 2701 C CA . ILE B 1 55 ? 5.312 22.984 2.352 1 98.88 55 ILE B CA 1
ATOM 2702 C C . ILE B 1 55 ? 4.684 21.594 2.41 1 98.88 55 ILE B C 1
ATOM 2704 O O . ILE B 1 55 ? 5.047 20.719 1.63 1 98.88 55 ILE B O 1
ATOM 2708 N N . GLY B 1 56 ? 3.852 21.328 3.348 1 98.62 56 GLY B N 1
ATOM 2709 C CA . GLY B 1 56 ? 2.896 20.219 3.363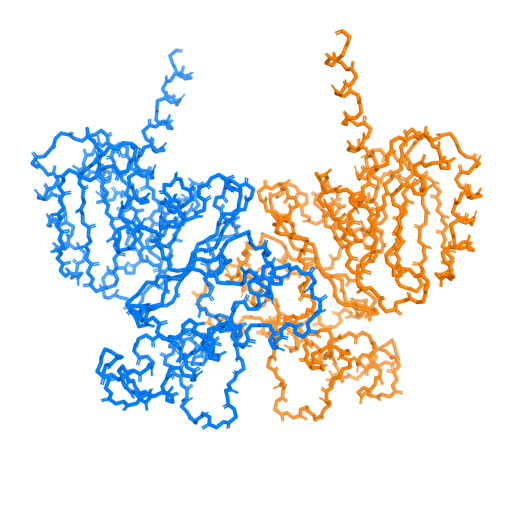 1 98.62 56 GLY B CA 1
ATOM 2710 C C . GLY B 1 56 ? 1.481 20.656 3.033 1 98.62 56 GLY B C 1
ATOM 2711 O O . GLY B 1 56 ? 0.828 21.328 3.838 1 98.62 56 GLY B O 1
ATOM 2712 N N . SER B 1 57 ? 0.959 20.234 1.938 1 97.94 57 SER B N 1
ATOM 2713 C CA . SER B 1 57 ? -0.267 20.812 1.401 1 97.94 57 SER B CA 1
ATOM 2714 C C . SER B 1 57 ? -1.401 19.797 1.388 1 97.94 57 SER B C 1
ATOM 2716 O O . SER B 1 57 ? -1.167 18.594 1.2 1 97.94 57 SER B O 1
ATOM 2718 N N . PHE B 1 58 ? -2.59 20.344 1.569 1 93.88 58 PHE B N 1
ATOM 2719 C CA . PHE B 1 58 ? -3.73 19.516 1.21 1 93.88 58 PHE B CA 1
ATOM 2720 C C . PHE B 1 58 ? -3.715 19.188 -0.278 1 93.88 58 PHE B C 1
ATOM 2722 O O . PHE B 1 58 ? -3.012 19.828 -1.055 1 93.88 58 PHE B O 1
ATOM 2729 N N . GLY B 1 59 ? -4.426 18.094 -0.635 1 87.56 59 GLY B N 1
ATOM 2730 C CA . GLY B 1 59 ? -4.301 17.625 -2.004 1 87.56 59 GLY B CA 1
ATOM 2731 C C . GLY B 1 59 ? -5.637 17.422 -2.693 1 87.56 59 GLY B C 1
ATOM 2732 O O . GLY B 1 59 ? -6.664 17.906 -2.213 1 87.56 59 GLY B O 1
ATOM 2733 N N . PRO B 1 60 ? -5.352 16.828 -3.695 1 92 60 PRO B N 1
ATOM 2734 C CA . PRO B 1 60 ? -4.16 16.203 -4.27 1 92 60 PRO B CA 1
ATOM 2735 C C . PRO B 1 60 ? -3.174 17.219 -4.84 1 92 60 PRO B C 1
ATOM 2737 O O . PRO B 1 60 ? -3.559 18.344 -5.156 1 92 60 PRO B O 1
ATOM 2740 N N . VAL B 1 61 ? -1.866 16.797 -4.91 1 96.25 61 VAL B N 1
ATOM 2741 C CA . VAL B 1 61 ? -0.826 17.672 -5.441 1 96.25 61 VAL B CA 1
ATOM 2742 C C . VAL B 1 61 ? 0.046 16.891 -6.426 1 96.25 61 VAL B C 1
ATOM 2744 O O . VAL B 1 61 ? 0.014 15.656 -6.457 1 96.25 61 VAL B O 1
ATOM 2747 N N . ASP B 1 62 ? 0.743 17.594 -7.262 1 95 62 ASP B N 1
ATOM 2748 C CA . ASP B 1 62 ? 1.801 16.984 -8.07 1 95 62 ASP B CA 1
ATOM 2749 C C . ASP B 1 62 ? 3.127 16.969 -7.316 1 95 62 ASP B C 1
ATOM 2751 O O . ASP B 1 62 ? 3.82 17.984 -7.242 1 95 62 ASP B O 1
ATOM 2755 N N . ASN B 1 63 ? 3.525 15.781 -6.859 1 94.31 63 ASN B N 1
ATOM 2756 C CA . ASN B 1 63 ? 4.738 15.625 -6.066 1 94.31 63 ASN B CA 1
ATOM 2757 C C . ASN B 1 63 ? 5.891 15.078 -6.91 1 94.31 63 ASN B C 1
ATOM 2759 O O . ASN B 1 63 ? 6.961 14.773 -6.383 1 94.31 63 ASN B O 1
ATOM 2763 N N . ASP B 1 64 ? 5.641 14.93 -8.109 1 91.81 64 ASP B N 1
ATOM 2764 C CA . ASP B 1 64 ? 6.68 14.422 -9 1 91.81 64 ASP B CA 1
ATOM 2765 C C . ASP B 1 64 ? 7.68 15.523 -9.359 1 91.81 64 ASP B C 1
ATOM 2767 O O . ASP B 1 64 ? 7.371 16.406 -10.156 1 91.81 64 ASP B O 1
ATOM 2771 N N . LYS B 1 65 ? 8.852 15.383 -8.875 1 92.5 65 LYS B N 1
ATOM 2772 C CA . LYS B 1 65 ? 9.867 16.422 -9.031 1 92.5 65 LYS B CA 1
ATOM 2773 C C . LYS B 1 65 ? 10.258 16.594 -10.5 1 92.5 65 LYS B C 1
ATOM 2775 O O . LYS B 1 65 ? 10.828 17.609 -10.883 1 92.5 65 LYS B O 1
ATOM 2780 N N . THR B 1 66 ? 9.953 15.547 -11.297 1 90.69 66 THR B N 1
ATOM 2781 C CA . THR B 1 66 ? 10.32 15.609 -12.711 1 90.69 66 THR B CA 1
ATOM 2782 C C . THR B 1 66 ? 9.188 16.203 -13.531 1 90.69 66 THR B C 1
ATOM 2784 O O . THR B 1 66 ? 9.352 16.453 -14.734 1 90.69 66 THR B O 1
ATOM 2787 N N . SER B 1 67 ? 8.117 16.453 -12.914 1 93.62 67 SER B N 1
ATOM 2788 C CA . SER B 1 67 ? 6.957 17 -13.602 1 93.62 67 SER B CA 1
ATOM 2789 C C . SER B 1 67 ? 7.082 18.516 -13.797 1 93.62 67 SER B C 1
ATOM 2791 O O . SER B 1 67 ? 7.598 19.219 -12.922 1 93.62 67 SER B O 1
ATOM 2793 N N . GLN B 1 68 ? 6.484 19.031 -14.844 1 94.38 68 GLN B N 1
ATOM 2794 C CA . GLN B 1 68 ? 6.473 20.469 -15.102 1 94.38 68 GLN B CA 1
ATOM 2795 C C . GLN B 1 68 ? 5.578 21.203 -14.109 1 94.38 68 GLN B C 1
ATOM 2797 O O . GLN B 1 68 ? 5.711 22.406 -13.922 1 94.38 68 GLN B O 1
ATOM 2802 N N . THR B 1 69 ? 4.695 20.453 -13.523 1 95.06 69 THR B N 1
ATOM 2803 C CA . THR B 1 69 ? 3.756 21.078 -12.609 1 95.06 69 THR B CA 1
ATOM 2804 C C . THR B 1 69 ? 4.043 20.672 -11.164 1 95.06 69 THR B C 1
ATOM 2806 O O . THR B 1 69 ? 3.164 20.766 -10.305 1 95.06 69 THR B O 1
ATOM 2809 N N . TYR B 1 70 ? 5.27 20.219 -10.938 1 96.06 70 TYR B N 1
ATOM 2810 C CA . TYR B 1 70 ? 5.668 19.859 -9.578 1 96.06 70 TYR B CA 1
ATOM 2811 C C . TYR B 1 70 ? 5.332 20.984 -8.602 1 96.06 70 TYR B C 1
ATOM 2813 O O . TYR B 1 70 ? 5.656 22.156 -8.859 1 96.06 70 TYR B O 1
ATOM 2821 N N . GLY B 1 71 ? 4.613 20.609 -7.535 1 97.62 71 GLY B N 1
ATOM 2822 C CA . GLY B 1 71 ? 4.324 21.578 -6.488 1 97.62 71 GLY B CA 1
ATOM 2823 C C . GLY B 1 71 ? 2.979 22.25 -6.66 1 97.62 71 GLY B C 1
ATOM 2824 O O . GLY B 1 71 ? 2.613 23.125 -5.867 1 97.62 71 GLY B O 1
ATOM 2825 N N . THR B 1 72 ? 2.199 21.781 -7.656 1 97.38 72 THR B N 1
ATOM 2826 C CA . THR B 1 72 ? 0.893 22.359 -7.949 1 97.38 72 THR B CA 1
ATOM 2827 C C . THR B 1 72 ? -0.218 21.562 -7.285 1 97.38 72 THR B C 1
ATOM 2829 O O . THR B 1 72 ? -0.176 20.328 -7.273 1 97.38 72 THR B O 1
ATOM 2832 N N . ILE B 1 73 ? -1.149 22.266 -6.68 1 95.88 73 ILE B N 1
ATOM 2833 C CA . ILE B 1 73 ? -2.387 21.625 -6.266 1 95.88 73 ILE B CA 1
ATOM 2834 C C . ILE B 1 73 ? -3.221 21.266 -7.496 1 95.88 73 ILE B C 1
ATOM 2836 O O . ILE B 1 73 ? -3.359 22.078 -8.414 1 95.88 73 ILE B O 1
ATOM 2840 N N . THR B 1 74 ? -3.764 20.047 -7.539 1 91.25 74 THR B N 1
ATOM 2841 C CA . THR B 1 74 ? -4.449 19.594 -8.742 1 91.25 74 THR B CA 1
ATOM 2842 C C . THR B 1 74 ? -5.965 19.641 -8.555 1 91.25 74 THR B C 1
ATOM 2844 O O . THR B 1 74 ? -6.551 20.734 -8.523 1 91.25 74 THR B O 1
ATOM 2847 N N . ALA B 1 75 ? -6.652 18.469 -8.383 1 82.94 75 ALA B N 1
ATOM 2848 C CA . ALA B 1 75 ? -8.117 18.406 -8.398 1 82.94 75 ALA B CA 1
ATOM 2849 C C . ALA B 1 75 ? -8.68 18.625 -6.996 1 82.94 75 ALA B C 1
ATOM 2851 O O . ALA B 1 75 ? -9.086 17.656 -6.332 1 82.94 75 ALA B O 1
ATOM 2852 N N . THR B 1 76 ? -8.672 19.844 -6.496 1 86.12 76 THR B N 1
ATOM 2853 C CA . THR B 1 76 ? -9.281 20.141 -5.207 1 86.12 76 THR B CA 1
ATOM 2854 C C . THR B 1 76 ? -10.57 20.938 -5.391 1 86.12 76 THR B C 1
ATOM 2856 O O . THR B 1 76 ? -10.664 21.766 -6.289 1 86.12 76 THR B O 1
ATOM 2859 N N . PRO B 1 77 ? -11.555 20.641 -4.586 1 81.06 77 PRO B N 1
ATOM 2860 C CA . PRO B 1 77 ? -12.781 21.422 -4.672 1 81.06 77 PRO B CA 1
ATOM 2861 C C . PRO B 1 77 ? -12.672 22.781 -3.975 1 81.06 77 PRO B C 1
ATOM 2863 O O . PRO B 1 77 ? -13.594 23.594 -4.051 1 81.06 77 PRO B O 1
ATOM 2866 N N . LYS B 1 78 ? -11.578 23.031 -3.354 1 85.94 78 LYS B N 1
ATOM 2867 C CA . LYS B 1 78 ? -11.422 24.281 -2.596 1 85.94 78 LYS B CA 1
ATOM 2868 C C . LYS B 1 78 ? -11.305 25.484 -3.527 1 85.94 78 LYS B C 1
ATOM 2870 O O . LYS B 1 78 ? -10.461 25.5 -4.422 1 85.94 78 LYS B O 1
ATOM 2875 N N . ALA B 1 79 ? -12.094 26.406 -3.193 1 86.69 79 ALA B N 1
ATOM 2876 C CA . ALA B 1 79 ? -12.227 27.562 -4.074 1 86.69 79 ALA B CA 1
ATOM 2877 C C . ALA B 1 79 ? -10.875 28.25 -4.281 1 86.69 79 ALA B C 1
ATOM 2879 O O . ALA B 1 79 ? -10.18 28.578 -3.314 1 86.69 79 ALA B O 1
ATOM 2880 N N . GLY B 1 80 ? -10.484 28.406 -5.516 1 93.69 80 GLY B N 1
ATOM 2881 C CA . GLY B 1 80 ? -9.312 29.172 -5.887 1 93.69 80 GLY B CA 1
ATOM 2882 C C . GLY B 1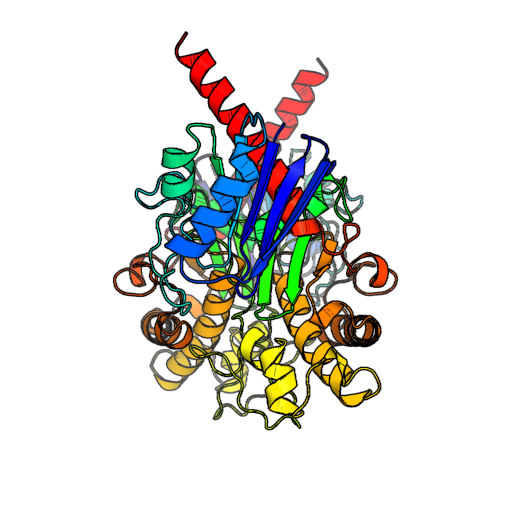 80 ? -8.031 28.359 -5.879 1 93.69 80 GLY B C 1
ATOM 2883 O O . GLY B 1 80 ? -7.02 28.781 -6.438 1 93.69 80 GLY B O 1
ATOM 2884 N N . TRP B 1 81 ? -8.078 27.25 -5.309 1 95.81 81 TRP B N 1
ATOM 2885 C CA . TRP B 1 81 ? -6.84 26.5 -5.082 1 95.81 81 TRP B CA 1
ATOM 2886 C C . TRP B 1 81 ? -6.613 25.469 -6.18 1 95.81 81 TRP B C 1
ATOM 2888 O O . TRP B 1 81 ? -5.52 24.922 -6.305 1 95.81 81 TRP B O 1
ATOM 2898 N N . ARG B 1 82 ? -7.633 25.203 -6.973 1 92.88 82 ARG B N 1
ATOM 2899 C CA . ARG B 1 82 ? -7.5 24.234 -8.062 1 92.88 82 ARG B CA 1
ATOM 2900 C C . ARG B 1 82 ? -6.41 24.672 -9.039 1 92.88 82 ARG B C 1
ATOM 2902 O O . ARG B 1 82 ? -6.422 25.797 -9.531 1 92.88 82 ARG B O 1
ATOM 2909 N N . HIS B 1 83 ? -5.395 23.812 -9.219 1 94.56 83 HIS B N 1
ATOM 2910 C CA . HIS B 1 83 ? -4.266 24 -10.117 1 94.56 83 HIS B CA 1
ATOM 2911 C C . HIS B 1 83 ? -3.385 25.172 -9.664 1 94.56 83 HIS B C 1
ATOM 2913 O O . HIS B 1 83 ? -2.766 25.844 -10.492 1 94.56 83 HIS B O 1
ATOM 2919 N N . TYR B 1 84 ? -3.408 25.438 -8.445 1 96.88 84 TYR B N 1
ATOM 2920 C CA . TYR B 1 84 ? -2.594 26.516 -7.891 1 96.88 84 TYR B CA 1
ATOM 2921 C C . TYR B 1 84 ? -1.127 26.094 -7.816 1 96.88 84 TYR B C 1
ATOM 2923 O O . TYR B 1 84 ? -0.791 25.078 -7.199 1 96.88 84 TYR B O 1
ATOM 2931 N N . PRO B 1 85 ? -0.225 26.844 -8.461 1 98 85 PRO B N 1
ATOM 2932 C CA . PRO B 1 85 ? 1.207 26.531 -8.422 1 98 85 PRO B CA 1
ATOM 2933 C C . PRO B 1 85 ? 1.867 26.938 -7.109 1 98 85 PRO B C 1
ATOM 2935 O O . PRO B 1 85 ? 2.711 27.844 -7.09 1 98 85 PRO B O 1
ATOM 2938 N N . PHE B 1 86 ? 1.608 26.219 -6.043 1 98.44 86 PHE B N 1
ATOM 2939 C CA . PHE B 1 86 ? 1.916 26.562 -4.66 1 98.44 86 PHE B CA 1
ATOM 2940 C C . PHE B 1 86 ? 3.422 26.688 -4.453 1 98.44 86 PHE B C 1
ATOM 2942 O O . PHE B 1 86 ? 3.91 27.719 -3.998 1 98.44 86 PHE B O 1
ATOM 2949 N N . LEU B 1 87 ? 4.148 25.656 -4.809 1 98.56 87 LEU B N 1
ATOM 2950 C CA . LEU B 1 87 ? 5.598 25.625 -4.641 1 98.56 87 LEU B CA 1
ATOM 2951 C C . LEU B 1 87 ? 6.254 26.797 -5.363 1 98.56 87 LEU B C 1
ATOM 2953 O O . LEU B 1 87 ? 7.07 27.516 -4.777 1 98.56 87 LEU B O 1
ATOM 2957 N N . GLN B 1 88 ? 5.922 26.984 -6.633 1 98.06 88 GLN B N 1
ATOM 2958 C CA . GLN B 1 88 ? 6.535 28.031 -7.449 1 98.06 88 GLN B CA 1
ATOM 2959 C C . GLN B 1 88 ? 6.23 29.422 -6.898 1 98.06 88 GLN B C 1
ATOM 2961 O O . GLN B 1 88 ? 7.078 30.312 -6.934 1 98.06 88 GLN B O 1
ATOM 2966 N N . THR B 1 89 ? 5.008 29.609 -6.449 1 98.38 89 THR B N 1
ATOM 2967 C CA . THR B 1 89 ? 4.609 30.891 -5.883 1 98.38 89 THR B CA 1
ATOM 2968 C C . THR B 1 89 ? 5.484 31.25 -4.684 1 98.38 89 THR B C 1
ATOM 2970 O O . THR B 1 89 ? 6.012 32.344 -4.602 1 98.38 89 THR B O 1
ATOM 2973 N N . VAL B 1 90 ? 5.637 30.297 -3.779 1 98.38 90 VAL B N 1
ATOM 2974 C CA . VAL B 1 90 ? 6.438 30.531 -2.586 1 98.38 90 VAL B CA 1
ATOM 2975 C C . VAL B 1 90 ? 7.902 30.734 -2.975 1 98.38 90 VAL B C 1
ATOM 2977 O O . VAL B 1 90 ? 8.586 31.609 -2.434 1 98.38 90 VAL B O 1
ATOM 2980 N N . LYS B 1 91 ? 8.352 29.922 -3.879 1 97.56 91 LYS B N 1
ATOM 2981 C CA . LYS B 1 91 ? 9.727 30.031 -4.352 1 97.56 91 LYS B CA 1
ATOM 2982 C C . LYS B 1 91 ? 9.992 31.422 -4.941 1 97.56 91 LYS B C 1
ATOM 2984 O O . LYS B 1 91 ? 11.055 32 -4.699 1 97.56 91 LYS B O 1
ATOM 2989 N N . ASN B 1 92 ? 9.094 31.922 -5.75 1 97.56 92 ASN B N 1
ATOM 2990 C CA . ASN B 1 92 ? 9.234 33.219 -6.391 1 97.56 92 ASN B CA 1
ATOM 2991 C C . ASN B 1 92 ? 9.258 34.344 -5.367 1 97.56 92 ASN B C 1
ATOM 2993 O O . ASN B 1 92 ? 9.977 35.344 -5.543 1 97.56 92 ASN B O 1
ATOM 2997 N N . GLU B 1 93 ? 8.492 34.25 -4.379 1 97.38 93 GLU B N 1
ATOM 2998 C CA . GLU B 1 93 ? 8.359 35.312 -3.385 1 97.38 93 GLU B CA 1
ATOM 2999 C C . GLU B 1 93 ? 9.516 35.281 -2.393 1 97.38 93 GLU B C 1
ATOM 3001 O O . GLU B 1 93 ? 10.016 36.344 -1.98 1 97.38 93 GLU B O 1
ATOM 3006 N N . MET B 1 94 ? 9.961 34.125 -2.008 1 97.56 94 MET B N 1
ATOM 3007 C CA . MET B 1 94 ? 10.906 34 -0.901 1 97.56 94 MET B CA 1
ATOM 3008 C C . MET B 1 94 ? 12.336 33.875 -1.417 1 97.56 94 MET B C 1
ATOM 3010 O O . MET B 1 94 ? 13.289 34.188 -0.696 1 97.56 94 MET B O 1
ATOM 3014 N N . LYS B 1 95 ? 12.555 33.281 -2.625 1 97.5 95 LYS B N 1
ATOM 3015 C CA . LYS B 1 95 ? 13.844 33.188 -3.305 1 97.5 95 LYS B CA 1
ATOM 3016 C C . LYS B 1 95 ? 14.82 32.344 -2.496 1 97.5 95 LYS B C 1
ATOM 3018 O O . LYS B 1 95 ? 15.992 32.688 -2.371 1 97.5 95 LYS B O 1
ATOM 3023 N N . ILE B 1 96 ? 14.328 31.344 -1.872 1 98 96 ILE B N 1
ATOM 3024 C CA . ILE B 1 96 ? 15.102 30.344 -1.153 1 98 96 ILE B CA 1
ATOM 3025 C C . ILE B 1 96 ? 14.617 28.953 -1.538 1 98 96 ILE B C 1
ATOM 3027 O O . ILE B 1 96 ? 13.562 28.797 -2.168 1 98 96 ILE B O 1
ATOM 3031 N N . PRO B 1 97 ? 15.406 27.859 -1.219 1 98.25 97 PRO B N 1
ATOM 3032 C CA . PRO B 1 97 ? 14.945 26.5 -1.509 1 98.25 97 PRO B CA 1
ATOM 3033 C C . PRO B 1 97 ? 13.602 26.172 -0.86 1 98.25 97 PRO B C 1
ATOM 3035 O O . PRO B 1 97 ? 13.344 26.578 0.278 1 98.25 97 PRO B O 1
ATOM 3038 N N . VAL B 1 98 ? 12.758 25.453 -1.599 1 98.69 98 VAL B N 1
ATOM 3039 C CA . VAL B 1 98 ? 11.43 25.109 -1.102 1 98.69 98 VAL B CA 1
ATOM 3040 C C . VAL B 1 98 ? 11.188 23.609 -1.296 1 98.69 98 VAL B C 1
ATOM 3042 O O . VAL B 1 98 ? 11.336 23.094 -2.402 1 98.69 98 VAL B O 1
ATOM 3045 N N . GLY B 1 99 ? 10.969 22.891 -0.219 1 98.44 99 GLY B N 1
ATOM 3046 C CA . GLY B 1 99 ? 10.484 21.516 -0.271 1 98.44 99 GLY B CA 1
ATOM 3047 C C . GLY B 1 99 ? 8.969 21.422 -0.339 1 98.44 99 GLY B C 1
ATOM 3048 O O . GLY B 1 99 ? 8.266 22.344 0.097 1 98.44 99 GLY B O 1
ATOM 3049 N N . PHE B 1 100 ? 8.484 20.328 -0.858 1 98.56 100 PHE B N 1
ATOM 3050 C CA . PHE B 1 100 ? 7.047 20.25 -1.108 1 98.56 100 PHE B CA 1
ATOM 3051 C C . PHE B 1 100 ? 6.559 18.797 -1.034 1 98.56 100 PHE B C 1
ATOM 3053 O O . PHE B 1 100 ? 7.219 17.891 -1.541 1 98.56 100 PHE B O 1
ATOM 3060 N N . SER B 1 101 ? 5.465 18.562 -0.41 1 98.19 101 SER B N 1
ATOM 3061 C CA . SER B 1 101 ? 4.727 17.312 -0.388 1 98.19 101 SER B CA 1
ATOM 3062 C C . SER B 1 101 ? 3.307 17.516 0.125 1 98.19 101 SER B C 1
ATOM 3064 O O . SER B 1 101 ? 2.811 18.641 0.17 1 98.19 101 SER B O 1
ATOM 3066 N N . THR B 1 102 ? 2.629 16.5 0.368 1 97.69 102 THR B N 1
ATOM 3067 C CA . THR B 1 102 ? 1.315 16.594 0.993 1 97.69 102 THR B CA 1
ATOM 3068 C C . THR B 1 102 ? 1.447 16.797 2.498 1 97.69 102 THR B C 1
ATOM 3070 O O . THR B 1 102 ? 2.492 16.516 3.082 1 97.69 102 THR B O 1
ATOM 3073 N N . ASP B 1 103 ? 0.384 17.312 3.102 1 97.69 103 ASP B N 1
ATOM 3074 C CA . ASP B 1 103 ? 0.372 17.531 4.543 1 97.69 103 ASP B CA 1
ATOM 3075 C C . ASP B 1 103 ? 0.537 16.219 5.301 1 97.69 103 ASP B C 1
ATOM 3077 O O . ASP B 1 103 ? 1.242 16.156 6.309 1 97.69 103 ASP B O 1
ATOM 3081 N N . VAL B 1 104 ? 0.012 15.117 4.805 1 98.12 104 VAL B N 1
ATOM 3082 C CA . VAL B 1 104 ? 0.094 13.844 5.508 1 98.12 104 VAL B CA 1
ATOM 3083 C C . VAL B 1 104 ? 1.475 13.227 5.297 1 98.12 104 VAL B C 1
ATOM 3085 O O . VAL B 1 104 ? 1.997 12.539 6.184 1 98.12 104 VAL B O 1
ATOM 3088 N N . ASN B 1 105 ? 2.08 13.422 4.141 1 98.44 105 ASN B N 1
ATOM 3089 C CA . ASN B 1 105 ? 3.473 13.023 3.973 1 98.44 105 ASN B CA 1
ATOM 3090 C C . ASN B 1 105 ? 4.391 13.758 4.941 1 98.44 105 ASN B C 1
ATOM 3092 O O . ASN B 1 105 ? 5.301 13.164 5.516 1 98.44 105 ASN B O 1
ATOM 3096 N N . ALA B 1 106 ? 4.117 15.055 5.078 1 98.62 106 ALA B N 1
ATOM 3097 C CA . ALA B 1 106 ? 4.895 15.828 6.039 1 98.62 106 ALA B CA 1
ATOM 3098 C C . ALA B 1 106 ? 4.73 15.273 7.453 1 98.62 106 ALA B C 1
ATOM 3100 O O . ALA B 1 106 ? 5.711 15.094 8.172 1 98.62 106 ALA B O 1
ATOM 3101 N N . ALA B 1 107 ? 3.508 14.992 7.812 1 98.69 107 ALA B N 1
ATOM 3102 C CA . ALA B 1 107 ? 3.25 14.438 9.141 1 98.69 107 ALA B CA 1
ATOM 3103 C C . ALA B 1 107 ? 3.957 13.102 9.32 1 98.69 107 ALA B C 1
ATOM 3105 O O . ALA B 1 107 ? 4.535 12.836 10.383 1 98.69 107 ALA B O 1
ATOM 3106 N N . ALA B 1 108 ? 3.91 12.258 8.32 1 98.81 108 ALA B N 1
ATOM 3107 C CA . ALA B 1 108 ? 4.613 10.977 8.359 1 98.81 108 ALA B CA 1
ATOM 3108 C C . ALA B 1 108 ? 6.113 11.18 8.578 1 98.81 108 ALA B C 1
ATOM 3110 O O . ALA B 1 108 ? 6.727 10.5 9.398 1 98.81 108 ALA B O 1
ATOM 3111 N N . LEU B 1 109 ? 6.684 12.148 7.867 1 98.69 109 LEU B N 1
ATOM 3112 C CA . LEU B 1 109 ? 8.102 12.445 7.996 1 98.69 109 LEU B CA 1
ATOM 3113 C C . LEU B 1 109 ? 8.438 12.898 9.414 1 98.69 109 LEU B C 1
ATOM 3115 O O . LEU B 1 109 ? 9.445 12.492 9.984 1 98.69 109 LEU B O 1
ATOM 3119 N N . GLY B 1 110 ? 7.559 13.789 9.93 1 98.81 110 GLY B N 1
ATOM 3120 C CA . GLY B 1 110 ? 7.766 14.242 11.297 1 98.81 110 GLY B CA 1
ATOM 3121 C C . GLY B 1 110 ? 7.816 13.109 12.305 1 98.81 110 GLY B C 1
ATOM 3122 O O . GLY B 1 110 ? 8.766 13.008 13.078 1 98.81 110 GLY B O 1
ATOM 3123 N N . GLU B 1 111 ? 6.82 12.266 12.273 1 98.88 111 GLU B N 1
ATOM 3124 C CA . GLU B 1 111 ? 6.734 11.156 13.219 1 98.88 111 GLU B CA 1
ATOM 3125 C C . GLU B 1 111 ? 7.844 10.133 12.977 1 98.88 111 GLU B C 1
ATOM 3127 O O . GLU B 1 111 ? 8.328 9.5 13.914 1 98.88 111 GLU B O 1
ATOM 3132 N N . PHE B 1 112 ? 8.258 9.992 11.734 1 98.69 112 PHE B N 1
ATOM 3133 C CA . PHE B 1 112 ? 9.312 9.062 11.336 1 98.69 112 PHE B CA 1
ATOM 3134 C C . PHE B 1 112 ? 10.656 9.484 11.93 1 98.69 112 PHE B C 1
ATOM 3136 O O . PHE B 1 112 ? 11.414 8.648 12.414 1 98.69 112 PHE B O 1
ATOM 3143 N N . LEU B 1 113 ? 10.891 10.75 11.93 1 98.62 113 LEU B N 1
ATOM 3144 C CA . LEU B 1 113 ? 12.219 11.219 12.328 1 98.62 113 LEU B CA 1
ATOM 3145 C C . LEU B 1 113 ? 12.242 11.586 13.812 1 98.62 113 LEU B C 1
ATOM 3147 O O . LEU B 1 113 ? 13.258 11.383 14.484 1 98.62 113 LEU B O 1
ATOM 3151 N N . PHE B 1 114 ? 11.086 12.086 14.328 1 98.62 114 PHE B N 1
ATOM 3152 C CA . PHE B 1 114 ? 11.156 12.688 15.648 1 98.62 114 PHE B CA 1
ATOM 3153 C C . PHE B 1 114 ? 10.062 12.133 16.562 1 98.62 114 PHE B C 1
ATOM 3155 O O . PHE B 1 114 ? 9.969 12.516 17.719 1 98.62 114 PHE B O 1
ATOM 3162 N N . GLY B 1 115 ? 9.234 11.227 16.078 1 98.69 115 GLY B N 1
ATOM 3163 C CA . GLY B 1 115 ? 8.07 10.82 16.828 1 98.69 115 GLY B CA 1
ATOM 3164 C C . GLY B 1 115 ? 7.977 9.32 17.016 1 98.69 115 GLY B C 1
ATOM 3165 O O . GLY B 1 115 ? 8.961 8.672 17.391 1 98.69 115 GLY B O 1
ATOM 3166 N N . GLU B 1 116 ? 6.754 8.75 16.859 1 98.69 116 GLU B N 1
ATOM 3167 C CA . GLU B 1 116 ? 6.387 7.387 17.219 1 98.69 116 GLU B CA 1
ATOM 3168 C C . GLU B 1 116 ? 7.113 6.367 16.344 1 98.69 116 GLU B C 1
ATOM 3170 O O . GLU B 1 116 ? 7.281 5.211 16.734 1 98.69 116 GLU B O 1
ATOM 3175 N N . ALA B 1 117 ? 7.562 6.801 15.164 1 98.62 117 ALA B N 1
ATOM 3176 C CA . ALA B 1 117 ? 8.156 5.836 14.234 1 98.62 117 ALA B CA 1
ATOM 3177 C C . ALA B 1 117 ? 9.672 5.977 14.195 1 98.62 117 ALA B C 1
ATOM 3179 O O . ALA B 1 117 ? 10.328 5.426 13.305 1 98.62 117 ALA B O 1
ATOM 3180 N N . LYS B 1 118 ? 10.227 6.789 15.141 1 98.31 118 LYS B N 1
ATOM 3181 C CA . LYS B 1 118 ? 11.672 6.961 15.195 1 98.31 118 LYS B CA 1
ATOM 3182 C C . LYS B 1 118 ? 12.375 5.617 15.375 1 98.31 118 LYS B C 1
ATOM 3184 O O . LYS B 1 118 ? 11.984 4.812 16.219 1 98.31 118 LYS B O 1
ATOM 3189 N N . GLY B 1 119 ? 13.406 5.395 14.539 1 97.75 119 GLY B N 1
ATOM 3190 C CA . GLY B 1 119 ? 14.188 4.172 14.625 1 97.75 119 GLY B CA 1
ATOM 3191 C C . GLY B 1 119 ? 13.648 3.053 13.758 1 97.75 119 GLY B C 1
ATOM 3192 O O . GLY B 1 119 ? 14.297 2.02 13.586 1 97.75 119 GLY B O 1
ATOM 3193 N N . LEU B 1 120 ? 12.5 3.195 13.203 1 97.31 120 LEU B N 1
ATOM 3194 C CA . LEU B 1 120 ? 11.906 2.232 12.281 1 97.31 120 LEU B CA 1
ATOM 3195 C C . LEU B 1 120 ? 12.188 2.621 10.836 1 97.31 120 LEU B C 1
ATOM 3197 O O . LEU B 1 120 ? 12.688 3.715 10.562 1 97.31 120 LEU B O 1
ATOM 3201 N N . ASP B 1 121 ? 11.906 1.762 9.93 1 96.5 121 ASP B N 1
ATOM 3202 C CA . ASP B 1 121 ? 12.117 2.078 8.523 1 96.5 121 ASP B CA 1
ATOM 3203 C C . ASP B 1 121 ? 10.797 2.098 7.758 1 96.5 121 ASP B C 1
ATOM 3205 O O . ASP B 1 121 ? 10.781 2.223 6.531 1 96.5 121 ASP B O 1
ATOM 3209 N N . SER B 1 122 ? 9.711 1.961 8.523 1 97.31 122 SER B N 1
ATOM 3210 C CA . SER B 1 122 ? 8.398 2.012 7.887 1 97.31 122 SER B CA 1
ATOM 3211 C C . SER B 1 122 ? 7.32 2.453 8.875 1 97.31 122 SER B C 1
ATOM 3213 O O . SER B 1 122 ? 7.359 2.086 10.047 1 97.31 122 SER B O 1
ATOM 3215 N N . CYS B 1 123 ? 6.355 3.258 8.391 1 98.69 123 CYS B N 1
ATOM 3216 C CA . CYS B 1 123 ? 5.195 3.666 9.172 1 98.69 123 CYS B CA 1
ATOM 3217 C C . CYS B 1 123 ? 4.098 4.223 8.273 1 98.69 123 CYS B C 1
ATOM 3219 O O . CYS B 1 123 ? 4.328 4.473 7.09 1 98.69 123 CYS B O 1
ATOM 3221 N N . LEU B 1 124 ? 2.945 4.266 8.836 1 98.88 124 LEU B N 1
ATOM 3222 C CA . LEU B 1 124 ? 1.764 4.867 8.227 1 98.88 124 LEU B CA 1
ATOM 3223 C C . LEU B 1 124 ? 1.178 5.949 9.125 1 98.88 124 LEU B C 1
ATOM 3225 O O . LEU B 1 124 ? 0.905 5.699 10.305 1 98.88 124 LEU B O 1
ATOM 3229 N N . TYR B 1 125 ? 1.099 7.129 8.617 1 98.88 125 TYR B N 1
ATOM 3230 C CA . TYR B 1 125 ? 0.393 8.211 9.297 1 98.88 125 TYR B CA 1
ATOM 3231 C C . TYR B 1 125 ? -0.931 8.516 8.602 1 98.88 125 TYR B C 1
ATOM 3233 O O . TYR B 1 125 ? -0.967 8.742 7.391 1 98.88 125 TYR B O 1
ATOM 3241 N N . ILE B 1 126 ? -1.991 8.531 9.344 1 98.81 126 ILE B N 1
ATOM 3242 C CA . ILE B 1 126 ? -3.32 8.828 8.828 1 98.81 126 ILE B CA 1
ATOM 3243 C C . ILE B 1 126 ? -3.932 9.984 9.617 1 98.81 126 ILE B C 1
ATOM 3245 O O . ILE B 1 126 ? -3.945 9.969 10.852 1 98.81 126 ILE B O 1
ATOM 3249 N N . THR B 1 127 ? -4.359 10.961 8.93 1 97.69 127 THR B N 1
ATOM 3250 C CA . THR B 1 127 ? -5.129 12.031 9.547 1 97.69 127 THR B CA 1
ATOM 3251 C C . THR B 1 127 ? -6.621 11.844 9.297 1 97.69 127 THR B C 1
ATOM 3253 O O . THR B 1 127 ? -7.047 11.648 8.156 1 97.69 127 THR B O 1
ATOM 3256 N N . ILE B 1 128 ? -7.402 11.836 10.336 1 97.44 128 ILE B N 1
ATOM 3257 C CA . ILE B 1 128 ? -8.859 11.812 10.25 1 97.44 128 ILE B CA 1
ATOM 3258 C C . ILE B 1 128 ? -9.43 13.102 10.836 1 97.44 128 ILE B C 1
ATOM 3260 O O . ILE B 1 128 ? -9.461 13.273 12.062 1 97.44 128 ILE B O 1
ATOM 3264 N N . GLY B 1 129 ? -9.852 14.016 10.039 1 94.5 129 GLY B N 1
ATOM 3265 C CA . GLY B 1 129 ? -10.414 15.312 10.367 1 94.5 129 GLY B CA 1
ATOM 3266 C C . GLY B 1 129 ? -11.414 15.812 9.344 1 94.5 129 GLY B C 1
ATOM 3267 O O . GLY B 1 129 ? -12.352 15.094 8.992 1 94.5 129 GLY B O 1
ATOM 3268 N N . THR B 1 130 ? -11.148 17.031 8.781 1 91.25 130 THR B N 1
ATOM 3269 C CA . THR B 1 130 ? -12 17.516 7.711 1 91.25 130 THR B CA 1
ATOM 3270 C C . THR B 1 130 ? -12.047 16.516 6.555 1 91.25 130 THR B C 1
ATOM 3272 O O . THR B 1 130 ? -13.109 16.281 5.98 1 91.25 130 THR B O 1
ATOM 3275 N N . GLY B 1 131 ? -11.008 16 6.172 1 93.81 131 GLY B N 1
ATOM 3276 C CA . GLY B 1 131 ? -10.859 14.875 5.266 1 93.81 131 GLY B CA 1
ATOM 3277 C C . GLY B 1 131 ? -10.047 13.734 5.859 1 93.81 131 GLY B C 1
ATOM 3278 O O . GLY B 1 131 ? -9.711 13.758 7.047 1 93.81 131 GLY B O 1
ATOM 3279 N N . ILE B 1 132 ? -9.852 12.727 5.125 1 96.94 132 ILE B N 1
ATOM 3280 C CA . ILE B 1 132 ? -8.969 11.641 5.535 1 96.94 132 ILE B CA 1
ATOM 3281 C C . ILE B 1 132 ? -7.836 11.484 4.527 1 96.94 132 ILE B C 1
ATOM 3283 O O . ILE B 1 132 ? -8.078 11.352 3.324 1 96.94 132 ILE B O 1
ATOM 3287 N N . GLY B 1 133 ? -6.629 11.555 4.961 1 96.88 133 GLY B N 1
ATOM 3288 C CA . GLY B 1 133 ? -5.422 11.344 4.176 1 96.88 133 GLY B CA 1
ATOM 3289 C C . GLY B 1 133 ? -4.359 10.555 4.91 1 96.88 133 GLY B C 1
ATOM 3290 O O . GLY B 1 133 ? -4.395 10.453 6.141 1 96.88 133 GLY B O 1
ATOM 3291 N N . ALA B 1 134 ? -3.471 10.008 4.129 1 98.19 134 ALA B N 1
ATOM 3292 C CA . ALA B 1 134 ? -2.42 9.203 4.754 1 98.19 134 ALA B CA 1
ATOM 3293 C C . ALA B 1 134 ? -1.1 9.352 4.004 1 98.19 134 ALA B C 1
ATOM 3295 O O . ALA B 1 134 ? -1.091 9.586 2.793 1 98.19 134 ALA B O 1
ATOM 3296 N N . GLY B 1 135 ? -0.058 9.352 4.73 1 98.25 135 GLY B N 1
ATOM 3297 C CA . GLY B 1 135 ? 1.3 9.203 4.23 1 98.25 135 GLY B CA 1
ATOM 3298 C C . GLY B 1 135 ? 2.014 7.988 4.785 1 98.25 135 GLY B C 1
ATOM 3299 O O . GLY B 1 135 ? 1.845 7.645 5.957 1 98.25 135 GLY B O 1
ATOM 3300 N N . ALA B 1 136 ? 2.82 7.359 3.936 1 98.5 136 ALA B N 1
ATOM 3301 C CA . ALA B 1 136 ? 3.508 6.145 4.367 1 98.5 136 ALA B CA 1
ATOM 3302 C C . ALA B 1 136 ? 5 6.223 4.07 1 98.5 136 ALA B C 1
ATOM 3304 O O . ALA B 1 136 ? 5.406 6.766 3.039 1 98.5 136 ALA B O 1
ATOM 3305 N N . ILE B 1 137 ? 5.762 5.789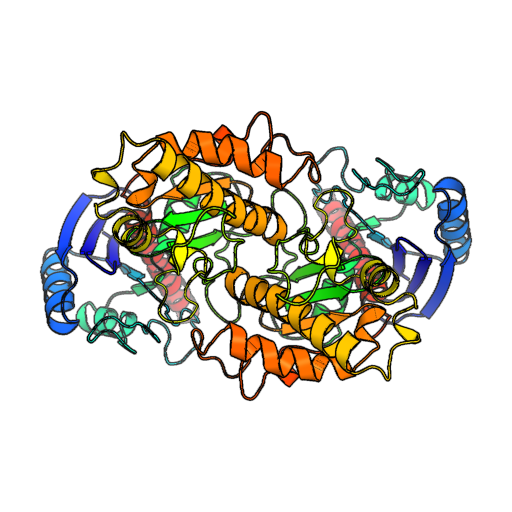 5.008 1 98.06 137 ILE B N 1
ATOM 3306 C CA . ILE B 1 137 ? 7.188 5.547 4.824 1 98.06 137 ILE B CA 1
ATOM 3307 C C . ILE B 1 137 ? 7.438 4.051 4.645 1 98.06 137 ILE B C 1
ATOM 3309 O O . ILE B 1 137 ? 6.957 3.234 5.438 1 98.06 137 ILE B O 1
ATOM 3313 N N . VAL B 1 138 ? 8.078 3.697 3.566 1 96.62 138 VAL B N 1
ATOM 3314 C CA . VAL B 1 138 ? 8.469 2.326 3.256 1 96.62 138 VAL B CA 1
ATOM 3315 C C . VAL B 1 138 ? 9.977 2.256 3.027 1 96.62 138 VAL B C 1
ATOM 3317 O O . VAL B 1 138 ? 10.516 2.955 2.164 1 96.62 138 VAL B O 1
ATOM 3320 N N . GLU B 1 139 ? 10.633 1.441 3.748 1 93.25 139 GLU B N 1
ATOM 3321 C CA . GLU B 1 139 ? 12.086 1.3 3.672 1 93.25 139 GLU B CA 1
ATOM 3322 C C . GLU B 1 139 ? 12.773 2.654 3.777 1 93.25 139 GLU B C 1
ATOM 3324 O O . GLU B 1 139 ? 13.656 2.971 2.975 1 93.25 139 GLU B O 1
ATOM 3329 N N . GLY B 1 140 ? 12.266 3.477 4.574 1 95.62 140 GLY B N 1
ATOM 3330 C CA . GLY B 1 140 ? 12.898 4.73 4.949 1 95.62 140 GLY B CA 1
ATOM 3331 C C . GLY B 1 140 ? 12.547 5.879 4.023 1 95.62 140 GLY B C 1
ATOM 3332 O O . GLY B 1 140 ? 13.047 6.992 4.188 1 95.62 140 GLY B O 1
ATOM 3333 N N . ARG B 1 141 ? 11.664 5.645 3.08 1 95.38 141 ARG B N 1
ATOM 3334 C CA . ARG B 1 141 ? 11.32 6.684 2.113 1 95.38 141 ARG B CA 1
ATOM 3335 C C . ARG B 1 141 ? 9.805 6.852 2.01 1 95.38 141 ARG B C 1
ATOM 3337 O O . ARG B 1 141 ? 9.055 5.906 2.242 1 95.38 141 ARG B O 1
ATOM 3344 N N . LEU B 1 142 ? 9.43 8.055 1.657 1 96.75 142 LEU B N 1
ATOM 3345 C CA . LEU B 1 142 ? 8.008 8.289 1.42 1 96.75 142 LEU B CA 1
ATOM 3346 C C . LEU B 1 142 ? 7.496 7.434 0.266 1 96.75 142 LEU B C 1
ATOM 3348 O O . LEU B 1 142 ? 8.156 7.332 -0.774 1 96.75 142 LEU B O 1
ATOM 3352 N N . LEU B 1 143 ? 6.375 6.82 0.465 1 97.31 143 LEU B N 1
ATOM 3353 C CA . LEU B 1 143 ? 5.715 6.039 -0.579 1 97.31 143 LEU B CA 1
ATOM 3354 C C . LEU B 1 143 ? 5.211 6.945 -1.695 1 97.31 143 LEU B C 1
ATOM 3356 O O . LEU B 1 143 ? 4.461 7.895 -1.441 1 97.31 143 LEU B O 1
ATOM 3360 N N . GLN B 1 144 ? 5.68 6.648 -2.891 1 94.56 144 GLN B N 1
ATOM 3361 C CA . GLN B 1 144 ? 5.273 7.398 -4.074 1 94.56 144 GLN B CA 1
ATOM 3362 C C . GLN B 1 144 ? 5.336 6.527 -5.324 1 94.56 144 GLN B C 1
ATOM 3364 O O . GLN B 1 144 ? 6.227 5.691 -5.461 1 94.56 144 GLN B O 1
ATOM 3369 N N . GLY B 1 145 ? 4.406 6.641 -6.227 1 94.19 145 GLY B N 1
ATOM 3370 C CA . GLY B 1 145 ? 4.387 6.012 -7.535 1 94.19 145 GLY B CA 1
ATOM 3371 C C . GLY B 1 145 ? 3.924 6.945 -8.641 1 94.19 145 GLY B C 1
ATOM 3372 O O . GLY B 1 145 ? 4.496 8.023 -8.828 1 94.19 145 GLY B O 1
ATOM 3373 N N . LEU B 1 146 ? 2.863 6.617 -9.258 1 92.94 146 LEU B N 1
ATOM 3374 C CA . LEU B 1 146 ? 2.26 7.52 -10.234 1 92.94 146 LEU B CA 1
ATOM 3375 C C . LEU B 1 146 ? 1.898 8.852 -9.586 1 92.94 146 LEU B C 1
ATOM 3377 O O . LEU B 1 146 ? 1.954 9.898 -10.242 1 92.94 146 LEU B O 1
ATOM 3381 N N . SER B 1 147 ? 1.576 8.742 -8.359 1 92.88 147 SER B N 1
ATOM 3382 C CA . SER B 1 147 ? 1.25 9.867 -7.484 1 92.88 147 SER B CA 1
ATOM 3383 C C . SER B 1 147 ? 1.478 9.508 -6.02 1 92.88 147 SER B C 1
ATOM 3385 O O . SER B 1 147 ? 1.948 8.414 -5.703 1 92.88 147 SER B O 1
ATOM 3387 N N . HIS B 1 148 ? 1.267 10.523 -5.145 1 94.56 148 HIS B N 1
ATOM 3388 C CA . HIS B 1 148 ? 1.162 10.188 -3.73 1 94.56 148 HIS B CA 1
ATOM 3389 C C . HIS B 1 148 ? -0.11 9.391 -3.447 1 94.56 148 HIS B C 1
ATOM 3391 O O . HIS B 1 148 ? -1.074 9.469 -4.211 1 94.56 148 HIS B O 1
ATOM 3397 N N . PRO B 1 149 ? -0.157 8.625 -2.338 1 94.38 149 PRO B N 1
ATOM 3398 C CA . PRO B 1 149 ? -1.351 7.863 -1.966 1 94.38 149 PRO B CA 1
ATOM 3399 C C . PRO B 1 149 ? -2.557 8.758 -1.683 1 94.38 149 PRO B C 1
ATOM 3401 O O . PRO B 1 149 ? -2.396 9.898 -1.254 1 94.38 149 PRO B O 1
ATOM 3404 N N . GLU B 1 150 ? -3.721 8.266 -1.957 1 96.5 150 GLU B N 1
ATOM 3405 C CA . GLU B 1 150 ? -5.012 8.844 -1.587 1 96.5 150 GLU B CA 1
ATOM 3406 C C . GLU B 1 150 ? -5.859 7.84 -0.81 1 96.5 150 GLU B C 1
ATOM 3408 O O . GLU B 1 150 ? -6.965 7.492 -1.235 1 96.5 150 GLU B O 1
ATOM 3413 N N . MET B 1 151 ? -5.344 7.543 0.352 1 98.06 151 MET B N 1
ATOM 3414 C CA . MET B 1 151 ? -5.797 6.383 1.116 1 98.06 151 MET B CA 1
ATOM 3415 C C . MET B 1 151 ? -7.156 6.652 1.753 1 98.06 151 MET B C 1
ATOM 3417 O O . MET B 1 151 ? -7.836 5.723 2.191 1 98.06 151 MET B O 1
ATOM 3421 N N . GLY B 1 152 ? -7.594 7.879 1.801 1 98.06 152 GLY B N 1
ATOM 3422 C CA . GLY B 1 152 ? -8.891 8.203 2.375 1 98.06 152 GLY B CA 1
ATOM 3423 C C . GLY B 1 152 ? -10.055 7.805 1.485 1 98.06 152 GLY B C 1
ATOM 3424 O O . GLY B 1 152 ? -11.203 7.797 1.928 1 98.06 152 GLY B O 1
ATOM 3425 N N . HIS B 1 153 ? -9.797 7.375 0.289 1 97.5 153 HIS B N 1
ATOM 3426 C CA . HIS B 1 153 ? -10.867 7.195 -0.682 1 97.5 153 HIS B CA 1
ATOM 3427 C C . HIS B 1 153 ? -11.062 5.723 -1.022 1 97.5 153 HIS B C 1
ATOM 3429 O O . HIS B 1 153 ? -11.75 5.387 -1.989 1 97.5 153 HIS B O 1
ATOM 3435 N N . ILE B 1 154 ? -10.477 4.84 -0.221 1 98.25 154 ILE B N 1
ATOM 3436 C CA . ILE B 1 154 ? -10.672 3.41 -0.434 1 98.25 154 ILE B CA 1
ATOM 3437 C C . ILE B 1 154 ? -12.094 3.021 -0.059 1 98.25 154 ILE B C 1
ATOM 3439 O O . ILE B 1 154 ? -12.758 3.729 0.703 1 98.25 154 ILE B O 1
ATOM 3443 N N . TYR B 1 155 ? -12.492 1.867 -0.596 1 96.88 155 TYR B N 1
ATOM 3444 C CA . TYR B 1 155 ? -13.781 1.309 -0.223 1 96.88 155 TYR B CA 1
ATOM 3445 C C . TYR B 1 155 ? -13.688 0.544 1.093 1 96.88 155 TYR B C 1
ATOM 3447 O O . TYR B 1 155 ? -12.695 -0.142 1.349 1 96.88 155 TYR B O 1
ATOM 3455 N N . ILE B 1 156 ? -14.641 0.738 1.899 1 96.62 156 ILE B N 1
ATOM 3456 C CA . ILE B 1 156 ? -14.859 -0.084 3.084 1 96.62 156 ILE B CA 1
ATOM 3457 C C . ILE B 1 156 ? -16.312 -0.572 3.109 1 96.62 156 ILE B C 1
ATOM 3459 O O . ILE B 1 156 ? -17.141 -0.09 2.344 1 96.62 156 ILE B O 1
ATOM 3463 N N . ARG B 1 157 ? -16.594 -1.544 3.869 1 95.44 157 ARG B N 1
ATOM 3464 C CA . ARG B 1 157 ? -17.938 -2.104 3.979 1 95.44 157 ARG B CA 1
ATOM 3465 C C . ARG B 1 157 ? -18.781 -1.305 4.961 1 95.44 157 ARG B C 1
ATOM 3467 O O . ARG B 1 157 ? -18.359 -1.047 6.09 1 95.44 157 ARG B O 1
ATOM 3474 N N . ARG B 1 158 ? -19.906 -0.949 4.516 1 95.5 158 ARG B N 1
ATOM 3475 C CA . ARG B 1 158 ? -20.844 -0.236 5.387 1 95.5 158 ARG B CA 1
ATOM 3476 C C . ARG B 1 158 ? -21.359 -1.149 6.488 1 95.5 158 ARG B C 1
ATOM 3478 O O . ARG B 1 158 ? -21.688 -2.312 6.238 1 95.5 158 ARG B O 1
ATOM 3485 N N . HIS B 1 159 ? -21.406 -0.624 7.656 1 96.38 159 HIS B N 1
ATOM 3486 C CA . HIS B 1 159 ? -22.062 -1.349 8.734 1 96.38 159 HIS B CA 1
ATOM 3487 C C . HIS B 1 159 ? -23.516 -1.672 8.375 1 96.38 159 HIS B C 1
ATOM 3489 O O . HIS B 1 159 ? -24.219 -0.835 7.801 1 96.38 159 HIS B O 1
ATOM 3495 N N . PRO B 1 160 ? -23.938 -2.846 8.672 1 93.69 160 PRO B N 1
ATOM 3496 C CA . PRO B 1 160 ? -25.281 -3.268 8.25 1 93.69 160 PRO B CA 1
ATOM 3497 C C . PRO B 1 160 ? -26.375 -2.342 8.758 1 93.69 160 PRO B C 1
ATOM 3499 O O . PRO B 1 160 ? -27.406 -2.184 8.102 1 93.69 160 PRO B O 1
ATOM 3502 N N . ASP B 1 161 ? -26.188 -1.702 9.852 1 95.12 161 ASP B N 1
ATOM 3503 C CA . ASP B 1 161 ? -27.219 -0.869 10.469 1 95.12 161 ASP B CA 1
ATOM 3504 C C . ASP B 1 161 ? -27.047 0.596 10.07 1 95.12 161 ASP B C 1
ATOM 3506 O O . ASP B 1 161 ? -27.828 1.451 10.484 1 95.12 161 ASP B O 1
ATOM 3510 N N . ASP B 1 162 ? -26.031 0.913 9.359 1 96.69 162 ASP B N 1
ATOM 3511 C CA . ASP B 1 162 ? -25.766 2.303 8.992 1 96.69 162 ASP B CA 1
ATOM 3512 C C . ASP B 1 162 ? -26.484 2.676 7.699 1 96.69 162 ASP B C 1
ATOM 3514 O O . ASP B 1 162 ? -26.109 2.199 6.621 1 96.69 162 ASP B O 1
ATOM 3518 N N . VAL B 1 163 ? -27.406 3.596 7.734 1 95.69 163 VAL B N 1
ATOM 3519 C CA . VAL B 1 163 ? -28.188 3.965 6.562 1 95.69 163 VAL B CA 1
ATOM 3520 C C . VAL B 1 163 ? -27.641 5.254 5.957 1 95.69 163 VAL B C 1
ATOM 3522 O O . VAL B 1 163 ? -28.141 5.734 4.941 1 95.69 163 VAL B O 1
ATOM 3525 N N . TYR B 1 164 ? -26.672 5.801 6.613 1 96.81 164 TYR B N 1
ATOM 3526 C CA . TYR B 1 164 ? -26.062 7.039 6.133 1 96.81 164 TYR B CA 1
ATOM 3527 C C . TYR B 1 164 ? -25.422 6.836 4.766 1 96.81 164 TYR B C 1
ATOM 3529 O O . TYR B 1 164 ? -24.641 5.895 4.57 1 96.81 164 TYR B O 1
ATOM 3537 N N . GLN B 1 165 ? -25.641 7.672 3.781 1 96.19 165 GLN B N 1
ATOM 3538 C CA . GLN B 1 165 ? -25.281 7.469 2.379 1 96.19 165 GLN B CA 1
ATOM 3539 C C . GLN B 1 165 ? -23.828 7.809 2.121 1 96.19 165 GLN B C 1
ATOM 3541 O O . GLN B 1 165 ? -23.219 7.309 1.168 1 96.19 165 GLN B O 1
ATOM 3546 N N . GLY B 1 166 ? -23.203 8.656 2.947 1 96.75 166 GLY B N 1
ATOM 3547 C CA . GLY B 1 166 ? -21.828 9.102 2.725 1 96.75 166 GLY B CA 1
ATOM 3548 C C . GLY B 1 166 ? -21.75 10.508 2.16 1 96.75 166 GLY B C 1
ATOM 3549 O O . GLY B 1 166 ? -22.719 11.016 1.583 1 96.75 166 GLY B O 1
ATOM 3550 N N . LYS B 1 167 ? -20.547 11.164 2.254 1 94.56 167 LYS B N 1
ATOM 3551 C CA . LYS B 1 167 ? -20.438 12.586 1.966 1 94.56 167 LYS B CA 1
ATOM 3552 C C . LYS B 1 167 ? -19.344 12.859 0.935 1 94.56 167 LYS B C 1
ATOM 3554 O O . LYS B 1 167 ? -19.094 14.016 0.576 1 94.56 167 LYS B O 1
ATOM 3559 N N . CYS B 1 168 ? -18.656 11.875 0.454 1 95.19 168 CYS B N 1
ATOM 3560 C CA . CYS B 1 168 ? -17.609 12.109 -0.537 1 95.19 168 CYS B CA 1
ATOM 3561 C C . CYS B 1 168 ? -18.219 12.477 -1.887 1 95.19 168 CYS B C 1
ATOM 3563 O O . CYS B 1 168 ? -19.047 11.742 -2.428 1 95.19 168 CYS B O 1
ATOM 3565 N N . PRO B 1 169 ? -17.844 13.578 -2.475 1 92.81 169 PRO B N 1
ATOM 3566 C CA . PRO B 1 169 ? -18.438 14.008 -3.74 1 92.81 169 PRO B CA 1
ATOM 3567 C C . PRO B 1 169 ? -18.094 13.07 -4.902 1 92.81 169 PRO B C 1
ATOM 3569 O O . PRO B 1 169 ? -18.797 13.07 -5.922 1 92.81 169 PRO B O 1
ATOM 3572 N N . TYR B 1 170 ? -17.109 12.312 -4.73 1 92.81 170 TYR B N 1
ATOM 3573 C CA . TYR B 1 170 ? -16.688 11.438 -5.82 1 92.81 170 TYR B CA 1
ATOM 3574 C C . TYR B 1 170 ? -17.234 10.031 -5.637 1 92.81 170 TYR B C 1
ATOM 3576 O O . TYR B 1 170 ? -17.672 9.398 -6.598 1 92.81 170 TYR B O 1
ATOM 3584 N N . HIS B 1 171 ? -17.25 9.461 -4.34 1 95.81 171 HIS B N 1
ATOM 3585 C CA . HIS B 1 171 ? -17.5 8.039 -4.129 1 95.81 171 HIS B CA 1
ATOM 3586 C C . HIS B 1 171 ? -18.703 7.809 -3.225 1 95.81 171 HIS B C 1
ATOM 3588 O O . HIS B 1 171 ? -19.141 6.672 -3.049 1 95.81 171 HIS B O 1
ATOM 3594 N N . GLY B 1 172 ? -19.172 8.891 -2.621 1 96.12 172 GLY B N 1
ATOM 3595 C CA . GLY B 1 172 ? -20.234 8.766 -1.646 1 96.12 172 GLY B CA 1
ATOM 3596 C C . GLY B 1 172 ? -19.781 8.156 -0.333 1 96.12 172 GLY B C 1
ATOM 3597 O O . GLY B 1 172 ? -19.453 8.883 0.609 1 96.12 172 GLY B O 1
ATOM 3598 N N . ASP B 1 173 ? -19.578 6.809 -0.317 1 97.38 173 ASP B N 1
ATOM 3599 C CA . ASP B 1 173 ? -19.375 6.09 0.935 1 97.38 173 ASP B CA 1
ATOM 3600 C C . ASP B 1 173 ? -18 5.434 0.968 1 97.38 173 ASP B C 1
ATOM 3602 O O . ASP B 1 173 ? -17.859 4.293 1.418 1 97.38 173 ASP B O 1
ATOM 3606 N N . CYS B 1 174 ? -16.984 6.102 0.396 1 98 174 CYS B N 1
ATOM 3607 C CA . CYS B 1 174 ? -15.625 5.645 0.665 1 98 174 CYS B CA 1
ATOM 3608 C C . CYS B 1 174 ? -15.242 5.887 2.119 1 98 174 CYS B C 1
ATOM 3610 O O . CYS B 1 174 ? -16.047 6.383 2.904 1 98 174 CYS B O 1
ATOM 3612 N N . PHE B 1 175 ? -14.062 5.562 2.529 1 98.62 175 PHE B N 1
ATOM 3613 C CA . PHE B 1 175 ? -13.602 5.727 3.902 1 98.62 175 PHE B CA 1
ATOM 3614 C C . PHE B 1 175 ? -13.828 7.152 4.383 1 98.62 175 PHE B C 1
ATOM 3616 O O . PHE B 1 175 ? -14.469 7.371 5.414 1 98.62 175 PHE B O 1
ATOM 3623 N N . GLU B 1 176 ? -13.375 8.148 3.641 1 98.06 176 GLU B N 1
ATOM 3624 C CA . GLU B 1 176 ? -13.586 9.547 3.98 1 98.06 176 GLU B CA 1
ATOM 3625 C C . GLU B 1 176 ? -15.07 9.891 4.016 1 98.06 176 GLU B C 1
ATOM 3627 O O . GLU B 1 176 ? -15.531 10.617 4.906 1 98.06 176 GLU B O 1
ATOM 3632 N N . GLY B 1 177 ? -15.797 9.359 3.084 1 98.06 177 GLY B N 1
ATOM 3633 C CA . GLY B 1 177 ? -17.219 9.648 3.014 1 98.06 177 GLY B CA 1
ATOM 3634 C C . GLY B 1 177 ? -18 9.141 4.223 1 98.06 177 GLY B C 1
ATOM 3635 O O . GLY B 1 177 ? -19.094 9.633 4.516 1 98.06 177 GLY B O 1
ATOM 3636 N N . LEU B 1 178 ? -17.422 8.211 4.938 1 98.44 178 LEU B N 1
ATOM 3637 C CA . LEU B 1 178 ? -18.172 7.582 6.027 1 98.44 178 LEU B CA 1
ATOM 3638 C C . LEU B 1 178 ? -17.578 7.977 7.379 1 98.44 178 LEU B C 1
ATOM 3640 O O . LEU B 1 178 ? -18.266 7.926 8.398 1 98.44 178 LEU B O 1
ATOM 3644 N N . ALA B 1 179 ? -16.281 8.43 7.391 1 98.5 179 ALA B N 1
ATOM 3645 C CA . ALA B 1 179 ? -15.641 8.438 8.695 1 98.5 179 ALA B CA 1
ATOM 3646 C C . ALA B 1 179 ? -14.953 9.773 8.969 1 98.5 179 ALA B C 1
ATOM 3648 O O . ALA B 1 179 ? -14.328 9.961 10.016 1 98.5 179 ALA B O 1
ATOM 3649 N N . SER B 1 180 ? -15.023 10.734 8.039 1 97.44 180 SER B N 1
ATOM 3650 C CA . SER B 1 180 ? -14.445 12.047 8.266 1 97.44 180 SER B CA 1
ATOM 3651 C C . SER B 1 180 ? -15.273 12.852 9.273 1 97.44 180 SER B C 1
ATOM 3653 O O . SER B 1 180 ? -16.375 12.445 9.633 1 97.44 180 SER B O 1
ATOM 3655 N N . GLY B 1 181 ? -14.68 13.984 9.766 1 96.44 181 GLY B N 1
ATOM 3656 C CA . GLY B 1 181 ? -15.414 14.875 10.641 1 96.44 181 GLY B CA 1
ATOM 3657 C C . GLY B 1 181 ? -16.766 15.297 10.07 1 96.44 181 GLY B C 1
ATOM 3658 O O . GLY B 1 181 ? -17.797 15.117 10.719 1 96.44 181 GLY B O 1
ATOM 3659 N N . PRO B 1 182 ? -16.781 15.828 8.875 1 96.06 182 PRO B N 1
ATOM 3660 C CA . PRO B 1 182 ? -18.031 16.203 8.219 1 96.06 182 PRO B CA 1
ATOM 3661 C C . PRO B 1 182 ? -19 15.016 8.086 1 96.06 182 PRO B C 1
ATOM 3663 O O . PRO B 1 182 ? -20.219 15.195 8.195 1 96.06 182 PRO B O 1
ATOM 3666 N N . ALA B 1 183 ? -18.547 13.836 7.859 1 97.81 183 ALA B N 1
ATOM 3667 C CA . ALA B 1 183 ? -19.406 12.656 7.777 1 97.81 183 ALA B CA 1
ATOM 3668 C C . ALA B 1 183 ? -20.062 12.359 9.125 1 97.81 183 ALA B C 1
ATOM 3670 O O . ALA B 1 183 ? -21.266 12.062 9.18 1 97.81 183 ALA B O 1
ATOM 3671 N N . ILE B 1 184 ? -19.281 12.43 10.211 1 97.94 184 ILE B N 1
ATOM 3672 C CA . ILE B 1 184 ? -19.828 12.234 11.555 1 97.94 184 ILE B CA 1
ATOM 3673 C C . ILE B 1 184 ? -20.922 13.266 11.828 1 97.94 184 ILE B C 1
ATOM 3675 O O . ILE B 1 184 ? -22 12.914 12.289 1 97.94 184 ILE B O 1
ATOM 3679 N N . GLU B 1 185 ? -20.594 14.516 11.523 1 97.62 185 GLU B N 1
ATOM 3680 C CA . GLU B 1 185 ? -21.547 15.602 11.758 1 97.62 185 GLU B CA 1
ATOM 3681 C C . GLU B 1 185 ? -22.844 15.383 10.977 1 97.62 185 GLU B C 1
ATOM 3683 O O . GLU B 1 185 ? -23.938 15.57 11.508 1 97.62 185 GLU B O 1
ATOM 3688 N N . ALA B 1 186 ? -22.719 15.016 9.734 1 97.69 186 ALA B N 1
ATOM 3689 C CA . ALA B 1 186 ? -23.891 14.797 8.883 1 97.69 186 ALA B CA 1
ATOM 3690 C C . ALA B 1 186 ? -24.719 13.617 9.375 1 97.69 186 ALA B C 1
ATOM 3692 O O . ALA B 1 186 ? -25.953 13.656 9.336 1 97.69 186 ALA B O 1
ATOM 3693 N N . ARG B 1 187 ? -24.062 12.594 9.82 1 97.62 187 ARG B N 1
ATOM 3694 C CA . ARG B 1 187 ? -24.719 11.367 10.25 1 97.62 187 ARG B CA 1
ATOM 3695 C C . ARG B 1 187 ? -25.469 11.578 11.562 1 97.62 187 ARG B C 1
ATOM 3697 O O . ARG B 1 187 ? -26.594 11.117 11.719 1 97.62 187 ARG B O 1
ATOM 3704 N N . TRP B 1 188 ? -24.875 12.32 12.508 1 97.38 188 TRP B N 1
ATOM 3705 C CA . TRP B 1 188 ? -25.375 12.359 13.875 1 97.38 188 TRP B CA 1
ATOM 3706 C C . TRP B 1 188 ? -25.984 13.719 14.203 1 97.38 188 TRP B C 1
ATOM 3708 O O . TRP B 1 188 ? -26.594 13.898 15.25 1 97.38 188 TRP B O 1
ATOM 3718 N N . GLY B 1 189 ? -25.656 14.773 13.367 1 96.69 189 GLY B N 1
ATOM 3719 C CA . GLY B 1 189 ? -26.297 16.078 13.5 1 96.69 189 GLY B CA 1
ATOM 3720 C C . GLY B 1 189 ? -25.531 17.031 14.383 1 96.69 189 GLY B C 1
ATOM 3721 O O . GLY B 1 189 ? -25.984 18.141 14.648 1 96.69 189 GLY B O 1
ATOM 3722 N N . LYS B 1 190 ? -24.422 16.578 14.922 1 96.38 190 LYS B N 1
ATOM 3723 C CA . LYS B 1 190 ? -23.562 17.406 15.758 1 96.38 190 LYS B CA 1
ATOM 3724 C C . LYS B 1 190 ? -22.078 17.156 15.43 1 96.38 190 LYS B C 1
ATOM 3726 O O . LYS B 1 190 ? -21.734 16.109 14.875 1 96.38 190 LYS B O 1
ATOM 3731 N N . LYS B 1 191 ? -21.281 18.188 15.766 1 94.12 191 LYS B N 1
ATOM 3732 C CA . LYS B 1 191 ? -19.844 18.016 15.586 1 94.12 191 LYS B CA 1
ATOM 3733 C C . LYS B 1 191 ? -19.312 16.875 16.469 1 94.12 191 LYS B C 1
ATOM 3735 O O . LYS B 1 191 ? -19.812 16.656 17.578 1 94.12 191 LYS B O 1
ATOM 3740 N N . ALA B 1 192 ? -18.281 16.234 15.977 1 92.94 192 ALA B N 1
ATOM 3741 C CA . ALA B 1 192 ? -17.703 15.078 16.656 1 92.94 192 ALA B CA 1
ATOM 3742 C C . ALA B 1 192 ? -17.359 15.422 18.109 1 92.94 192 ALA B C 1
ATOM 3744 O O . ALA B 1 192 ? -17.594 14.617 19.016 1 92.94 192 ALA B O 1
ATOM 3745 N N . ALA B 1 193 ? -16.844 16.609 18.328 1 92.19 193 ALA B N 1
ATOM 3746 C CA . ALA B 1 193 ? -16.406 17.031 19.656 1 92.19 193 ALA B CA 1
ATOM 3747 C C . ALA B 1 193 ? -17.578 17.062 20.625 1 92.19 193 ALA B C 1
ATOM 3749 O O . ALA B 1 193 ? -17.406 16.859 21.828 1 92.19 193 ALA B O 1
ATOM 3750 N N . ASP B 1 194 ? -18.734 17.219 20.156 1 95.25 194 ASP B N 1
ATOM 3751 C CA . ASP B 1 194 ? -19.922 17.312 20.984 1 95.25 194 ASP B CA 1
ATOM 3752 C C . ASP B 1 194 ? -20.578 15.945 21.188 1 95.25 194 ASP B C 1
ATOM 3754 O O . ASP B 1 194 ? -21.594 15.828 21.875 1 95.25 194 ASP B O 1
ATOM 3758 N N . LEU B 1 195 ? -20.031 14.922 20.625 1 96.69 195 LEU B N 1
ATOM 3759 C CA . LEU B 1 195 ? -20.609 13.586 20.656 1 96.69 195 LEU B CA 1
ATOM 3760 C C . LEU B 1 195 ? -19.766 12.641 21.5 1 96.69 195 LEU B C 1
ATOM 3762 O O . LEU B 1 195 ? -19.953 11.422 21.453 1 96.69 195 LEU B O 1
ATOM 3766 N N . SER B 1 196 ? -18.828 13.172 22.281 1 95.06 196 SER B N 1
ATOM 3767 C CA . SER B 1 196 ? -17.797 12.398 22.969 1 95.06 196 SER B CA 1
ATOM 3768 C C . SER B 1 196 ? -18.422 11.359 23.891 1 95.06 196 SER B C 1
ATOM 3770 O O . SER B 1 196 ? -17.859 10.281 24.094 1 95.06 196 SER B O 1
ATOM 3772 N N . ASP B 1 197 ? -19.594 11.617 24.359 1 95.38 197 ASP B N 1
ATOM 3773 C CA . ASP B 1 197 ? -20.156 10.773 25.406 1 95.38 197 ASP B CA 1
ATOM 3774 C C . ASP B 1 197 ? -21.125 9.758 24.812 1 95.38 197 ASP B C 1
ATOM 3776 O O . ASP B 1 197 ? -21.719 8.961 25.547 1 95.38 197 ASP B O 1
ATOM 3780 N N . ILE B 1 198 ? -21.281 9.758 23.531 1 97 198 ILE B N 1
ATOM 3781 C CA . ILE B 1 198 ? -22.188 8.82 22.875 1 97 198 ILE B CA 1
ATOM 3782 C C . ILE B 1 198 ? -21.391 7.637 22.312 1 97 198 ILE B C 1
ATOM 3784 O O . ILE B 1 198 ? -20.844 7.719 21.219 1 97 198 ILE B O 1
ATOM 3788 N N . ALA B 1 199 ? -21.469 6.535 22.984 1 96.94 199 ALA B N 1
ATOM 3789 C CA . ALA B 1 199 ? -20.625 5.367 22.703 1 96.94 199 ALA B CA 1
ATOM 3790 C C . ALA B 1 199 ? -20.859 4.859 21.281 1 96.94 199 ALA B C 1
ATOM 3792 O O . ALA B 1 199 ? -19.906 4.449 20.609 1 96.94 199 ALA B O 1
ATOM 3793 N N . GLN B 1 200 ? -22.109 4.93 20.844 1 97.25 200 GLN B N 1
ATOM 3794 C CA . GLN B 1 200 ? -22.469 4.391 19.531 1 97.25 200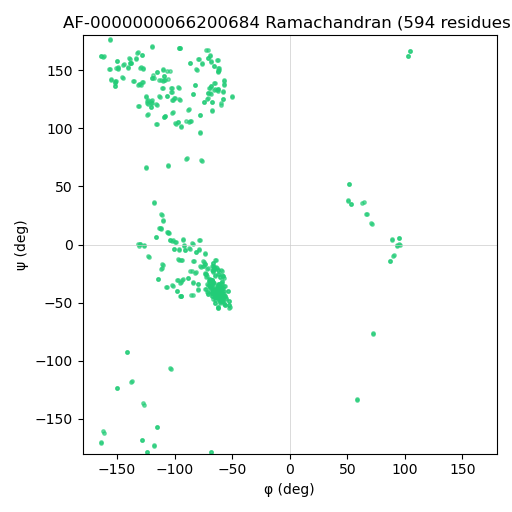 GLN B CA 1
ATOM 3795 C C . GLN B 1 200 ? -21.734 5.109 18.406 1 97.25 200 GLN B C 1
ATOM 3797 O O . GLN B 1 200 ? -21.406 4.504 17.391 1 97.25 200 GLN B O 1
ATOM 3802 N N . VAL B 1 201 ? -21.5 6.383 18.578 1 98 201 VAL B N 1
ATOM 3803 C CA . VAL B 1 201 ? -20.797 7.18 17.578 1 98 201 VAL B CA 1
ATOM 3804 C C . VAL B 1 201 ? -19.391 6.621 17.375 1 98 201 VAL B C 1
ATOM 3806 O O . VAL B 1 201 ? -18.969 6.383 16.25 1 98 201 VAL B O 1
ATOM 3809 N N . TRP B 1 202 ? -18.766 6.305 18.422 1 98.19 202 TRP B N 1
ATOM 3810 C CA . TRP B 1 202 ? -17.344 5.965 18.391 1 98.19 202 TRP B CA 1
ATOM 3811 C C . TRP B 1 202 ? -17.141 4.477 18.125 1 98.19 202 TRP B C 1
ATOM 3813 O O . TRP B 1 202 ? -16.141 4.074 17.547 1 98.19 202 TRP B O 1
ATOM 3823 N N . GLU B 1 203 ? -18.094 3.672 18.531 1 98.38 203 GLU B N 1
ATOM 3824 C CA . GLU B 1 203 ? -18.062 2.273 18.109 1 98.38 203 GLU B CA 1
ATOM 3825 C C . GLU B 1 203 ? -18.141 2.152 16.594 1 98.38 203 GLU B C 1
ATOM 3827 O O . GLU B 1 203 ? -17.359 1.424 15.977 1 98.38 203 GLU B O 1
ATOM 3832 N N . LEU B 1 204 ? -19.125 2.916 16 1 98.5 204 LEU B N 1
ATOM 3833 C CA . LEU B 1 204 ? -19.281 2.895 14.547 1 98.5 204 LEU B CA 1
ATOM 3834 C C . LEU B 1 204 ? -18.031 3.467 13.859 1 98.5 204 LEU B C 1
ATOM 3836 O O . LEU B 1 204 ? -17.578 2.922 12.859 1 98.5 204 LEU B O 1
ATOM 3840 N N . GLU B 1 205 ? -17.516 4.586 14.414 1 98.62 205 GLU B N 1
ATOM 3841 C CA . GLU B 1 205 ? -16.312 5.195 13.875 1 98.62 205 GLU B CA 1
ATOM 3842 C C . GLU B 1 205 ? -15.133 4.223 13.922 1 98.62 205 GLU B C 1
ATOM 3844 O O . GLU B 1 205 ? -14.406 4.074 12.93 1 98.62 205 GLU B O 1
ATOM 3849 N N . GLY B 1 206 ? -14.961 3.541 15.078 1 98.69 206 GLY B N 1
ATOM 3850 C CA . GLY B 1 206 ? -13.914 2.547 15.227 1 98.69 206 GLY B CA 1
ATOM 3851 C C . GLY B 1 206 ? -14.047 1.389 14.258 1 98.69 206 GLY B C 1
ATOM 3852 O O . GLY B 1 206 ? -13.047 0.877 13.75 1 98.69 206 GLY B O 1
ATOM 3853 N N . TYR B 1 207 ? -15.312 1.011 13.992 1 98.69 207 TYR B N 1
ATOM 3854 C CA . TYR B 1 207 ? -15.609 -0.044 13.031 1 98.69 207 TYR B CA 1
ATOM 3855 C C . TYR B 1 207 ? -15.086 0.321 11.648 1 98.69 207 TYR B C 1
ATOM 3857 O O . TYR B 1 207 ? -14.414 -0.486 10.992 1 98.69 207 TYR B O 1
ATOM 3865 N N . TYR B 1 208 ? -15.32 1.526 11.18 1 98.69 208 TYR B N 1
ATOM 3866 C CA . TYR B 1 208 ? -14.906 1.97 9.852 1 98.69 208 TYR B CA 1
ATOM 3867 C C . TYR B 1 208 ? -13.398 2.152 9.781 1 98.69 208 TYR B C 1
ATOM 3869 O O . TYR B 1 208 ? -12.758 1.723 8.82 1 98.69 208 TYR B O 1
ATOM 3877 N N . ILE B 1 209 ? -12.805 2.75 10.828 1 98.88 209 ILE B N 1
ATOM 3878 C CA . ILE B 1 209 ? -11.359 2.965 10.852 1 98.88 209 ILE B CA 1
ATOM 3879 C C . ILE B 1 209 ? -10.641 1.621 10.836 1 98.88 209 ILE B C 1
ATOM 3881 O O . ILE B 1 209 ? -9.656 1.441 10.109 1 98.88 209 ILE B O 1
ATOM 3885 N N . ALA B 1 210 ? -11.148 0.676 11.625 1 98.81 210 ALA B N 1
ATOM 3886 C CA . ALA B 1 210 ? -10.523 -0.64 11.719 1 98.81 210 ALA B CA 1
ATOM 3887 C C . ALA B 1 210 ? -10.508 -1.342 10.367 1 98.81 210 ALA B C 1
ATOM 3889 O O . ALA B 1 210 ? -9.539 -2.012 10.016 1 98.81 210 ALA B O 1
ATOM 3890 N N . GLN B 1 211 ? -11.555 -1.202 9.625 1 98.44 211 GLN B N 1
ATOM 3891 C CA . GLN B 1 211 ? -11.602 -1.793 8.289 1 98.44 211 GLN B CA 1
ATOM 3892 C C . GLN B 1 211 ? -10.523 -1.21 7.387 1 98.44 211 GLN B C 1
ATOM 3894 O O . GLN B 1 211 ? -9.844 -1.945 6.668 1 98.44 211 GLN B O 1
ATOM 3899 N N . ALA B 1 212 ? -10.406 0.085 7.434 1 98.75 212 ALA B N 1
ATOM 3900 C CA . ALA B 1 212 ? -9.375 0.74 6.633 1 98.75 212 ALA B CA 1
ATOM 3901 C C . ALA B 1 212 ? -7.98 0.275 7.047 1 98.75 212 ALA B C 1
ATOM 3903 O O . ALA B 1 212 ? -7.152 -0.06 6.195 1 98.75 212 ALA B O 1
ATOM 3904 N N . LEU B 1 213 ? -7.754 0.224 8.352 1 98.81 213 LEU B N 1
ATOM 3905 C CA . LEU B 1 213 ? -6.445 -0.175 8.867 1 98.81 213 LEU B CA 1
ATOM 3906 C C . LEU B 1 213 ? -6.117 -1.608 8.461 1 98.81 213 LEU B C 1
ATOM 3908 O O . LEU B 1 213 ? -4.973 -1.914 8.117 1 98.81 213 LEU B O 1
ATOM 3912 N N . ALA B 1 214 ? -7.109 -2.469 8.523 1 98.25 214 ALA B N 1
ATOM 3913 C CA . ALA B 1 214 ? -6.883 -3.848 8.094 1 98.25 214 ALA B CA 1
ATOM 3914 C C . ALA B 1 214 ? -6.391 -3.904 6.652 1 98.25 214 ALA B C 1
ATOM 3916 O O . ALA B 1 214 ? -5.469 -4.656 6.332 1 98.25 214 ALA B O 1
ATOM 3917 N N . GLN B 1 215 ? -6.93 -3.105 5.82 1 98.06 215 GLN B N 1
ATOM 3918 C CA . GLN B 1 215 ? -6.504 -3.068 4.426 1 98.06 215 GLN B CA 1
ATOM 3919 C C . GLN B 1 215 ? -5.082 -2.531 4.297 1 98.06 215 GLN B C 1
ATOM 3921 O O . GLN B 1 215 ? -4.273 -3.076 3.543 1 98.06 215 GLN B O 1
ATOM 3926 N N . TYR B 1 216 ? -4.785 -1.465 5.023 1 98.69 216 TYR B N 1
ATOM 3927 C CA . TYR B 1 216 ? -3.443 -0.898 4.977 1 98.69 216 TYR B CA 1
ATOM 3928 C C . TYR B 1 216 ? -2.412 -1.895 5.496 1 98.69 216 TYR B C 1
ATOM 3930 O O . TYR B 1 216 ? -1.299 -1.974 4.973 1 98.69 216 TYR B O 1
ATOM 3938 N N . ILE B 1 217 ? -2.77 -2.646 6.508 1 98.06 217 ILE B N 1
ATOM 3939 C CA . ILE B 1 217 ? -1.876 -3.656 7.062 1 98.06 217 ILE B CA 1
ATOM 3940 C C . ILE B 1 217 ? -1.629 -4.754 6.027 1 98.06 217 ILE B C 1
ATOM 3942 O O . ILE B 1 217 ? -0.488 -5.168 5.816 1 98.06 217 ILE B O 1
ATOM 3946 N N . LEU B 1 218 ? -2.623 -5.141 5.312 1 97.81 218 LEU B N 1
ATOM 3947 C CA . LEU B 1 218 ? -2.527 -6.211 4.328 1 97.81 218 LEU B CA 1
ATOM 3948 C C . LEU B 1 218 ? -1.759 -5.75 3.094 1 97.81 218 LEU B C 1
ATOM 3950 O O . LEU B 1 218 ? -1.127 -6.559 2.412 1 97.81 218 LEU B O 1
ATOM 3954 N N . ILE B 1 219 ? -1.737 -4.457 2.816 1 98.38 219 ILE B N 1
ATOM 3955 C CA . ILE B 1 219 ? -1.188 -3.951 1.562 1 98.38 219 ILE B CA 1
ATOM 3956 C C . ILE B 1 219 ? 0.21 -3.387 1.802 1 98.38 219 ILE B C 1
ATOM 3958 O O . ILE B 1 219 ? 1.106 -3.561 0.972 1 98.38 219 ILE B O 1
ATOM 3962 N N . LEU B 1 220 ? 0.408 -2.771 3.01 1 98.19 220 LEU B N 1
ATOM 3963 C CA . LEU B 1 220 ? 1.654 -2.057 3.258 1 98.19 220 LEU B CA 1
ATOM 3964 C C . LEU B 1 220 ? 2.457 -2.732 4.363 1 98.19 220 LEU B C 1
ATOM 3966 O O . LEU B 1 220 ? 3.67 -2.535 4.465 1 98.19 220 LEU B O 1
ATOM 3970 N N . ALA B 1 221 ? 1.831 -3.359 5.266 1 96.94 221 ALA B N 1
ATOM 3971 C CA . ALA B 1 221 ? 2.42 -3.996 6.441 1 96.94 221 ALA B CA 1
ATOM 3972 C C . ALA B 1 221 ? 3.334 -3.029 7.188 1 96.94 221 ALA B C 1
ATOM 3974 O O . ALA B 1 221 ? 4.484 -3.359 7.492 1 96.94 221 ALA B O 1
ATOM 3975 N N . PRO B 1 222 ? 2.811 -1.865 7.5 1 98.19 222 PRO B N 1
ATOM 3976 C CA . PRO B 1 222 ? 3.682 -0.901 8.172 1 98.19 222 PRO B CA 1
ATOM 3977 C C . PRO B 1 222 ? 4.109 -1.363 9.57 1 98.19 222 PRO B C 1
ATOM 3979 O O . PRO B 1 222 ? 3.373 -2.1 10.227 1 98.19 222 PRO B O 1
ATOM 3982 N N . LYS B 1 223 ? 5.254 -0.896 10.039 1 97.94 223 LYS B N 1
ATOM 3983 C CA . LYS B 1 223 ? 5.762 -1.292 11.352 1 97.94 223 LYS B CA 1
ATOM 3984 C C . LYS B 1 223 ? 5.141 -0.45 12.461 1 97.94 223 LYS B C 1
ATOM 3986 O O . LYS B 1 223 ? 5.238 -0.797 13.641 1 97.94 223 LYS B O 1
ATOM 3991 N N . LYS B 1 224 ? 4.512 0.619 12.117 1 98.75 224 LYS B N 1
ATOM 3992 C CA . LYS B 1 224 ? 3.787 1.498 13.031 1 98.75 224 LYS B CA 1
ATOM 3993 C C . LYS B 1 224 ? 2.639 2.207 12.32 1 98.75 224 LYS B C 1
ATOM 3995 O O . LYS B 1 224 ? 2.785 2.639 11.172 1 98.75 224 LYS B O 1
ATOM 4000 N N . ILE B 1 225 ? 1.536 2.33 12.945 1 98.88 225 ILE B N 1
ATOM 4001 C CA . ILE B 1 225 ? 0.401 3.088 12.43 1 98.88 225 ILE B CA 1
ATOM 4002 C C . ILE B 1 225 ? 0.059 4.223 13.391 1 98.88 225 ILE B C 1
ATOM 4004 O O . ILE B 1 225 ? -0.199 3.982 14.578 1 98.88 225 ILE B O 1
ATOM 4008 N N . ILE B 1 226 ? 0.099 5.422 12.875 1 98.94 226 ILE B N 1
ATOM 4009 C CA . ILE B 1 226 ? -0.117 6.617 13.688 1 98.94 226 ILE B CA 1
ATOM 4010 C C . ILE B 1 226 ? -1.384 7.332 13.227 1 98.94 226 ILE B C 1
ATOM 4012 O O . ILE B 1 226 ? -1.495 7.715 12.055 1 98.94 226 ILE B O 1
ATOM 4016 N N . LEU B 1 227 ? -2.348 7.488 14.102 1 98.81 227 LEU B N 1
ATOM 4017 C CA . LEU B 1 227 ? -3.639 8.086 13.773 1 98.81 227 LEU B CA 1
ATOM 4018 C C . LEU B 1 227 ? -3.779 9.469 14.398 1 98.81 227 LEU B C 1
ATOM 4020 O O . LEU B 1 227 ? -3.895 9.586 15.625 1 98.81 227 LEU B O 1
ATOM 4024 N N . GLY B 1 228 ? -3.74 10.461 13.516 1 98 228 GLY B N 1
ATOM 4025 C CA . GLY B 1 228 ? -3.93 11.828 13.961 1 98 228 GLY B CA 1
ATOM 4026 C C . GLY B 1 228 ? -5.156 12.492 13.359 1 98 228 GLY B C 1
ATOM 4027 O O . GLY B 1 228 ? -6 11.82 12.766 1 98 228 GLY B O 1
ATOM 4028 N N . GLY B 1 229 ? -5.301 13.828 13.617 1 95.5 229 GLY B N 1
ATOM 4029 C CA . GLY B 1 229 ? -6.441 14.586 13.133 1 95.5 229 GLY B CA 1
ATOM 4030 C C . GLY B 1 229 ? -7.461 14.891 14.219 1 95.5 229 GLY B C 1
ATOM 4031 O O . GLY B 1 229 ? -7.41 14.312 15.305 1 95.5 229 GLY B O 1
ATOM 4032 N N . GLY B 1 230 ? -8.336 15.773 13.898 1 94.06 230 GLY B N 1
ATOM 4033 C CA . GLY B 1 230 ? -9.281 16.281 14.883 1 94.06 230 GLY B CA 1
ATOM 4034 C C . GLY B 1 230 ? -10.188 15.211 15.445 1 94.06 230 GLY B C 1
ATOM 4035 O O . GLY B 1 230 ? -10.5 15.219 16.641 1 94.06 230 GLY B O 1
ATOM 4036 N N . VAL B 1 231 ? -10.625 14.258 14.656 1 96.12 231 VAL B N 1
ATOM 4037 C CA . VAL B 1 231 ? -11.516 13.195 15.094 1 96.12 231 VAL B CA 1
ATOM 4038 C C . VAL B 1 231 ? -10.797 12.289 16.094 1 96.12 231 VAL B C 1
ATOM 4040 O O . VAL B 1 231 ? -11.391 11.828 17.062 1 96.12 231 VAL B O 1
ATOM 4043 N N . MET B 1 232 ? -9.492 12.133 15.906 1 96.88 232 MET B N 1
ATOM 4044 C CA . MET B 1 232 ? -8.727 11.188 16.703 1 96.88 232 MET B CA 1
ATOM 4045 C C . MET B 1 232 ? -8.367 11.789 18.062 1 96.88 232 MET B C 1
ATOM 4047 O O . MET B 1 232 ? -7.797 11.109 18.922 1 96.88 232 MET B O 1
ATOM 4051 N N . GLN B 1 233 ? -8.68 13.094 18.234 1 94.94 233 GLN B N 1
ATOM 4052 C CA . GLN B 1 233 ? -8.555 13.648 19.578 1 94.94 233 GLN B CA 1
ATOM 4053 C C . GLN B 1 233 ? -9.508 12.953 20.547 1 94.94 233 GLN B C 1
ATOM 4055 O O . GLN B 1 233 ? -9.32 13.031 21.766 1 94.94 233 GLN B O 1
ATOM 4060 N N . GLN B 1 234 ? -10.523 12.352 20.031 1 95.25 234 GLN B N 1
ATOM 4061 C CA . GLN B 1 234 ? -11.406 11.492 20.812 1 95.25 234 GLN B CA 1
ATOM 4062 C C . GLN B 1 234 ? -10.766 10.125 21.047 1 95.25 234 GLN B C 1
ATOM 4064 O O . GLN B 1 234 ? -11.008 9.18 20.297 1 95.25 234 GLN B O 1
ATOM 4069 N N . LYS B 1 235 ? -10.148 9.945 22.156 1 95.38 235 LYS B N 1
ATOM 4070 C CA . LYS B 1 235 ? -9.242 8.82 22.391 1 95.38 235 LYS B CA 1
ATOM 4071 C C . LYS B 1 235 ? -10.016 7.523 22.594 1 95.38 235 LYS B C 1
ATOM 4073 O O . LYS B 1 235 ? -9.469 6.43 22.453 1 95.38 235 LYS B O 1
ATOM 4078 N N . GLN B 1 236 ? -11.273 7.664 22.906 1 96.56 236 GLN B N 1
ATOM 4079 C CA . GLN B 1 236 ? -12.062 6.465 23.172 1 96.56 236 GLN B CA 1
ATOM 4080 C C . GLN B 1 236 ? -12.203 5.613 21.906 1 96.56 236 GLN B C 1
ATOM 4082 O O . GLN B 1 236 ? -12.516 4.426 22 1 96.56 236 GLN B O 1
ATOM 4087 N N . VAL B 1 237 ? -12.023 6.188 20.766 1 98.12 237 VAL B N 1
ATOM 4088 C CA . VAL B 1 237 ? -12.188 5.469 19.516 1 98.12 237 VAL B CA 1
ATOM 4089 C C . VAL B 1 237 ? -11.133 4.367 19.406 1 98.12 237 VAL B C 1
ATOM 4091 O O . VAL B 1 237 ? -11.359 3.338 18.766 1 98.12 237 VAL B O 1
ATOM 4094 N N . PHE B 1 238 ? -9.945 4.504 20.062 1 98.56 238 PHE B N 1
ATOM 4095 C CA . PHE B 1 238 ? -8.852 3.547 19.969 1 98.56 238 PHE B CA 1
ATOM 4096 C C . PHE B 1 238 ? -9.266 2.191 20.516 1 98.56 238 PHE B C 1
ATOM 4098 O O . PHE B 1 238 ? -8.891 1.149 19.969 1 98.56 238 PHE B O 1
ATOM 4105 N N . SER B 1 239 ? -10.008 2.201 21.594 1 98.31 239 SER B N 1
ATOM 4106 C CA . SER B 1 239 ? -10.438 0.938 22.188 1 98.31 239 SER B CA 1
ATOM 4107 C C . SER B 1 239 ? -11.234 0.102 21.188 1 98.31 239 SER B C 1
ATOM 4109 O O . SER B 1 239 ? -11.094 -1.122 21.156 1 98.31 239 SER B O 1
ATOM 4111 N N . TYR B 1 240 ? -12.055 0.778 20.375 1 98.56 240 TYR B N 1
ATOM 4112 C CA . TYR B 1 240 ? -12.844 0.078 19.375 1 98.56 240 TYR B CA 1
ATOM 4113 C C . TYR B 1 240 ? -11.969 -0.397 18.219 1 98.56 240 TYR B C 1
ATOM 4115 O O . TYR B 1 240 ? -12.148 -1.501 17.703 1 98.56 240 TYR B O 1
ATOM 4123 N N . ILE B 1 241 ? -11.008 0.406 17.844 1 98.75 241 ILE B N 1
ATOM 4124 C CA . ILE B 1 241 ? -10.062 0.02 16.812 1 98.75 241 ILE B CA 1
ATOM 4125 C C . ILE B 1 241 ? -9.312 -1.245 17.234 1 98.75 241 ILE B C 1
ATOM 4127 O O . ILE B 1 241 ? -9.195 -2.191 16.453 1 98.75 241 ILE B O 1
ATOM 4131 N N . TYR B 1 242 ? -8.883 -1.306 18.547 1 98.56 242 TYR B N 1
ATOM 4132 C CA . TYR B 1 242 ? -8.133 -2.426 19.094 1 98.56 242 TYR B CA 1
ATOM 4133 C C . TYR B 1 242 ? -8.984 -3.686 19.141 1 98.56 242 TYR B C 1
ATOM 4135 O O . TYR B 1 242 ? -8.461 -4.801 19.125 1 98.56 242 TYR B O 1
ATOM 4143 N N . GLN B 1 243 ? -10.242 -3.502 19.172 1 97.94 243 GLN B N 1
ATOM 4144 C CA . GLN B 1 243 ? -11.172 -4.629 19.172 1 97.94 243 GLN B CA 1
ATOM 4145 C C . GLN B 1 243 ? -11.453 -5.121 17.766 1 97.94 243 GLN B C 1
ATOM 4147 O O . GLN B 1 243 ? -11.422 -6.328 17.5 1 97.94 243 GLN B O 1
ATOM 4152 N N . TYR B 1 244 ? -11.656 -4.188 16.844 1 98.31 244 TYR B N 1
ATOM 4153 C CA . TYR B 1 244 ? -12.188 -4.555 15.539 1 98.31 244 TYR B CA 1
ATOM 4154 C C . TYR B 1 244 ? -11.07 -5.016 14.609 1 98.31 244 TYR B C 1
ATOM 4156 O O . TYR B 1 244 ? -11.273 -5.891 13.766 1 98.31 244 TYR B O 1
ATOM 4164 N N . VAL B 1 245 ? -9.836 -4.453 14.734 1 98.38 245 VAL B N 1
ATOM 4165 C CA . VAL B 1 245 ? -8.766 -4.812 13.812 1 98.38 245 VAL B CA 1
ATOM 4166 C C . VAL B 1 245 ? -8.453 -6.301 13.938 1 98.38 245 VAL B C 1
ATOM 4168 O O . VAL B 1 245 ? -8.5 -7.039 12.945 1 98.38 245 VAL B O 1
ATOM 4171 N N . PRO B 1 246 ? -8.164 -6.797 15.188 1 97.44 246 PRO B N 1
ATOM 4172 C CA . PRO B 1 246 ? -7.914 -8.234 15.297 1 97.44 246 PRO B CA 1
ATOM 4173 C C . PRO B 1 246 ? -9.102 -9.078 14.836 1 97.44 246 PRO B C 1
ATOM 4175 O O . PRO B 1 246 ? -8.906 -10.148 14.25 1 97.44 246 PRO B O 1
ATOM 4178 N N . LYS B 1 247 ? -10.289 -8.609 15.109 1 96.75 247 LYS B N 1
ATOM 4179 C CA . LYS B 1 247 ? -11.477 -9.344 14.703 1 96.75 247 LYS B CA 1
ATOM 4180 C C . LYS B 1 247 ? -11.547 -9.484 13.18 1 96.75 247 LYS B C 1
ATOM 4182 O O . LYS B 1 247 ? -11.836 -10.562 12.664 1 96.75 247 LYS B O 1
ATOM 4187 N N . ILE B 1 248 ? -11.258 -8.406 12.469 1 96.69 248 ILE B N 1
ATOM 4188 C CA . ILE B 1 248 ? -11.289 -8.391 11.008 1 96.69 248 ILE B CA 1
ATOM 4189 C C . ILE B 1 248 ? -10.172 -9.273 10.461 1 96.69 248 ILE B C 1
ATOM 4191 O O . ILE B 1 248 ? -10.383 -10.031 9.5 1 96.69 248 ILE B O 1
ATOM 4195 N N . MET B 1 249 ? -9 -9.195 11.07 1 95.69 249 MET B N 1
ATOM 4196 C CA . MET B 1 249 ? -7.84 -9.945 10.602 1 95.69 249 MET B CA 1
ATOM 4197 C C . MET B 1 249 ? -8.023 -11.438 10.859 1 95.69 249 MET B C 1
ATOM 4199 O O . MET B 1 249 ? -7.422 -12.266 10.172 1 95.69 249 MET B O 1
ATOM 4203 N N . ASN B 1 250 ? -8.766 -11.75 11.914 1 94.31 250 ASN B N 1
ATOM 4204 C CA . ASN B 1 250 ? -9.18 -13.109 12.234 1 94.31 250 ASN B CA 1
ATOM 4205 C C . ASN B 1 250 ? -7.984 -14.055 12.297 1 94.31 250 ASN B C 1
ATOM 4207 O O . ASN B 1 250 ? -8.031 -15.156 11.734 1 94.31 250 ASN B O 1
ATOM 4211 N N . SER B 1 251 ? -6.844 -13.672 12.742 1 89 251 SER B N 1
ATOM 4212 C CA . SER B 1 251 ? -5.637 -14.438 13.016 1 89 251 SER B CA 1
ATOM 4213 C C . SER B 1 251 ? -4.973 -14.914 11.727 1 89 251 SER B C 1
ATOM 4215 O O . SER B 1 251 ? -4.273 -15.93 11.719 1 89 251 SER B O 1
ATOM 4217 N N . TYR B 1 252 ? -5.336 -14.297 10.711 1 89.19 252 TYR B N 1
ATOM 4218 C CA . TYR B 1 252 ? -4.676 -14.641 9.453 1 89.19 252 TYR B CA 1
ATOM 4219 C C . TYR B 1 252 ? -3.182 -14.359 9.531 1 89.19 252 TYR B C 1
ATOM 4221 O O . TYR B 1 252 ? -2.369 -15.164 9.055 1 89.19 252 TYR B O 1
ATOM 4229 N N . LEU B 1 253 ? -2.807 -13.195 10.055 1 87.44 253 LEU B N 1
ATOM 4230 C CA . LEU B 1 253 ? -1.426 -12.844 10.367 1 87.44 253 LEU B CA 1
ATOM 4231 C C . LEU B 1 253 ? -1.15 -12.969 11.859 1 87.44 253 LEU B C 1
ATOM 4233 O O . LEU B 1 253 ? -1.893 -12.422 12.68 1 87.44 253 LEU B O 1
ATOM 4237 N N . ASP B 1 254 ? -0.115 -13.617 12.125 1 84.5 254 ASP B N 1
ATOM 4238 C CA . ASP B 1 254 ? 0.162 -13.93 13.523 1 84.5 254 ASP B CA 1
ATOM 4239 C C . ASP B 1 254 ? 1.29 -13.055 14.07 1 84.5 254 ASP B C 1
ATOM 4241 O O . ASP B 1 254 ? 2.367 -13.562 14.398 1 84.5 254 ASP B O 1
ATOM 4245 N N . PHE B 1 255 ? 1.083 -11.812 14.203 1 89.12 255 PHE B N 1
ATOM 4246 C CA . PHE B 1 255 ? 2.029 -10.867 14.781 1 89.12 255 PHE B CA 1
ATOM 4247 C C . PHE B 1 255 ? 1.517 -10.328 16.109 1 89.12 255 PHE B C 1
ATOM 4249 O O . PHE B 1 255 ? 0.318 -10.086 16.266 1 89.12 255 PHE B O 1
ATOM 4256 N N . SER B 1 256 ? 2.416 -10.172 17 1 93.25 256 SER B N 1
ATOM 4257 C CA . SER B 1 256 ? 2.023 -9.625 18.281 1 93.25 256 SER B CA 1
ATOM 4258 C C . SER B 1 256 ? 1.437 -8.227 18.141 1 93.25 256 SER B C 1
ATOM 4260 O O . SER B 1 256 ? 0.593 -7.812 18.938 1 93.25 256 SER B O 1
ATOM 4262 N N . GLU B 1 257 ? 1.839 -7.48 17.125 1 94.31 257 GLU B N 1
ATOM 4263 C CA . GLU B 1 257 ? 1.336 -6.148 16.797 1 94.31 257 GLU B CA 1
ATOM 4264 C C . GLU B 1 257 ? -0.169 -6.172 16.547 1 94.31 257 GLU B C 1
ATOM 4266 O O . GLU B 1 257 ? -0.844 -5.152 16.703 1 94.31 257 GLU B O 1
ATOM 4271 N N . LEU B 1 258 ? -0.749 -7.305 16.203 1 95.12 258 LEU B N 1
ATOM 4272 C CA . LEU B 1 258 ? -2.168 -7.418 15.891 1 95.12 258 LEU B CA 1
ATOM 4273 C C . LEU B 1 258 ? -2.924 -8.109 17.016 1 95.12 258 LEU B C 1
ATOM 4275 O O . LEU B 1 258 ? -4.066 -8.531 16.844 1 95.12 258 LEU B O 1
ATOM 4279 N N . SER B 1 259 ? -2.273 -8.297 18.172 1 94.75 259 SER B N 1
ATOM 4280 C 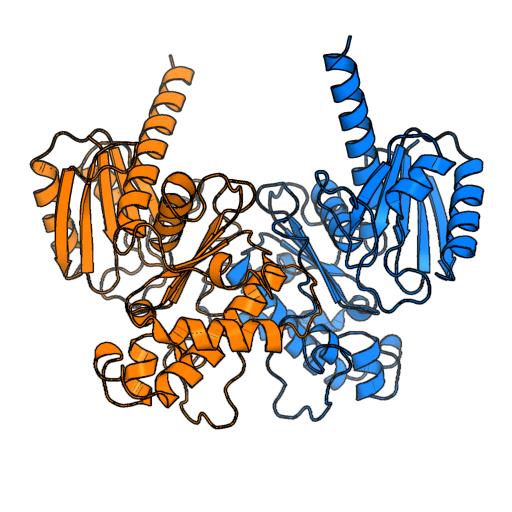CA . SER B 1 259 ? -2.883 -8.914 19.344 1 94.75 259 SER B CA 1
ATOM 4281 C C . SER B 1 259 ? -2.434 -8.227 20.625 1 94.75 259 SER B C 1
ATOM 4283 O O . SER B 1 259 ? -2.9 -7.137 20.953 1 94.75 259 SER B O 1
ATOM 4285 N N . ASP B 1 260 ? -1.379 -8.758 21.219 1 95.44 260 ASP B N 1
ATOM 4286 C CA . ASP B 1 260 ? -0.995 -8.289 22.547 1 95.44 260 ASP B CA 1
ATOM 4287 C C . ASP B 1 260 ? -0.39 -6.887 22.484 1 95.44 260 ASP B C 1
ATOM 4289 O O . ASP B 1 260 ? -0.491 -6.113 23.438 1 95.44 260 ASP B O 1
ATOM 4293 N N . ASP B 1 261 ? 0.184 -6.559 21.391 1 97.62 261 ASP B N 1
ATOM 4294 C CA . ASP B 1 261 ? 0.935 -5.309 21.312 1 97.62 261 ASP B CA 1
ATOM 4295 C C . ASP B 1 261 ? 0.234 -4.309 20.391 1 97.62 261 ASP B C 1
ATOM 4297 O O . ASP B 1 261 ? 0.868 -3.396 19.859 1 97.62 261 ASP B O 1
ATOM 4301 N N . ILE B 1 262 ? -1.101 -4.445 20.266 1 98.12 262 ILE B N 1
ATOM 4302 C CA . ILE B 1 262 ? -1.806 -3.65 19.266 1 98.12 262 ILE B CA 1
ATOM 4303 C C . ILE B 1 262 ? -1.817 -2.182 19.688 1 98.12 262 ILE B C 1
ATOM 4305 O O . ILE B 1 262 ? -1.757 -1.286 18.844 1 98.12 262 ILE B O 1
ATOM 4309 N N . SER B 1 263 ? -1.835 -1.88 21 1 98.31 263 SER B N 1
ATOM 4310 C CA . SER B 1 263 ? -1.888 -0.505 21.5 1 98.31 263 SER B CA 1
ATOM 4311 C C . SER B 1 263 ? -0.547 0.198 21.312 1 98.31 263 SER B C 1
ATOM 4313 O O . SER B 1 263 ? -0.468 1.426 21.391 1 98.31 263 SER B O 1
ATOM 4315 N N . ASP B 1 264 ? 0.53 -0.584 21.078 1 98.19 264 ASP B N 1
ATOM 4316 C CA . ASP B 1 264 ? 1.843 -0.026 20.766 1 98.19 264 ASP B CA 1
ATOM 4317 C C . ASP B 1 264 ? 2.061 0.069 19.266 1 98.19 264 ASP B C 1
ATOM 4319 O O . ASP B 1 264 ? 2.98 0.749 18.797 1 98.19 264 ASP B O 1
ATOM 4323 N N . TYR B 1 265 ? 1.202 -0.587 18.5 1 98.5 265 TYR B N 1
ATOM 4324 C CA . TYR B 1 265 ? 1.311 -0.674 17.047 1 98.5 265 TYR B CA 1
ATOM 4325 C C . TYR B 1 265 ? 0.476 0.408 16.375 1 98.5 265 TYR B C 1
ATOM 4327 O O . TYR B 1 265 ? 0.928 1.044 15.422 1 98.5 265 TYR B O 1
ATOM 4335 N N . ILE B 1 266 ? -0.736 0.601 16.859 1 98.81 266 ILE B N 1
ATOM 4336 C CA . ILE B 1 266 ? -1.659 1.643 16.422 1 98.81 266 ILE B CA 1
ATOM 4337 C C . ILE B 1 266 ? -1.78 2.713 17.516 1 98.81 266 ILE B C 1
ATOM 4339 O O . ILE B 1 266 ? -2.371 2.473 18.562 1 98.81 266 ILE B O 1
ATOM 4343 N N . VAL B 1 267 ? -1.226 3.912 17.219 1 98.88 267 VAL B N 1
ATOM 4344 C CA . VAL B 1 267 ? -1.012 4.863 18.297 1 98.88 267 VAL B CA 1
ATOM 4345 C C . VAL B 1 267 ? -1.396 6.27 17.844 1 98.88 267 VAL B C 1
ATOM 4347 O O . VAL B 1 267 ? -1.47 6.535 16.641 1 98.88 267 VAL B O 1
ATOM 4350 N N . PRO B 1 268 ? -1.739 7.184 18.781 1 98.69 268 PRO B N 1
ATOM 4351 C CA . PRO B 1 268 ? -1.788 8.602 18.422 1 98.69 268 PRO B CA 1
ATOM 4352 C C . PRO B 1 268 ? -0.407 9.188 18.141 1 98.69 268 PRO B C 1
ATOM 4354 O O . PRO B 1 268 ? 0.609 8.586 18.484 1 98.69 268 PRO B O 1
ATOM 4357 N N . PRO B 1 269 ? -0.327 10.305 17.5 1 98.62 269 PRO B N 1
ATOM 4358 C CA . PRO B 1 269 ? 0.974 10.906 17.219 1 98.62 269 PRO B CA 1
ATOM 4359 C C . PRO B 1 269 ? 1.717 11.344 18.484 1 98.62 269 PRO B C 1
ATOM 4361 O O . PRO B 1 269 ? 1.115 11.93 19.375 1 98.62 269 PRO B O 1
ATOM 4364 N N . ARG B 1 270 ? 2.971 10.992 18.516 1 98.44 270 ARG B N 1
ATOM 4365 C CA . ARG B 1 270 ? 3.818 11.484 19.594 1 98.44 270 ARG B CA 1
ATOM 4366 C C . ARG B 1 270 ? 3.943 13 19.547 1 98.44 270 ARG B C 1
ATOM 4368 O O . ARG B 1 270 ? 3.945 13.664 20.594 1 98.44 270 ARG B O 1
ATOM 4375 N N . LEU B 1 271 ? 3.979 13.547 18.344 1 98.19 271 LEU B N 1
ATOM 4376 C CA . LEU B 1 271 ? 4.184 14.977 18.125 1 98.19 271 LEU B CA 1
ATOM 4377 C C . LEU B 1 271 ? 2.865 15.734 18.234 1 98.19 271 LEU B C 1
ATOM 4379 O O . LEU B 1 271 ? 2.824 16.953 18.016 1 98.19 271 LEU B O 1
ATOM 4383 N N . GLY B 1 272 ? 1.836 14.992 18.5 1 96.12 272 GLY B N 1
ATOM 4384 C CA . GLY B 1 272 ? 0.529 15.617 18.641 1 96.12 272 GLY B CA 1
ATOM 4385 C C . GLY B 1 272 ? 0.096 16.375 17.391 1 96.12 272 GLY B C 1
ATOM 4386 O O . GLY B 1 272 ? 0.166 15.836 16.281 1 96.12 272 GLY B O 1
ATOM 4387 N N . SER B 1 273 ? -0.394 17.609 17.641 1 93.94 273 SER B N 1
ATOM 4388 C CA . SER B 1 273 ? -0.917 18.422 16.547 1 93.94 273 SER B CA 1
ATOM 4389 C C . SER B 1 273 ? 0.211 19.062 15.75 1 93.94 273 SER B C 1
ATOM 4391 O O . SER B 1 273 ? -0.038 19.734 14.75 1 93.94 273 SER B O 1
ATOM 4393 N N . ASN B 1 274 ? 1.487 18.734 16.109 1 97.56 274 ASN B N 1
ATOM 4394 C CA . ASN B 1 274 ? 2.615 19.359 15.43 1 97.56 274 ASN B CA 1
ATOM 4395 C C . ASN B 1 274 ? 3.275 18.422 14.438 1 97.56 274 ASN B C 1
ATOM 4397 O O . ASN B 1 274 ? 4.293 18.75 13.828 1 97.56 274 ASN B O 1
ATOM 4401 N N . ALA B 1 275 ? 2.725 17.219 14.25 1 98 275 ALA B N 1
ATOM 4402 C CA . ALA B 1 275 ? 3.338 16.25 13.344 1 98 275 ALA B CA 1
ATOM 4403 C C . ALA B 1 275 ? 3.525 16.844 11.953 1 98 275 ALA B C 1
ATOM 4405 O O . ALA B 1 275 ? 4.613 16.75 11.375 1 98 275 ALA B O 1
ATOM 4406 N N . GLY B 1 276 ? 2.508 17.469 11.469 1 98.19 276 GLY B N 1
ATOM 4407 C CA . GLY B 1 276 ? 2.549 18.047 10.133 1 98.19 276 GLY B CA 1
ATOM 4408 C C . GLY B 1 276 ? 3.551 19.172 10 1 98.19 276 GLY B C 1
ATOM 4409 O O . GLY B 1 276 ? 4.414 19.156 9.117 1 98.19 276 GLY B O 1
ATOM 4410 N N . ILE B 1 277 ? 3.49 20.156 10.938 1 98.69 277 ILE B N 1
ATOM 4411 C CA . ILE B 1 277 ? 4.316 21.344 10.812 1 98.69 277 ILE B CA 1
ATOM 4412 C C . ILE B 1 277 ? 5.785 20.984 11.031 1 98.69 277 ILE B C 1
ATOM 4414 O O . ILE B 1 277 ? 6.668 21.516 10.359 1 98.69 277 ILE B O 1
ATOM 4418 N N . ILE B 1 278 ? 6.062 20.062 11.922 1 98.81 278 ILE B N 1
ATOM 4419 C CA . ILE B 1 278 ? 7.43 19.609 12.117 1 98.81 278 ILE B CA 1
ATOM 4420 C C . ILE B 1 278 ? 7.914 18.891 10.859 1 98.81 278 ILE B C 1
ATOM 4422 O O . ILE B 1 278 ? 9.062 19.047 10.445 1 98.81 278 ILE B O 1
ATOM 4426 N N . GLY B 1 279 ? 7 18.094 10.242 1 98.81 279 GLY B N 1
ATOM 4427 C CA . GLY B 1 279 ? 7.34 17.438 8.992 1 98.81 279 GLY B CA 1
ATOM 4428 C C . GLY B 1 279 ? 7.711 18.422 7.891 1 98.81 279 GLY B C 1
ATOM 4429 O O . GLY B 1 279 ? 8.547 18.125 7.039 1 98.81 279 GLY B O 1
ATOM 4430 N N . THR B 1 280 ? 7.082 19.578 7.91 1 98.88 280 THR B N 1
ATOM 4431 C CA . THR B 1 280 ? 7.398 20.578 6.895 1 98.88 280 THR B CA 1
ATOM 4432 C C . THR B 1 280 ? 8.797 21.141 7.113 1 98.88 280 THR B C 1
ATOM 4434 O O . THR B 1 280 ? 9.484 21.516 6.152 1 98.88 280 THR B O 1
ATOM 4437 N N . LEU B 1 281 ? 9.312 21.219 8.352 1 98.81 281 LEU B N 1
ATOM 4438 C CA . LEU B 1 281 ? 10.688 21.625 8.609 1 98.81 281 LEU B CA 1
ATOM 4439 C C . LEU B 1 281 ? 11.664 20.578 8.062 1 98.81 281 LEU B C 1
ATOM 4441 O O . LEU B 1 281 ? 12.742 20.938 7.574 1 98.81 281 LEU B O 1
ATOM 4445 N N . VAL B 1 282 ? 11.25 19.344 8.094 1 98.62 282 VAL B N 1
ATOM 4446 C CA . VAL B 1 282 ? 12.055 18.281 7.496 1 98.62 282 VAL B CA 1
ATOM 4447 C C . VAL B 1 282 ? 12.148 18.5 5.984 1 98.62 282 VAL B C 1
ATOM 4449 O O . VAL B 1 282 ? 13.227 18.406 5.406 1 98.62 282 VAL B O 1
ATOM 4452 N N . LEU B 1 283 ? 11.016 18.797 5.383 1 98.62 283 LEU B N 1
ATOM 4453 C CA . LEU B 1 283 ? 10.984 19.078 3.951 1 98.62 283 LEU B CA 1
ATOM 4454 C C . LEU B 1 283 ? 11.891 20.25 3.605 1 98.62 283 LEU B C 1
ATOM 4456 O O . LEU B 1 283 ? 12.578 20.219 2.582 1 98.62 283 LEU B O 1
ATOM 4460 N N . ALA B 1 284 ? 11.867 21.25 4.438 1 98.81 284 ALA B N 1
ATOM 4461 C CA . ALA B 1 284 ? 12.727 22.422 4.242 1 98.81 284 ALA B CA 1
ATOM 4462 C C . ALA B 1 284 ? 14.195 22.031 4.277 1 98.81 284 ALA B C 1
ATOM 4464 O O . ALA B 1 284 ? 14.977 22.422 3.41 1 98.81 284 ALA B O 1
ATOM 4465 N N . HIS B 1 285 ? 14.531 21.266 5.266 1 98.62 285 HIS B N 1
ATOM 4466 C CA . HIS B 1 285 ? 15.914 20.844 5.422 1 98.62 285 HIS B CA 1
ATOM 4467 C C . HIS B 1 285 ? 16.375 20 4.23 1 98.62 285 HIS B C 1
ATOM 4469 O O . HIS B 1 285 ? 17.484 20.172 3.746 1 98.62 285 HIS B O 1
ATOM 4475 N N . GLN B 1 286 ? 15.523 19.125 3.781 1 97.62 286 GLN B N 1
ATOM 4476 C CA . GLN B 1 286 ? 15.836 18.312 2.619 1 97.62 286 GLN B CA 1
ATOM 4477 C C . GLN B 1 286 ? 16.062 19.172 1.38 1 97.62 286 GLN B C 1
ATOM 4479 O O . GLN B 1 286 ? 16.953 18.891 0.576 1 97.62 286 GLN B O 1
ATOM 4484 N N . ALA B 1 287 ? 15.211 20.156 1.235 1 97.75 287 ALA B N 1
ATOM 4485 C CA . ALA B 1 287 ? 15.367 21.078 0.106 1 97.75 287 ALA B CA 1
ATOM 4486 C C . ALA B 1 287 ? 16.703 21.812 0.182 1 97.75 287 ALA B C 1
ATOM 4488 O O . ALA B 1 287 ? 17.359 22.016 -0.838 1 97.75 287 ALA B O 1
ATOM 4489 N N . LEU B 1 288 ? 17.078 22.234 1.347 1 97.69 288 LEU B N 1
ATOM 4490 C CA . LEU B 1 288 ? 18.344 22.938 1.57 1 97.69 288 LEU B CA 1
ATOM 4491 C C . LEU B 1 288 ? 19.516 22.031 1.208 1 97.69 288 LEU B C 1
ATOM 4493 O O . LEU B 1 288 ? 20.469 22.484 0.555 1 97.69 288 LEU B O 1
ATOM 4497 N N . GLN B 1 289 ? 19.469 20.781 1.591 1 96.81 289 GLN B N 1
ATOM 4498 C CA . GLN B 1 289 ? 20.531 19.828 1.304 1 96.81 289 GLN B CA 1
ATOM 4499 C C . GLN B 1 289 ? 20.625 19.547 -0.193 1 96.81 289 GLN B C 1
ATOM 4501 O O . GLN B 1 289 ? 21.719 19.391 -0.729 1 96.81 289 GLN B O 1
ATOM 4506 N N . ALA B 1 290 ? 19.516 19.438 -0.806 1 93.69 290 ALA B N 1
ATOM 4507 C CA . ALA B 1 290 ? 19.5 19.172 -2.242 1 93.69 290 ALA B CA 1
ATOM 4508 C C . ALA B 1 290 ? 20.125 20.328 -3.023 1 93.69 290 ALA B C 1
ATOM 4510 O O . ALA B 1 290 ? 20.812 20.094 -4.027 1 93.69 290 ALA B O 1
ATOM 4511 N N . GLU B 1 291 ? 19.859 21.516 -2.615 1 91.44 291 GLU B N 1
ATOM 4512 C CA . GLU B 1 291 ? 20.438 22.688 -3.254 1 91.44 291 GLU B CA 1
ATOM 4513 C C . GLU B 1 291 ? 21.953 22.719 -3.082 1 91.44 291 GLU B C 1
ATOM 4515 O O . GLU B 1 291 ? 22.672 23.094 -4.008 1 91.44 291 GLU B O 1
ATOM 4520 N N . ALA B 1 292 ? 22.375 22.359 -1.93 1 88.62 292 ALA B N 1
ATOM 4521 C CA . ALA B 1 292 ? 23.812 22.344 -1.655 1 88.62 292 ALA B CA 1
ATOM 4522 C C . ALA B 1 292 ? 24.516 21.281 -2.492 1 88.62 292 ALA B C 1
ATOM 4524 O O . ALA B 1 292 ? 25.625 21.5 -2.973 1 88.62 292 ALA B O 1
ATOM 4525 N N . ALA B 1 293 ? 23.859 20.203 -2.6 1 84.06 293 ALA B N 1
ATOM 4526 C CA . ALA B 1 293 ? 24.438 19.109 -3.363 1 84.06 293 ALA B CA 1
ATOM 4527 C C . ALA B 1 293 ? 24.531 19.453 -4.848 1 84.06 293 ALA B C 1
ATOM 4529 O O . ALA B 1 293 ? 25.469 19.047 -5.531 1 84.06 293 ALA B O 1
ATOM 4530 N N . SER B 1 294 ? 23.594 20.141 -5.348 1 80 294 SER B N 1
ATOM 4531 C CA . SER B 1 294 ? 23.562 20.547 -6.746 1 80 294 SER B CA 1
ATOM 4532 C C . SER B 1 294 ? 24.609 21.625 -7.023 1 80 294 SER B C 1
ATOM 4534 O O . SER B 1 294 ? 25.125 21.734 -8.141 1 80 294 SER B O 1
ATOM 4536 N N . GLY B 1 295 ? 24.844 22.453 -6.074 1 72.12 295 GLY B N 1
ATOM 4537 C CA . GLY B 1 295 ? 25.875 23.469 -6.207 1 72.12 295 GLY B CA 1
ATOM 4538 C C . GLY B 1 295 ? 27.281 22.906 -6.172 1 72.12 295 GLY B C 1
ATOM 4539 O O . GLY B 1 295 ? 28.188 23.422 -6.828 1 72.12 295 GLY B O 1
ATOM 4540 N N . GLU B 1 296 ? 27.516 21.953 -5.465 1 56.56 296 GLU B N 1
ATOM 4541 C CA . GLU B 1 296 ? 28.828 21.297 -5.371 1 56.56 296 GLU B CA 1
ATOM 4542 C C . GLU B 1 296 ? 29.172 20.594 -6.672 1 56.56 296 GLU B C 1
ATOM 4544 O O . GLU B 1 296 ? 30.344 20.547 -7.062 1 56.56 296 GLU B O 1
ATOM 4549 N N . VAL B 1 297 ? 28.25 20.047 -7.41 1 55.03 297 VAL B N 1
ATOM 4550 C CA . VAL B 1 297 ? 28.578 19.359 -8.664 1 55.03 297 VAL B CA 1
ATOM 4551 C C . VAL B 1 297 ? 28.953 20.391 -9.727 1 55.03 297 VAL B C 1
ATOM 4553 O O . VAL B 1 297 ? 29.531 20.047 -10.758 1 55.03 297 VAL B O 1
ATOM 4556 N N . ARG B 1 298 ? 28.516 21.578 -9.664 1 56.06 298 ARG B N 1
ATOM 4557 C CA . ARG B 1 298 ? 28.781 22.656 -10.625 1 56.06 298 ARG B CA 1
ATOM 4558 C C . ARG B 1 298 ? 30.094 23.359 -10.305 1 56.06 298 ARG B C 1
ATOM 4560 O O . ARG B 1 298 ? 30.594 24.141 -11.117 1 56.06 298 ARG B O 1
ATOM 4567 N N . SER B 1 299 ? 30.578 23.312 -9.148 1 34.66 299 SER B N 1
ATOM 4568 C CA . SER B 1 299 ? 31.859 23.953 -8.914 1 34.66 299 SER B CA 1
ATOM 4569 C C . SER B 1 299 ? 33 23 -9.242 1 34.66 299 SER B C 1
ATOM 4571 O O . SER B 1 299 ? 32.969 21.828 -8.875 1 34.66 299 SER B O 1
#

pLDDT: mean 95.78, std 6.38, range [34.66, 98.94]

Sequence (598 aa):
MLGGIEAGGTKFVCAVGREDGTIIDRIEFPTKMPDETIEKVIQYFSQFSLQAIGIGSFGPVDNDKTSQTYGTITATPKAGWRHYPFLQTVKNEMKIPVGFSTDVNAAALGEFLFGEAKGLDSCLYITIGTGIGAGAIVEGRLLQGLSHPEMGHIYIRRHPDDVYQGKCPYHGDCFEGLASGPAIEARWGKKAADLSDIAQVWELEGYYIAQALAQYILILAPKKIILGGGVMQQKQVFSYIYQYVPKIMNSYLDFSELSDDISDYIVPPRLGSNAGIIGTLVLAHQALQAEAASGEVRSMLGGIEAGGTKFVCAVGREDGTIIDRIEFPTKMPDETIEKVIQYFSQFSLQAIGIGSFGPVDNDKTSQTYGTITATPKAGWRHYPFLQTVKNEMKIPVGFSTDVNAAALGEFLFGEAKGLDSCLYITIGTGIGAGAIVEGRLLQGLSHPEMGHIYIRRHPDDVYQGKCPYHGDCFEGLASGPAIEARWGKKAADLSDIAQVWELEGYYIAQALAQYILILAPKKIILGGGVMQQKQVFSYIYQYVPKIMNSYLDFSELSDDISDYIVPPRLGSNAGIIGTLVLAHQALQAEAASGEVRS

Radius of gyration: 24.7 Å; Cα contacts (8 Å, |Δi|>4): 1408; chains: 2; bounding box: 67×75×48 Å

Solvent-accessible surface area (backbone atoms only — not comparable to full-atom values): 29684 Å² total; per-residue (Å²): 79,29,24,18,32,24,36,42,86,60,38,32,38,40,34,34,27,40,81,86,50,49,74,74,46,73,51,74,48,68,48,58,46,52,71,63,40,49,50,54,51,51,57,60,52,68,78,53,76,62,60,16,30,5,35,6,28,57,59,47,57,37,71,47,82,87,43,95,55,41,36,16,25,41,78,38,88,52,71,72,42,49,61,29,53,52,46,57,52,52,32,70,74,68,71,43,39,61,19,69,45,38,29,38,44,15,21,28,49,21,25,38,71,76,29,76,31,44,91,56,44,25,26,33,23,34,35,31,18,84,50,34,40,36,13,40,32,49,76,69,34,74,56,53,42,72,38,64,41,46,51,20,64,29,72,57,77,75,56,92,85,58,80,71,70,44,63,32,92,67,63,25,45,16,42,28,9,57,59,8,38,60,26,43,19,69,69,72,74,44,54,60,84,78,41,74,86,42,63,68,61,35,46,52,46,9,49,53,52,16,52,52,48,49,38,46,43,27,57,50,12,47,61,28,36,31,44,34,46,67,56,48,70,49,64,72,29,52,63,34,26,65,53,37,30,38,59,68,50,47,68,63,67,89,46,55,53,59,56,88,36,26,74,79,25,52,33,64,48,67,50,52,93,41,20,31,44,32,8,5,23,46,32,5,46,51,25,39,50,51,53,51,56,56,52,56,72,73,101,80,29,24,18,32,24,37,43,86,61,38,31,38,40,35,34,27,41,82,87,51,49,74,76,45,74,51,73,48,68,48,57,46,51,70,64,39,49,50,52,51,51,58,62,52,67,78,52,76,63,58,14,30,5,36,6,29,56,58,48,56,35,72,47,82,86,43,96,56,42,36,16,25,39,77,37,89,52,72,72,41,49,61,28,54,52,47,57,52,52,31,68,73,67,72,43,40,62,19,69,46,38,28,37,43,14,21,28,49,20,26,37,70,75,29,76,29,45,92,55,44,26,26,34,24,35,36,31,17,84,51,34,40,37,13,39,32,48,77,70,34,74,55,54,42,73,37,64,40,46,51,20,63,30,72,56,80,74,57,92,85,58,81,70,70,44,64,32,91,66,64,25,45,17,43,28,9,57,60,8,38,59,26,43,19,69,70,72,73,42,54,59,84,78,42,75,86,41,63,68,60,35,46,54,45,9,49,54,51,16,52,51,48,49,39,46,42,27,57,51,13,47,62,28,36,30,44,33,44,67,56,48,70,48,62,72,29,52,62,33,25,65,51,38,31,38,60,67,51,46,70,65,66,90,48,54,53,59,54,88,37,27,74,79,25,52,32,65,49,67,49,52,93,42,20,31,42,32,8,5,23,46,31,5,46,51,25,40,50,52,52,51,55,56,50,55,74,72,101

Organism: Bacillus subtilis (strain 168) (NCBI:txid224308)

Foldseek 3Di:
DEKEWEADLFKIKIFDDDLLLGTDDIDMDTDDAPVVVVVVVLVVPVVDDHQFWFYAYAADAACDPPDPLHQAHDDDPRPNRHRHSHQVVCCVSVVHFYFYDHLQQLLQQLCCPNWLNDPHQKEKEWAAEQFIAIWIGHRNHTDADPGHDRLQFAADDADPPQPQQFDDPVRRDGNRRCQHQVNLCVRPVHGLVVCLPPVVSLLNNLQSVLRSVLVCCVPPVTQAYEYHYDNCVSVVSVVNSLVNNLVVCVPVDPDCCNPVVVDSRYDYIRCHPCSSRSSRSVSGVVSSVVVVVVVVVVD/DEKEWEADLFKIKIFDDDLLLGTDDIDMDTDDAPVVVVVVVLVVPVVDDHQFFFYAYAADAACDPPDPLHQAHDDDPRPNRHRHSHQVVCCVSVVHFYFYDHLQQLLQQLCCPNWLNDPHQKEKEWAAEQFIAIWIGHRNHTDADPGHDRLQFAADDQDPPQPQQFDDPVRRDGNRRCQHQVNLCVRPVHGLVVCLPPVVSLLNNLQSVLRSVLVCCVPPVTQAYEYHYDNCVSVVSVVNSLVNNLVVCVPVDPDCCNPVVVDSRYDYIRCHPCSSRSSRSVSGVVSSVVVVVVVVVVD

Nearest PDB structures (foldseek):
  1xc3-assembly1_A  TM=9.943E-01  e=3.328E-59  Bacillus subtilis
  3vgl-assembly1_A  TM=8.031E-01  e=4.935E-22  Streptomyces griseus subsp. griseus NBRC 13350
  2yhy-assembly1_A  TM=7.620E-01  e=1.089E-20  Homo sapiens
  6jdo-assembly1_A  TM=7.670E-01  e=1.773E-19  Pasteurella multocida
  1z6r-assembly1_A  TM=7.510E-01  e=4.691E-18  Escherichia coli

InterPro domains:
  IPR000600 ROK family [PF00480] (3-286)
  IPR043129 ATPase, nucleotide binding domain [SSF53067] (3-288)
  IPR049874 ROK, conserved site [PS01125] (128-153)
  IPR051804 Carbohydrate Metabolism Regulated Kinase/Isomerase [PTHR42742] (3-290)